Protein AF-0000000077243364 (afdb_homodimer)

Structure (mmCIF, N/CA/C/O backbone):
data_AF-0000000077243364-model_v1
#
loop_
_entity.id
_entity.type
_entity.pdbx_description
1 polymer 'Receptor ligand binding region domain-containing protein'
#
loop_
_atom_site.group_PDB
_atom_site.id
_atom_site.type_symbol
_atom_site.label_atom_id
_atom_site.label_alt_id
_atom_site.label_comp_id
_atom_site.label_asym_id
_atom_site.label_entity_id
_atom_site.label_seq_id
_atom_site.pdbx_PDB_ins_code
_atom_site.Cartn_x
_atom_site.Cartn_y
_atom_site.Cartn_z
_atom_site.occupancy
_atom_site.B_iso_or_equiv
_atom_site.auth_seq_id
_atom_site.auth_comp_id
_atom_site.auth_asym_id
_atom_site.auth_atom_id
_atom_site.pdbx_PDB_model_num
ATOM 1 N N . MET A 1 1 ? -84.312 60.469 12.57 1 26.95 1 MET A N 1
ATOM 2 C CA . MET A 1 1 ? -83.375 60.656 11.453 1 26.95 1 MET A CA 1
ATOM 3 C C . MET A 1 1 ? -82.125 59.875 11.672 1 26.95 1 MET A C 1
ATOM 5 O O . MET A 1 1 ? -81.312 60.188 12.578 1 26.95 1 MET A O 1
ATOM 9 N N . GLU A 1 2 ? -82.25 58.531 11.438 1 33.34 2 GLU A N 1
ATOM 10 C CA . GLU A 1 2 ? -81.562 57.281 11.656 1 33.34 2 GLU A CA 1
ATOM 11 C C . GLU A 1 2 ? -80.188 57.281 10.93 1 33.34 2 GLU A C 1
ATOM 13 O O . GLU A 1 2 ? -80.125 57.5 9.727 1 33.34 2 GLU A O 1
ATOM 18 N N . LEU A 1 3 ? -79.25 57.812 11.734 1 34.94 3 LEU A N 1
ATOM 19 C CA . LEU A 1 3 ? -77.812 58 11.406 1 34.94 3 LEU A CA 1
ATOM 20 C C . LEU A 1 3 ? -77.25 56.781 10.672 1 34.94 3 LEU A C 1
ATOM 22 O O . LEU A 1 3 ? -77.562 55.656 11.031 1 34.94 3 LEU A O 1
ATOM 26 N N . PRO A 1 4 ? -76.75 57.031 9.406 1 37.25 4 PRO A N 1
ATOM 27 C CA . PRO A 1 4 ? -76.188 56.156 8.383 1 37.25 4 PRO A CA 1
ATOM 28 C C . PRO A 1 4 ? -75.062 55.281 8.914 1 37.25 4 PRO A C 1
ATOM 30 O O . PRO A 1 4 ? -74.375 55.688 9.828 1 37.25 4 PRO A O 1
ATOM 33 N N . LEU A 1 5 ? -75.375 53.969 8.984 1 35.09 5 LEU A N 1
ATOM 34 C CA . LEU A 1 5 ? -74.562 52.781 9.359 1 35.09 5 LEU A CA 1
ATOM 35 C C . LEU A 1 5 ? -73.188 52.812 8.664 1 35.09 5 LEU A C 1
ATOM 37 O O . LEU A 1 5 ? -73.125 52.688 7.441 1 35.09 5 LEU A O 1
ATOM 41 N N . LEU A 1 6 ? -72.375 53.844 8.953 1 34.88 6 LEU A N 1
ATOM 42 C CA . LEU A 1 6 ? -71 53.938 8.469 1 34.88 6 LEU A CA 1
ATOM 43 C C . LEU A 1 6 ? -70.312 52.594 8.648 1 34.88 6 LEU A C 1
ATOM 45 O O . LEU A 1 6 ? -70.25 52.062 9.75 1 34.88 6 LEU A O 1
ATOM 49 N N . PRO A 1 7 ? -70.125 51.781 7.477 1 33.12 7 PRO A N 1
ATOM 50 C CA . PRO A 1 7 ? -69.438 50.5 7.461 1 33.12 7 PRO A CA 1
ATOM 51 C C . PRO A 1 7 ? -68.062 50.594 8.07 1 33.12 7 PRO A C 1
ATOM 53 O O . PRO A 1 7 ? -67.312 51.594 7.867 1 33.12 7 PRO A O 1
ATOM 56 N N . ARG A 1 8 ? -67.75 50 9.281 1 32.06 8 ARG A N 1
ATOM 57 C CA . ARG A 1 8 ? -66.5 49.625 10 1 32.06 8 ARG A CA 1
ATOM 58 C C . ARG A 1 8 ? -65.5 49 9.062 1 32.06 8 ARG A C 1
ATOM 60 O O . ARG A 1 8 ? -65.562 47.781 8.828 1 32.06 8 ARG A O 1
ATOM 67 N N . LEU A 1 9 ? -65.5 49.438 7.742 1 33.78 9 LEU A N 1
ATOM 68 C CA . LEU A 1 9 ? -64.438 48.875 6.949 1 33.78 9 LEU A CA 1
ATOM 69 C C . LEU A 1 9 ? -63.094 49.094 7.633 1 33.78 9 LEU A C 1
ATOM 71 O O . LEU A 1 9 ? -62.531 50.188 7.547 1 33.78 9 LEU A O 1
ATOM 75 N N . LEU A 1 10 ? -63.031 49.062 8.977 1 33.34 10 LEU A N 1
ATOM 76 C CA . LEU A 1 10 ? -61.719 49.125 9.594 1 33.34 10 LEU A CA 1
ATOM 77 C C . LEU A 1 10 ? -60.719 48.25 8.859 1 33.34 10 LEU A C 1
ATOM 79 O O . LEU A 1 10 ? -61.062 47.125 8.438 1 33.34 10 LEU A O 1
ATOM 83 N N . LEU A 1 11 ? -59.562 48.844 8.422 1 34.47 11 LEU A N 1
ATOM 84 C CA . LEU A 1 11 ? -58.219 48.562 7.879 1 34.47 11 LEU A CA 1
ATOM 85 C C . LEU A 1 11 ? -57.562 47.406 8.617 1 34.47 11 LEU A C 1
ATOM 87 O O . LEU A 1 11 ? -57.219 47.531 9.789 1 34.47 11 LEU A O 1
ATOM 91 N N . LEU A 1 12 ? -58.188 46.156 8.594 1 38.59 12 LEU A N 1
ATOM 92 C CA . LEU A 1 12 ? -57.375 45.031 8.977 1 38.59 12 LEU A CA 1
ATOM 93 C C . LEU A 1 12 ? -56 45.094 8.297 1 38.59 12 LEU A C 1
ATOM 95 O O . LEU A 1 12 ? -55.906 44.938 7.078 1 38.59 12 LEU A O 1
ATOM 99 N N . LEU A 1 13 ? -55.188 46.125 8.641 1 39.72 13 LEU A N 1
ATOM 100 C CA . LEU A 1 13 ? -53.781 46 8.273 1 39.72 13 LEU A CA 1
ATOM 101 C C . LEU A 1 13 ? -53.219 44.625 8.602 1 39.72 13 LEU A C 1
ATOM 103 O O . LEU A 1 13 ? -53.312 44.156 9.742 1 39.72 13 LEU A O 1
ATOM 107 N N . PRO A 1 14 ? -53.25 43.688 7.633 1 43.78 14 PRO A N 1
ATOM 108 C CA . PRO A 1 14 ? -52.562 42.406 7.902 1 43.78 14 PRO A CA 1
ATOM 109 C C . PRO A 1 14 ? -51.156 42.656 8.5 1 43.78 14 PRO A C 1
ATOM 111 O O . PRO A 1 14 ? -50.406 43.469 7.98 1 43.78 14 PRO A O 1
ATOM 114 N N . SER A 1 15 ? -51.031 42.812 9.805 1 43.16 15 SER A N 1
ATOM 115 C CA . SER A 1 15 ? -49.719 42.594 10.359 1 43.16 15 SER A CA 1
ATOM 116 C C . SER A 1 15 ? -49.031 41.375 9.711 1 43.16 15 SER A C 1
ATOM 118 O O . SER A 1 15 ? -49.438 40.25 9.938 1 43.16 15 SER A O 1
ATOM 120 N N . LEU A 1 16 ? -48.719 41.469 8.438 1 40.53 16 LEU A N 1
ATOM 121 C CA . LEU A 1 16 ? -47.688 40.531 7.949 1 40.53 16 LEU A CA 1
ATOM 122 C C . LEU A 1 16 ? -46.562 40.375 8.969 1 40.53 16 LEU A C 1
ATOM 124 O O . LEU A 1 16 ? -45.75 41.312 9.156 1 40.53 16 LEU A O 1
ATOM 128 N N . LEU A 1 17 ? -46.875 40 10.203 1 40.84 17 LEU A N 1
ATOM 129 C CA . LEU A 1 17 ? -45.75 39.469 10.977 1 40.84 17 LEU A CA 1
ATOM 130 C C . LEU A 1 17 ? -44.75 38.75 10.078 1 40.84 17 LEU A C 1
ATOM 132 O O . LEU A 1 17 ? -45.094 37.781 9.406 1 40.84 17 LEU A O 1
ATOM 136 N N . TRP A 1 18 ? -43.812 39.5 9.484 1 40.28 18 TRP A N 1
ATOM 137 C CA . TRP A 1 18 ? -42.531 38.938 9.039 1 40.28 18 TRP A CA 1
ATOM 138 C C . TRP A 1 18 ? -42.094 37.812 9.969 1 40.28 18 TRP A C 1
ATOM 140 O O . TRP A 1 18 ? -41.688 38.062 11.102 1 40.28 18 TRP A O 1
ATOM 150 N N . HIS A 1 19 ? -42.906 36.781 10.086 1 39.75 19 HIS A N 1
ATOM 151 C CA . HIS A 1 19 ? -42.156 35.656 10.594 1 39.75 19 HIS A CA 1
ATOM 152 C C . HIS A 1 19 ? -40.719 35.625 10.055 1 39.75 19 HIS A C 1
ATOM 154 O O . HIS A 1 19 ? -40.469 35.25 8.906 1 39.75 19 HIS A O 1
ATOM 160 N N . ARG A 1 20 ? -39.969 36.625 10.43 1 42.19 20 ARG A N 1
ATOM 161 C CA . ARG A 1 20 ? -38.562 36.281 10.383 1 42.19 20 ARG A CA 1
ATOM 162 C C . ARG A 1 20 ? -38.344 34.812 10.711 1 42.19 20 ARG A C 1
ATOM 164 O O . ARG A 1 20 ? -38.469 34.406 11.859 1 42.19 20 ARG A O 1
ATOM 171 N N . ALA A 1 21 ? -38.781 33.969 9.969 1 42.28 21 ALA A N 1
ATOM 172 C CA . ALA A 1 21 ? -38.188 32.625 10.039 1 42.28 21 ALA A CA 1
ATOM 173 C C . ALA A 1 21 ? -36.719 32.688 10.414 1 42.28 21 ALA A C 1
ATOM 175 O O . ALA A 1 21 ? -35.906 33.25 9.664 1 42.28 21 ALA A O 1
ATOM 176 N N . SER A 1 22 ? -36.344 32.969 11.547 1 42.5 22 SER A N 1
ATOM 177 C CA . SER A 1 22 ? -35.031 32.688 12.062 1 42.5 22 SER A CA 1
ATOM 178 C C . SER A 1 22 ? -34.375 31.516 11.344 1 42.5 22 SER A C 1
ATOM 180 O O . SER A 1 22 ? -34.625 30.359 11.719 1 42.5 22 SER A O 1
ATOM 182 N N . CYS A 1 23 ? -34.531 31.359 10.102 1 46.44 23 CYS A N 1
ATOM 183 C CA . CYS A 1 23 ? -33.812 30.344 9.336 1 46.44 23 CYS A CA 1
ATOM 184 C C . CYS A 1 23 ? -32.438 30.094 9.914 1 46.44 23 CYS A C 1
ATOM 186 O O . CYS A 1 23 ? -31.578 30.969 9.875 1 46.44 23 CYS A O 1
ATOM 188 N N . GLY A 1 24 ? -32.312 29.562 11.016 1 54.69 24 GLY A N 1
ATOM 189 C CA . GLY A 1 24 ? -31.047 29.188 11.625 1 54.69 24 GLY A CA 1
ATOM 190 C C . GLY A 1 24 ? -29.953 28.875 10.609 1 54.69 24 GLY A C 1
ATOM 191 O O . GLY A 1 24 ? -30.25 28.609 9.445 1 54.69 24 GLY A O 1
ATOM 192 N N . SER A 1 25 ? -28.75 29.406 10.875 1 65.19 25 SER A N 1
ATOM 193 C CA . SER A 1 25 ? -27.578 29.203 10.023 1 65.19 25 SER A CA 1
ATOM 194 C C . SER A 1 25 ? -27.484 27.766 9.547 1 65.19 25 SER A C 1
ATOM 196 O O . SER A 1 25 ? -27.75 26.828 10.312 1 65.19 25 SER A O 1
ATOM 198 N N . PRO A 1 26 ? -27.484 27.516 8.195 1 74.62 26 PRO A N 1
ATOM 199 C CA . PRO A 1 26 ? -27.359 26.156 7.672 1 74.62 26 PRO A CA 1
ATOM 200 C C . PRO A 1 26 ? -26.25 25.359 8.344 1 74.62 26 PRO A C 1
ATOM 202 O O . PRO A 1 26 ? -25.203 25.922 8.703 1 74.62 26 PRO A O 1
ATOM 205 N N . SER A 1 27 ? -26.625 24.203 8.766 1 82.81 27 SER A N 1
ATOM 206 C CA . SER A 1 27 ? -25.641 23.312 9.391 1 82.81 27 SER A CA 1
ATOM 207 C C . SER A 1 27 ? -24.891 22.5 8.352 1 82.81 27 SER A C 1
ATOM 209 O O . SER A 1 27 ? -25.5 21.953 7.426 1 82.81 27 SER A O 1
ATOM 211 N N . VAL A 1 28 ? -23.656 22.594 8.359 1 87.31 28 VAL A N 1
ATOM 212 C CA . VAL A 1 28 ? -22.812 21.828 7.457 1 87.31 28 VAL A CA 1
ATOM 213 C C . VAL A 1 28 ? -22.234 20.625 8.203 1 87.31 28 VAL A C 1
ATOM 215 O O . VAL A 1 28 ? -21.531 20.781 9.203 1 87.31 28 VAL A O 1
ATOM 218 N N . GLN A 1 29 ? -22.531 19.438 7.719 1 90.69 29 GLN A N 1
ATOM 219 C CA . GLN A 1 29 ? -22.031 18.203 8.336 1 90.69 29 GLN A CA 1
ATOM 220 C C . GLN A 1 29 ? -20.625 17.875 7.863 1 90.69 29 GLN A C 1
ATOM 222 O O . GLN A 1 29 ? -20.344 17.891 6.664 1 90.69 29 GLN A O 1
ATOM 227 N N . ILE A 1 30 ? -19.766 17.688 8.836 1 92.94 30 ILE A N 1
ATOM 228 C CA . ILE A 1 30 ? -18.375 17.359 8.523 1 92.94 30 ILE A CA 1
ATOM 229 C C . ILE A 1 30 ? -18 16.031 9.148 1 92.94 30 ILE A C 1
ATOM 231 O O . ILE A 1 30 ? -18.375 15.734 10.289 1 92.94 30 ILE A O 1
ATOM 235 N N . GLY A 1 31 ? -17.359 15.172 8.352 1 95.25 31 GLY A N 1
ATOM 236 C CA . GLY A 1 31 ? -16.859 13.914 8.883 1 95.25 31 GLY A CA 1
ATOM 237 C C . GLY A 1 31 ? -15.438 14.016 9.414 1 95.25 31 GLY A C 1
ATOM 238 O O . GLY A 1 31 ? -14.672 14.891 9 1 95.25 31 GLY A O 1
ATOM 239 N N . GLY A 1 32 ? -15.172 13.141 10.375 1 96.69 32 GLY A N 1
ATOM 240 C CA . GLY A 1 32 ? -13.836 13.07 10.93 1 96.69 32 GLY A CA 1
ATOM 241 C C . GLY A 1 32 ? -13.367 11.648 11.188 1 96.69 32 GLY A C 1
ATOM 242 O O . GLY A 1 32 ? -14.062 10.875 11.852 1 96.69 32 GLY A O 1
ATOM 243 N N . LEU A 1 33 ? -12.188 11.266 10.641 1 97.56 33 LEU A N 1
ATOM 244 C CA . LEU A 1 33 ? -11.531 9.984 10.891 1 97.56 33 LEU A CA 1
ATOM 245 C C . LEU A 1 33 ? -10.203 10.18 11.609 1 97.56 33 LEU A C 1
ATOM 247 O O . LEU A 1 33 ? -9.188 10.469 10.969 1 97.56 33 LEU A O 1
ATOM 251 N N . PHE A 1 34 ? -10.266 9.992 12.969 1 97 34 PHE A N 1
ATOM 252 C CA . PHE A 1 34 ? -9.078 10.203 13.781 1 97 34 PHE A CA 1
ATOM 253 C C . PHE A 1 34 ? -8.508 8.875 14.266 1 97 34 PHE A C 1
ATOM 255 O O . PHE A 1 34 ? -9.258 7.988 14.68 1 97 34 PHE A O 1
ATOM 262 N N . PRO A 1 35 ? -7.148 8.742 14.086 1 94.62 35 PRO A N 1
ATOM 263 C CA . PRO A 1 35 ? -6.562 7.543 14.688 1 94.62 35 PRO A CA 1
ATOM 264 C C . PRO A 1 35 ? -6.719 7.504 16.203 1 94.62 35 PRO A C 1
ATOM 266 O O . PRO A 1 35 ? -6.738 8.555 16.844 1 94.62 35 PRO A O 1
ATOM 269 N N . ARG A 1 36 ? -6.719 6.293 16.703 1 92 36 ARG A N 1
ATOM 270 C CA . ARG A 1 36 ? -6.723 6.125 18.156 1 92 36 ARG A CA 1
ATOM 271 C C . ARG A 1 36 ? -5.469 6.73 18.781 1 92 36 ARG A C 1
ATOM 273 O O . ARG A 1 36 ? -4.363 6.543 18.266 1 92 36 ARG A O 1
ATOM 280 N N . GLY A 1 37 ? -5.637 7.586 19.781 1 90.12 37 GLY A N 1
ATOM 281 C CA . GLY A 1 37 ? -4.504 8.172 20.484 1 90.12 37 GLY A CA 1
ATOM 282 C C . GLY A 1 37 ? -4.117 9.539 19.938 1 90.12 37 GLY A C 1
ATOM 283 O O . GLY A 1 37 ? -3.209 10.188 20.469 1 90.12 37 GLY A O 1
ATOM 284 N N . ALA A 1 38 ? -4.777 9.945 18.906 1 93.62 38 ALA A N 1
ATOM 285 C CA . ALA A 1 38 ? -4.48 11.258 18.359 1 93.62 38 ALA A CA 1
ATOM 286 C C . ALA A 1 38 ? -5.211 12.359 19.125 1 93.62 38 ALA A C 1
ATOM 288 O O . ALA A 1 38 ? -5.902 13.188 18.531 1 93.62 38 ALA A O 1
ATOM 289 N N . ASP A 1 39 ? -4.891 12.461 20.375 1 94.75 39 ASP A N 1
ATOM 290 C CA . ASP A 1 39 ? -5.625 13.336 21.281 1 94.75 39 ASP A CA 1
ATOM 291 C C . ASP A 1 39 ? -5.32 14.805 20.984 1 94.75 39 ASP A C 1
ATOM 293 O O . ASP A 1 39 ? -6.227 15.641 20.953 1 94.75 39 ASP A O 1
ATOM 297 N N . GLN A 1 40 ? -4.086 15.102 20.781 1 96.25 40 GLN A N 1
ATOM 298 C CA . GLN A 1 40 ? -3.744 16.5 20.547 1 96.25 40 GLN A CA 1
ATOM 299 C C . GLN A 1 40 ? -4.316 16.984 19.219 1 96.25 40 GLN A C 1
ATOM 301 O O . GLN A 1 40 ? -4.781 18.125 19.125 1 96.25 40 GLN A O 1
ATOM 306 N N . GLU A 1 41 ? -4.246 16.141 18.203 1 96.88 41 GLU A N 1
ATOM 307 C CA . GLU A 1 41 ? -4.816 16.516 16.906 1 96.88 41 GLU A CA 1
ATOM 308 C C . GLU A 1 41 ? -6.312 16.781 17.016 1 96.88 41 GLU A C 1
ATOM 310 O O . GLU A 1 41 ? -6.828 17.734 16.422 1 96.88 41 GLU A O 1
ATOM 315 N N . TYR A 1 42 ? -6.938 15.938 17.812 1 96.25 42 TYR A N 1
ATOM 316 C CA . TYR A 1 42 ? -8.367 16.141 18.016 1 96.25 42 TYR A CA 1
ATOM 317 C C . TYR A 1 42 ? -8.648 17.453 18.719 1 96.25 42 TYR A C 1
ATOM 319 O O . TYR A 1 42 ? -9.578 18.172 18.359 1 96.25 42 TYR A O 1
ATOM 327 N N . SER A 1 43 ? -7.887 17.766 19.719 1 97.12 43 SER A N 1
ATOM 328 C CA . SER A 1 43 ? -8.023 19.031 20.422 1 97.12 43 SER A CA 1
ATOM 329 C C . SER A 1 43 ? -7.781 20.203 19.469 1 97.12 43 SER A C 1
ATOM 331 O O . SER A 1 43 ? -8.5 21.203 19.531 1 97.12 43 SER A O 1
ATOM 333 N N . ALA A 1 44 ? -6.75 20.062 18.656 1 97.75 44 ALA A N 1
ATOM 334 C CA . ALA A 1 44 ? -6.461 21.125 17.688 1 97.75 44 ALA A CA 1
ATOM 335 C C . ALA A 1 44 ? -7.629 21.328 16.719 1 97.75 44 ALA A C 1
ATOM 337 O O . ALA A 1 44 ? -7.949 22.453 16.344 1 97.75 44 ALA A O 1
ATOM 338 N N . PHE A 1 45 ? -8.234 20.25 16.328 1 97.31 45 PHE A N 1
ATOM 339 C CA . PHE A 1 45 ? -9.406 20.281 15.469 1 97.31 45 PHE A CA 1
ATOM 340 C C . PHE A 1 45 ? -10.547 21.031 16.141 1 97.31 45 PHE A C 1
ATOM 342 O O . PHE A 1 45 ? -11.164 21.906 15.516 1 97.31 45 PHE A O 1
ATOM 349 N N . ARG A 1 46 ? -10.797 20.703 17.344 1 95.31 46 ARG A N 1
ATOM 350 C CA . ARG A 1 46 ? -11.875 21.328 18.094 1 95.31 46 ARG A CA 1
ATOM 351 C C . ARG A 1 46 ? -11.609 22.828 18.281 1 95.31 46 ARG A C 1
ATOM 353 O O . ARG A 1 46 ? -12.523 23.641 18.141 1 95.31 46 ARG A O 1
ATOM 360 N N . VAL A 1 47 ? -10.422 23.156 18.625 1 96 47 VAL A N 1
ATOM 361 C CA . VAL A 1 47 ? -10.055 24.562 18.781 1 96 47 VAL A CA 1
ATOM 362 C C . VAL A 1 47 ? -10.25 25.297 17.469 1 96 47 VAL A C 1
ATOM 364 O O . VAL A 1 47 ? -10.75 26.422 17.453 1 96 47 VAL A O 1
ATOM 367 N N . GLY A 1 48 ? -9.828 24.641 16.359 1 95.44 48 GLY A N 1
ATOM 368 C CA . GLY A 1 48 ? -10.047 25.25 15.055 1 95.44 48 GLY A CA 1
ATOM 369 C C . GLY A 1 48 ? -11.516 25.469 14.734 1 95.44 48 GLY A C 1
ATOM 370 O O . GLY A 1 48 ? -11.883 26.516 14.211 1 95.44 48 GLY A O 1
ATOM 371 N N . MET A 1 49 ? -12.336 24.516 15.078 1 93.12 49 MET A N 1
ATOM 372 C CA . MET A 1 49 ? -13.773 24.609 14.828 1 93.12 49 MET A CA 1
ATOM 373 C C . MET A 1 49 ? -14.375 25.812 15.562 1 93.12 49 MET A C 1
ATOM 375 O O . MET A 1 49 ? -15.242 26.5 15.031 1 93.12 49 MET A O 1
ATOM 379 N N . VAL A 1 50 ? -13.922 26 16.75 1 90.44 50 VAL A N 1
ATOM 380 C CA . VAL A 1 50 ? -14.414 27.109 17.547 1 90.44 50 VAL A CA 1
ATOM 381 C C . VAL A 1 50 ? -13.883 28.422 16.984 1 90.44 50 VAL A C 1
ATOM 383 O O . VAL A 1 50 ? -14.633 29.391 16.844 1 90.44 50 VAL A O 1
ATOM 386 N N . GLN A 1 51 ? -12.656 28.469 16.625 1 92.06 51 GLN A N 1
ATOM 387 C CA . GLN A 1 51 ? -12 29.703 16.188 1 92.06 51 GLN A CA 1
ATOM 388 C C . GLN A 1 51 ? -12.531 30.156 14.828 1 92.06 51 GLN A C 1
ATOM 390 O O . GLN A 1 51 ? -12.727 31.359 14.602 1 92.06 51 GLN A O 1
ATOM 395 N N . PHE A 1 52 ? -12.742 29.188 13.992 1 90.25 52 PHE A N 1
ATOM 396 C CA . PHE A 1 52 ? -13.062 29.562 12.617 1 90.25 52 PHE A CA 1
ATOM 397 C C . PHE A 1 52 ? -14.547 29.359 12.336 1 90.25 52 PHE A C 1
ATOM 399 O O . PHE A 1 52 ? -15.008 29.594 11.219 1 90.25 52 PHE A O 1
ATOM 406 N N . GLY A 1 53 ? -15.172 28.891 13.43 1 78.19 53 GLY A N 1
ATOM 407 C CA . GLY A 1 53 ? -16.609 28.781 13.273 1 78.19 53 GLY A CA 1
ATOM 408 C C . GLY A 1 53 ? -17.281 30.078 12.852 1 78.19 53 GLY A C 1
ATOM 409 O O . GLY A 1 53 ? -16.812 31.156 13.211 1 78.19 53 GLY A O 1
ATOM 410 N N . MET A 1 54 ? -18.094 29.953 11.867 1 70.06 54 MET A N 1
ATOM 411 C CA . MET A 1 54 ? -18.656 31.109 11.164 1 70.06 54 MET A CA 1
ATOM 412 C C . MET A 1 54 ? -20.016 31.5 11.734 1 70.06 54 MET A C 1
ATOM 414 O O . MET A 1 54 ? -20.719 30.656 12.297 1 70.06 54 MET A O 1
ATOM 418 N N . ALA A 1 55 ? -20.281 32.781 11.594 1 66.81 55 ALA A N 1
ATOM 419 C CA . ALA A 1 55 ? -21.609 33.312 11.906 1 66.81 55 ALA A CA 1
ATOM 420 C C . ALA A 1 55 ? -22.641 32.844 10.891 1 66.81 55 ALA A C 1
ATOM 422 O O . ALA A 1 55 ? -23.812 32.625 11.234 1 66.81 55 ALA A O 1
ATOM 423 N N . ASP A 1 56 ? -22.156 32.5 9.672 1 74 56 ASP A N 1
ATOM 424 C CA . ASP A 1 56 ? -23.078 32.25 8.562 1 74 56 ASP A CA 1
ATOM 425 C C . ASP A 1 56 ? -23.484 30.781 8.523 1 74 56 ASP A C 1
ATOM 427 O O . ASP A 1 56 ? -24.578 30.453 8.039 1 74 56 ASP A O 1
ATOM 431 N N . PHE A 1 57 ? -22.625 29.906 8.945 1 78.25 57 PHE A N 1
ATOM 432 C CA . PHE A 1 57 ? -22.984 28.484 9.008 1 78.25 57 PHE A CA 1
ATOM 433 C C . PHE A 1 57 ? -22.359 27.828 10.234 1 78.25 57 PHE A C 1
ATOM 435 O O . PHE A 1 57 ? -21.375 28.312 10.781 1 78.25 57 PHE A O 1
ATOM 442 N N . ARG A 1 58 ? -23.062 26.812 10.633 1 83.19 58 ARG A N 1
ATOM 443 C CA . ARG A 1 58 ? -22.594 26.016 11.766 1 83.19 58 ARG A CA 1
ATOM 444 C C . ARG A 1 58 ? -21.984 24.703 11.289 1 83.19 58 ARG A C 1
ATOM 446 O O . ARG A 1 58 ? -22.578 24 10.477 1 83.19 58 ARG A O 1
ATOM 453 N N . LEU A 1 59 ? -20.797 24.453 11.742 1 86.88 59 LEU A N 1
ATOM 454 C CA . LEU A 1 59 ? -20.141 23.188 11.438 1 86.88 59 LEU A CA 1
ATOM 455 C C . LEU A 1 59 ? -20.531 22.109 12.453 1 86.88 59 LEU A C 1
ATOM 457 O O . LEU A 1 59 ? -20.469 22.359 13.664 1 86.88 59 LEU A O 1
ATOM 461 N N . THR A 1 60 ? -21.016 20.984 12.016 1 89.56 60 THR A N 1
ATOM 462 C CA . THR A 1 60 ? -21.375 19.844 12.859 1 89.56 60 THR A CA 1
ATOM 463 C C . THR A 1 60 ? -20.484 18.641 12.562 1 89.56 60 THR A C 1
ATOM 465 O O . THR A 1 60 ? -20.703 17.922 11.578 1 89.56 60 THR A O 1
ATOM 468 N N . PRO A 1 61 ? -19.562 18.391 13.445 1 92.56 61 PRO A N 1
ATOM 469 C CA . PRO A 1 61 ? -18.625 17.312 13.172 1 92.56 61 PRO A CA 1
ATOM 470 C C . PRO A 1 61 ? -19.156 15.945 13.586 1 92.56 61 PRO A C 1
ATOM 472 O O . PRO A 1 61 ? -19.828 15.828 14.617 1 92.56 61 PRO A O 1
ATOM 475 N N . HIS A 1 62 ? -19.047 14.93 12.805 1 93.94 62 HIS A N 1
ATOM 476 C CA . HIS A 1 62 ? -19.188 13.508 13.117 1 93.94 62 HIS A CA 1
ATOM 477 C C . HIS A 1 62 ? -17.844 12.812 13.172 1 93.94 62 HIS A C 1
ATOM 479 O O . HIS A 1 62 ? -17.266 12.469 12.133 1 93.94 62 HIS A O 1
ATOM 485 N N . ILE A 1 63 ? -17.453 12.555 14.398 1 95.44 63 ILE A N 1
ATOM 486 C CA . ILE A 1 63 ? -16.062 12.102 14.562 1 95.44 63 ILE A CA 1
ATOM 487 C C . ILE A 1 63 ? -16.047 10.609 14.898 1 95.44 63 ILE A C 1
ATOM 489 O O . ILE A 1 63 ? -16.797 10.156 15.766 1 95.44 63 ILE A O 1
ATOM 493 N N . ASP A 1 64 ? -15.242 9.875 14.211 1 95.25 64 ASP A N 1
ATOM 494 C CA . ASP A 1 64 ? -14.969 8.477 14.523 1 95.25 64 ASP A CA 1
ATOM 495 C C . ASP A 1 64 ? -13.508 8.281 14.906 1 95.25 64 ASP A C 1
ATOM 497 O O . ASP A 1 64 ? -12.609 8.789 14.234 1 95.25 64 ASP A O 1
ATOM 501 N N . ASN A 1 65 ? -13.344 7.664 16.016 1 94.56 65 ASN A N 1
ATOM 502 C CA . ASN A 1 65 ? -12.023 7.184 16.422 1 94.56 65 ASN A CA 1
ATOM 503 C C . ASN A 1 65 ? -11.812 5.723 16.031 1 94.56 65 ASN A C 1
ATOM 505 O O . ASN A 1 65 ? -12.578 4.852 16.453 1 94.56 65 ASN A O 1
ATOM 509 N N . LEU A 1 66 ? -10.82 5.52 15.227 1 94 66 LEU A N 1
ATOM 510 C CA . LEU A 1 66 ? -10.672 4.168 14.695 1 94 66 LEU A CA 1
ATOM 511 C C . LEU A 1 66 ? -9.195 3.822 14.492 1 94 66 LEU A C 1
ATOM 513 O O . LEU A 1 66 ? -8.328 4.68 14.656 1 94 66 LEU A O 1
ATOM 517 N N . GLU A 1 67 ? -8.977 2.533 14.273 1 93 67 GLU A N 1
ATOM 518 C CA . GLU A 1 67 ? -7.676 2.09 13.781 1 93 67 GLU A CA 1
ATOM 519 C C . GLU A 1 67 ? -7.523 2.355 12.289 1 93 67 GLU A C 1
ATOM 521 O O . GLU A 1 67 ? -7.965 1.553 11.461 1 93 67 GLU A O 1
ATOM 526 N N . VAL A 1 68 ? -6.781 3.299 11.953 1 92.69 68 VAL A N 1
ATOM 527 C CA . VAL A 1 68 ? -6.727 3.762 10.57 1 92.69 68 VAL A CA 1
ATOM 528 C C . VAL A 1 68 ? -5.934 2.768 9.727 1 92.69 68 VAL A C 1
ATOM 530 O O . VAL A 1 68 ? -5.953 2.838 8.492 1 92.69 68 VAL A O 1
ATOM 533 N N . THR A 1 69 ? -5.242 1.794 10.367 1 90.44 69 THR A N 1
ATOM 534 C CA . THR A 1 69 ? -4.52 0.759 9.641 1 90.44 69 THR A CA 1
ATOM 535 C C . THR A 1 69 ? -5.477 -0.323 9.148 1 90.44 69 THR A C 1
ATOM 537 O O . THR A 1 69 ? -5.102 -1.165 8.328 1 90.44 69 THR A O 1
ATOM 540 N N . ASN A 1 70 ? -6.641 -0.304 9.648 1 94.06 70 ASN A N 1
ATOM 541 C CA . ASN A 1 70 ? -7.648 -1.292 9.281 1 94.06 70 ASN A CA 1
ATOM 542 C C . ASN A 1 70 ? -8.586 -0.759 8.195 1 94.06 70 ASN A C 1
ATOM 544 O O . ASN A 1 70 ? -9.5 0.011 8.484 1 94.06 70 ASN A O 1
ATOM 548 N N . SER A 1 71 ? -8.43 -1.276 7.02 1 96.06 71 SER A N 1
ATOM 549 C CA . SER A 1 71 ? -9.18 -0.771 5.879 1 96.06 71 SER A CA 1
ATOM 550 C C . SER A 1 71 ? -10.672 -1.062 6.023 1 96.06 71 SER A C 1
ATOM 552 O O . SER A 1 71 ? -11.508 -0.309 5.523 1 96.06 71 SER A O 1
ATOM 554 N N . PHE A 1 72 ? -11.078 -2.154 6.73 1 96.44 72 PHE A N 1
ATOM 555 C CA . PHE A 1 72 ? -12.484 -2.438 6.973 1 96.44 72 PHE A CA 1
ATOM 556 C C . PHE A 1 72 ? -13.109 -1.367 7.859 1 96.44 72 PHE A C 1
ATOM 558 O O . PHE A 1 72 ? -14.18 -0.839 7.543 1 96.44 72 PHE A O 1
ATOM 565 N N . ALA A 1 73 ? -12.414 -1.083 8.938 1 96.12 73 ALA A N 1
ATOM 566 C CA . ALA A 1 73 ? -12.906 -0.066 9.867 1 96.12 73 ALA A CA 1
ATOM 567 C C . ALA A 1 73 ? -13.031 1.289 9.172 1 96.12 73 ALA A C 1
ATOM 569 O O . ALA A 1 73 ? -14.016 2.002 9.367 1 96.12 73 ALA A O 1
ATOM 570 N N . VAL A 1 74 ? -12.023 1.619 8.367 1 97.12 74 VAL A N 1
ATOM 571 C CA . VAL A 1 74 ? -12.023 2.885 7.637 1 97.12 74 VAL A CA 1
ATOM 572 C C . VAL A 1 74 ? -13.211 2.936 6.684 1 97.12 74 VAL A C 1
ATOM 574 O O . VAL A 1 74 ? -13.906 3.953 6.602 1 97.12 74 VAL A O 1
ATOM 577 N N . THR A 1 75 ? -13.438 1.809 5.977 1 97.12 75 THR A N 1
ATOM 578 C CA . THR A 1 75 ? -14.555 1.737 5.043 1 97.12 75 THR A CA 1
ATOM 579 C C . THR A 1 75 ? -15.883 1.905 5.777 1 97.12 75 THR A C 1
ATOM 581 O O . THR A 1 75 ? -16.75 2.656 5.332 1 97.12 75 THR A O 1
ATOM 584 N N . ASN A 1 76 ? -16.016 1.233 6.883 1 95.19 76 ASN A N 1
ATOM 585 C CA . ASN A 1 76 ? -17.234 1.313 7.684 1 95.19 76 ASN A CA 1
ATOM 586 C C . ASN A 1 76 ? -17.516 2.744 8.141 1 95.19 76 ASN A C 1
ATOM 588 O O . ASN A 1 76 ? -18.625 3.242 7.988 1 95.19 76 ASN A O 1
ATOM 592 N N . CYS A 1 77 ? -16.531 3.375 8.664 1 96.06 77 CYS A N 1
ATOM 593 C CA . CYS A 1 77 ? -16.688 4.738 9.156 1 96.06 77 CYS A CA 1
ATOM 594 C C . CYS A 1 77 ? -16.938 5.707 8.008 1 96.06 77 CYS A C 1
ATOM 596 O O . CYS A 1 77 ? -17.781 6.598 8.117 1 96.06 77 CYS A O 1
ATOM 598 N N . PHE A 1 78 ? -16.219 5.535 6.883 1 96.06 78 PHE A N 1
ATOM 599 C CA . PHE A 1 78 ? -16.406 6.387 5.715 1 96.06 78 PHE A CA 1
ATOM 600 C C . PHE A 1 78 ? -17.844 6.309 5.211 1 96.06 78 PHE A C 1
ATOM 602 O O . PHE A 1 78 ? -18.484 7.336 4.98 1 96.06 78 PHE A O 1
ATOM 609 N N . CYS A 1 79 ? -18.344 5.066 5.078 1 94.19 79 CYS A N 1
ATOM 610 C CA . CYS A 1 79 ? -19.688 4.855 4.559 1 94.19 79 CYS A CA 1
ATOM 611 C C . CYS A 1 79 ? -20.734 5.395 5.527 1 94.19 79 CYS A C 1
ATOM 613 O O . CYS A 1 79 ? -21.75 5.945 5.102 1 94.19 79 CYS A O 1
ATOM 615 N N . SER A 1 80 ? -20.484 5.227 6.801 1 92.56 80 SER A N 1
ATOM 616 C CA . SER A 1 80 ? -21.391 5.793 7.801 1 92.56 80 SER A CA 1
ATOM 617 C C . SER A 1 80 ? -21.453 7.312 7.68 1 92.56 80 SER A C 1
ATOM 619 O O . SER A 1 80 ? -22.547 7.887 7.691 1 92.56 80 SER A O 1
ATOM 621 N N . GLN A 1 81 ? -20.359 7.926 7.539 1 93.62 81 GLN A N 1
ATOM 622 C CA . GLN A 1 81 ? -20.297 9.375 7.414 1 93.62 81 GLN A CA 1
ATOM 623 C C . GLN A 1 81 ? -20.922 9.836 6.098 1 93.62 81 GLN A C 1
ATOM 625 O O . GLN A 1 81 ? -21.641 10.844 6.059 1 93.62 81 GLN A O 1
ATOM 630 N N . PHE A 1 82 ? -20.625 9.102 5.055 1 93.06 82 PHE A N 1
ATOM 631 C CA . PHE A 1 82 ? -21.188 9.43 3.754 1 93.06 82 PHE A CA 1
ATOM 632 C C . PHE A 1 82 ? -22.719 9.414 3.812 1 93.06 82 PHE A C 1
ATOM 634 O O . PHE A 1 82 ? -23.375 10.305 3.271 1 93.06 82 PHE A O 1
ATOM 641 N N . SER A 1 83 ? -23.234 8.406 4.465 1 89.62 83 SER A N 1
ATOM 642 C CA . SER A 1 83 ? -24.688 8.242 4.562 1 89.62 83 SER A CA 1
ATOM 643 C C . SER A 1 83 ? -25.312 9.352 5.402 1 89.62 83 SER A C 1
ATOM 645 O O . SER A 1 83 ? -26.484 9.664 5.242 1 89.62 83 SER A O 1
ATOM 647 N N . ARG A 1 84 ? -24.531 9.992 6.246 1 89 84 ARG A N 1
ATOM 648 C CA . ARG A 1 84 ? -25.016 11.086 7.09 1 89 84 ARG A CA 1
ATOM 649 C C . ARG A 1 84 ? -25 12.406 6.332 1 89 84 ARG A C 1
ATOM 651 O O . ARG A 1 84 ? -25.484 13.422 6.836 1 89 84 ARG A O 1
ATOM 658 N N . GLY A 1 85 ? -24.438 12.359 5.176 1 88.94 85 GLY A N 1
ATOM 659 C CA . GLY A 1 85 ? -24.469 13.531 4.316 1 88.94 85 GLY A CA 1
ATOM 660 C C . GLY A 1 85 ? -23.375 14.531 4.625 1 88.94 85 GLY A C 1
ATOM 661 O O . GLY A 1 85 ? -23.594 15.742 4.578 1 88.94 85 GLY A O 1
ATOM 662 N N . VAL A 1 86 ? -22.234 14.078 4.965 1 90.69 86 VAL A N 1
ATOM 663 C CA . VAL A 1 86 ? -21.125 14.984 5.285 1 90.69 86 VAL A CA 1
ATOM 664 C C . VAL A 1 86 ? -20.688 15.719 4.023 1 90.69 86 VAL A C 1
ATOM 666 O O . VAL A 1 86 ? -20.703 15.156 2.926 1 90.69 86 VAL A O 1
ATOM 669 N N . PHE A 1 87 ? -20.312 16.953 4.258 1 89.25 87 PHE A N 1
ATOM 670 C CA . PHE A 1 87 ? -19.859 17.812 3.166 1 89.25 87 PHE A CA 1
ATOM 671 C C . PHE A 1 87 ? -18.406 17.5 2.814 1 89.25 87 PHE A C 1
ATOM 673 O O . PHE A 1 87 ? -18 17.656 1.662 1 89.25 87 PHE A O 1
ATOM 680 N N . ALA A 1 88 ? -17.625 17.141 3.699 1 93.94 88 ALA A N 1
ATOM 681 C CA . ALA A 1 88 ? -16.219 16.75 3.592 1 93.94 88 ALA A CA 1
ATOM 682 C C . ALA A 1 88 ? -15.789 15.906 4.785 1 93.94 88 ALA A C 1
ATOM 684 O O . ALA A 1 88 ? -16.469 15.898 5.824 1 93.94 88 ALA A O 1
ATOM 685 N N . ILE A 1 89 ? -14.797 15.164 4.57 1 96.38 89 ILE A N 1
ATOM 686 C CA . ILE A 1 89 ? -14.266 14.344 5.652 1 96.38 89 ILE A CA 1
ATOM 687 C C . ILE A 1 89 ? -12.836 14.773 5.977 1 96.38 89 ILE A C 1
ATOM 689 O O . ILE A 1 89 ? -12.008 14.922 5.074 1 96.38 89 ILE A O 1
ATOM 693 N N . PHE A 1 90 ? -12.688 15.055 7.219 1 96.69 90 PHE A N 1
ATOM 694 C CA . PHE A 1 90 ? -11.352 15.273 7.742 1 96.69 90 PHE A CA 1
ATOM 695 C C . PHE A 1 90 ? -10.789 13.992 8.352 1 96.69 90 PHE A C 1
ATOM 697 O O . PHE A 1 90 ? -11.5 13.258 9.031 1 96.69 90 PHE A O 1
ATOM 704 N N . GLY A 1 91 ? -9.422 13.805 8.031 1 96.44 91 GLY A N 1
ATOM 705 C CA . GLY A 1 91 ? -8.922 12.648 8.766 1 96.44 91 GLY A CA 1
ATOM 706 C C . GLY A 1 91 ? -7.512 12.258 8.375 1 96.44 91 GLY A C 1
ATOM 707 O O . GLY A 1 91 ? -6.84 12.984 7.641 1 96.44 91 GLY A O 1
ATOM 708 N N . PHE A 1 92 ? -7.117 11.172 9.031 1 96.06 92 PHE A N 1
ATOM 709 C CA . PHE A 1 92 ? -5.797 10.594 8.812 1 96.06 92 PHE A CA 1
ATOM 710 C C . PHE A 1 92 ? -5.902 9.258 8.086 1 96.06 92 PHE A C 1
ATOM 712 O O . PHE A 1 92 ? -6.934 8.594 8.148 1 96.06 92 PHE A O 1
ATOM 719 N N . TYR A 1 93 ? -4.84 8.945 7.301 1 93.94 93 TYR A N 1
ATOM 720 C CA . TYR A 1 93 ? -4.766 7.625 6.688 1 93.94 93 TYR A CA 1
ATOM 721 C C . TYR A 1 93 ? -3.416 6.973 6.965 1 93.94 93 TYR A C 1
ATOM 723 O O . TYR A 1 93 ? -2.498 7.621 7.469 1 93.94 93 TYR A O 1
ATOM 731 N N . ASP A 1 94 ? -3.41 5.691 6.801 1 90.19 94 ASP A N 1
ATOM 732 C CA . ASP A 1 94 ? -2.217 4.852 6.844 1 90.19 94 ASP A CA 1
ATOM 733 C C . ASP A 1 94 ? -1.891 4.297 5.457 1 90.19 94 ASP A C 1
ATOM 735 O O . ASP A 1 94 ? -2.713 4.371 4.543 1 90.19 94 ASP A O 1
ATOM 739 N N . LYS A 1 95 ? -0.668 3.828 5.398 1 86.81 95 LYS A N 1
ATOM 740 C CA . LYS A 1 95 ? -0.294 3.182 4.145 1 86.81 95 LYS A CA 1
ATOM 741 C C . LYS A 1 95 ? -1.276 2.07 3.785 1 86.81 95 LYS A C 1
ATOM 743 O O . LYS A 1 95 ? -1.562 1.846 2.607 1 86.81 95 LYS A O 1
ATOM 748 N N . LYS A 1 96 ? -1.808 1.461 4.773 1 89.06 96 LYS A N 1
ATOM 749 C CA . LYS A 1 96 ? -2.676 0.305 4.562 1 89.06 96 LYS A CA 1
ATOM 750 C C . LYS A 1 96 ? -4.086 0.739 4.18 1 89.06 96 LYS A C 1
ATOM 752 O O . LYS A 1 96 ? -4.863 -0.058 3.652 1 89.06 96 LYS A O 1
ATOM 757 N N . SER A 1 97 ? -4.422 1.955 4.441 1 94.38 97 SER A N 1
ATOM 758 C CA . SER A 1 97 ? -5.805 2.363 4.219 1 94.38 97 SER A CA 1
ATOM 759 C C . SER A 1 97 ? -5.891 3.488 3.191 1 94.38 97 SER A C 1
ATOM 761 O O . SER A 1 97 ? -6.977 3.812 2.707 1 94.38 97 SER A O 1
ATOM 763 N N . VAL A 1 98 ? -4.777 4.074 2.811 1 94 98 VAL A N 1
ATOM 764 C CA . VAL A 1 98 ? -4.766 5.273 1.976 1 94 98 VAL A CA 1
ATOM 765 C C . VAL A 1 98 ? -5.441 4.977 0.64 1 94 98 VAL A C 1
ATOM 767 O O . VAL A 1 98 ? -6.227 5.789 0.141 1 94 98 VAL A O 1
ATOM 770 N N . ASN A 1 99 ? -5.164 3.84 0.061 1 92.62 99 ASN A N 1
ATOM 771 C CA . ASN A 1 99 ? -5.758 3.516 -1.23 1 92.62 99 ASN A CA 1
ATOM 772 C C . ASN A 1 99 ? -7.266 3.303 -1.116 1 92.62 99 ASN A C 1
ATOM 774 O O . ASN A 1 99 ? -8.016 3.627 -2.041 1 92.62 99 ASN A O 1
ATOM 778 N N . THR A 1 100 ? -7.707 2.73 -0.012 1 96.5 100 THR A N 1
ATOM 779 C CA . THR A 1 100 ? -9.133 2.592 0.246 1 96.5 100 THR A CA 1
ATOM 780 C C . THR A 1 100 ? -9.805 3.961 0.322 1 96.5 100 THR A C 1
ATOM 782 O O . THR A 1 100 ? -10.789 4.215 -0.37 1 96.5 100 THR A O 1
ATOM 785 N N . ILE A 1 101 ? -9.219 4.824 1.022 1 96.94 101 ILE A N 1
ATOM 786 C CA . ILE A 1 101 ? -9.789 6.148 1.229 1 96.94 101 ILE A CA 1
ATOM 787 C C . ILE A 1 101 ? -9.828 6.91 -0.096 1 96.94 101 ILE A C 1
ATOM 789 O O . ILE A 1 101 ? -10.867 7.461 -0.473 1 96.94 101 ILE A O 1
ATOM 793 N N . THR A 1 102 ? -8.719 6.926 -0.793 1 96.44 102 THR A N 1
ATOM 794 C CA . THR A 1 102 ? -8.633 7.691 -2.031 1 96.44 102 THR A CA 1
ATOM 795 C C . THR A 1 102 ? -9.617 7.156 -3.068 1 96.44 102 THR A C 1
ATOM 797 O O . THR A 1 102 ? -10.242 7.93 -3.799 1 96.44 102 THR A O 1
ATOM 800 N N . SER A 1 103 ? -9.75 5.84 -3.16 1 96.5 103 SER A N 1
ATOM 801 C CA . SER A 1 103 ? -10.68 5.254 -4.121 1 96.5 103 SER A CA 1
ATOM 802 C C . SER A 1 103 ? -12.117 5.637 -3.805 1 96.5 103 SER A C 1
ATOM 804 O O . SER A 1 103 ? -12.906 5.938 -4.711 1 96.5 103 SER A O 1
ATOM 806 N N . PHE A 1 104 ? -12.516 5.605 -2.551 1 96.75 104 PHE A N 1
ATOM 807 C CA . PHE A 1 104 ? -13.859 5.984 -2.139 1 96.75 104 PHE A CA 1
ATOM 808 C C . PHE A 1 104 ? -14.117 7.461 -2.414 1 96.75 104 PHE A C 1
ATOM 810 O O . PHE A 1 104 ? -15.18 7.828 -2.918 1 96.75 104 PHE A O 1
ATOM 817 N N . CYS A 1 105 ? -13.133 8.266 -2.07 1 96.94 105 CYS A N 1
ATOM 818 C CA . CYS A 1 105 ? -13.25 9.695 -2.312 1 96.94 105 CYS A CA 1
ATOM 819 C C . CYS A 1 105 ? -13.453 9.984 -3.795 1 96.94 105 CYS A C 1
ATOM 821 O O . CYS A 1 105 ? -14.32 10.773 -4.164 1 96.94 105 CYS A O 1
ATOM 823 N N . GLU A 1 106 ? -12.695 9.367 -4.633 1 96.25 106 GLU A N 1
ATOM 824 C CA . GLU A 1 106 ? -12.766 9.594 -6.074 1 96.25 106 GLU A CA 1
ATOM 825 C C . GLU A 1 106 ? -14.102 9.117 -6.641 1 96.25 106 GLU A C 1
ATOM 827 O O . GLU A 1 106 ? -14.695 9.781 -7.488 1 96.25 106 GLU A O 1
ATOM 832 N N . THR A 1 107 ? -14.531 7.984 -6.184 1 95.31 107 THR A N 1
ATOM 833 C CA . THR A 1 107 ? -15.75 7.391 -6.719 1 95.31 107 THR A CA 1
ATOM 834 C C . THR A 1 107 ? -16.984 8.164 -6.246 1 95.31 107 THR A C 1
ATOM 836 O O . THR A 1 107 ? -17.922 8.367 -7.016 1 95.31 107 THR A O 1
ATOM 839 N N . LEU A 1 108 ? -17 8.641 -5.008 1 94.69 108 LEU A N 1
ATOM 840 C CA . LEU A 1 108 ? -18.203 9.219 -4.418 1 94.69 108 LEU A CA 1
ATOM 841 C C . LEU A 1 108 ? -18.109 10.742 -4.406 1 94.69 108 LEU A C 1
ATOM 843 O O . LEU A 1 108 ? -19.047 11.414 -3.963 1 94.69 108 LEU A O 1
ATOM 847 N N . HIS A 1 109 ? -17.016 11.281 -4.836 1 94.25 109 HIS A N 1
ATOM 848 C CA . HIS A 1 109 ? -16.781 12.719 -4.91 1 94.25 109 HIS A CA 1
ATOM 849 C C . HIS A 1 109 ? -16.891 13.367 -3.531 1 94.25 109 HIS A C 1
ATOM 851 O O . HIS A 1 109 ? -17.609 14.352 -3.361 1 94.25 109 HIS A O 1
ATOM 857 N N . VAL A 1 110 ? -16.25 12.82 -2.594 1 95.25 110 VAL A N 1
ATOM 858 C CA . VAL A 1 110 ? -16.141 13.375 -1.249 1 95.25 110 VAL A CA 1
ATOM 859 C C . VAL A 1 110 ? -14.719 13.844 -0.996 1 95.25 110 VAL A C 1
ATOM 861 O O . VAL A 1 110 ? -13.766 13.078 -1.179 1 95.25 110 VAL A O 1
ATOM 864 N N . SER A 1 111 ? -14.578 15.07 -0.599 1 97.12 111 SER A N 1
ATOM 865 C CA . SER A 1 111 ? -13.242 15.609 -0.336 1 97.12 111 SER A CA 1
ATOM 866 C C . SER A 1 111 ? -12.695 15.102 0.995 1 97.12 111 SER A C 1
ATOM 868 O O . SER A 1 111 ? -13.422 15.039 1.989 1 97.12 111 SER A O 1
ATOM 870 N N . PHE A 1 112 ? -11.484 14.648 0.916 1 98.06 112 PHE A N 1
ATOM 871 C CA . PHE A 1 112 ? -10.766 14.219 2.107 1 98.06 112 PHE A CA 1
ATOM 872 C C . PHE A 1 112 ? -9.625 15.18 2.43 1 98.06 112 PHE A C 1
ATOM 874 O O . PHE A 1 112 ? -8.711 15.359 1.625 1 98.06 112 PHE A O 1
ATOM 881 N N . ILE A 1 113 ? -9.68 15.828 3.559 1 98.31 113 ILE A N 1
ATOM 882 C CA . ILE A 1 113 ? -8.664 16.781 3.998 1 98.31 113 ILE A CA 1
ATOM 883 C C . ILE A 1 113 ? -7.773 16.125 5.059 1 98.31 113 ILE A C 1
ATOM 885 O O . ILE A 1 113 ? -8.266 15.68 6.098 1 98.31 113 ILE A O 1
ATOM 889 N N . THR A 1 114 ? -6.422 16.125 4.801 1 98.06 114 THR A N 1
ATOM 890 C CA . THR A 1 114 ? -5.637 15.258 5.676 1 98.06 114 THR A CA 1
ATOM 891 C C . THR A 1 114 ? -4.285 15.883 5.992 1 98.06 114 THR A C 1
ATOM 893 O O . THR A 1 114 ? -3.656 16.484 5.117 1 98.06 114 THR A O 1
ATOM 896 N N . PRO A 1 115 ? -3.867 15.828 7.281 1 96.81 115 PRO A N 1
ATOM 897 C CA . PRO A 1 115 ? -2.492 16.156 7.652 1 96.81 115 PRO A CA 1
ATOM 898 C C . PRO A 1 115 ? -1.534 14.984 7.492 1 96.81 115 PRO A C 1
ATOM 900 O O . PRO A 1 115 ? -0.369 15.07 7.891 1 96.81 115 PRO A O 1
ATOM 903 N N . SER A 1 116 ? -1.972 13.852 6.922 1 94.44 116 SER A N 1
ATOM 904 C CA . SER A 1 116 ? -1.145 12.664 6.773 1 94.44 116 SER A CA 1
ATOM 905 C C . SER A 1 116 ? 0.004 12.906 5.801 1 94.44 116 SER A C 1
ATOM 907 O O . SER A 1 116 ? 0.059 13.945 5.145 1 94.44 116 SER A O 1
ATOM 909 N N . PHE A 1 117 ? 0.915 11.93 5.793 1 91.56 117 PHE A N 1
ATOM 910 C CA . PHE A 1 117 ? 2.053 12.023 4.883 1 91.56 117 PHE A CA 1
ATOM 911 C C . PHE A 1 117 ? 1.584 12.125 3.438 1 91.56 117 PHE A C 1
ATOM 913 O O . PHE A 1 117 ? 0.575 11.523 3.064 1 91.56 117 PHE A O 1
ATOM 920 N N . PRO A 1 118 ? 2.275 12.883 2.682 1 90.69 118 PRO A N 1
ATOM 921 C CA . PRO A 1 118 ? 1.853 13.078 1.294 1 90.69 118 PRO A CA 1
ATOM 922 C C . PRO A 1 118 ? 1.985 11.812 0.45 1 90.69 118 PRO A C 1
ATOM 924 O O . PRO A 1 118 ? 2.883 11 0.688 1 90.69 118 PRO A O 1
ATOM 927 N N . ILE A 1 119 ? 1.138 11.648 -0.443 1 86.38 119 ILE A N 1
ATOM 928 C CA . ILE A 1 119 ? 1.167 10.523 -1.371 1 86.38 119 ILE A CA 1
ATOM 929 C C . ILE A 1 119 ? 1.334 11.039 -2.799 1 86.38 119 ILE A C 1
ATOM 931 O O . ILE A 1 119 ? 1.047 12.203 -3.084 1 86.38 119 ILE A O 1
ATOM 935 N N . GLU A 1 120 ? 1.824 10.07 -3.543 1 77.69 120 GLU A N 1
ATOM 936 C CA . GLU A 1 120 ? 2.004 10.414 -4.949 1 77.69 120 GLU A CA 1
ATOM 937 C C . GLU A 1 120 ? 0.743 10.117 -5.758 1 77.69 120 GLU A C 1
ATOM 939 O O . GLU A 1 120 ? -0.127 9.367 -5.309 1 77.69 120 GLU A O 1
ATOM 944 N N . GLY A 1 121 ? 0.669 10.789 -6.844 1 75.19 121 GLY A N 1
ATOM 945 C CA . GLY A 1 121 ? -0.417 10.469 -7.754 1 75.19 121 GLY A CA 1
ATOM 946 C C . GLY A 1 121 ? -1.354 11.633 -8.008 1 75.19 121 GLY A C 1
ATOM 947 O O . GLY A 1 121 ? -1.102 12.75 -7.547 1 75.19 121 GLY A O 1
ATOM 948 N N . THR A 1 122 ? -2.307 11.281 -8.828 1 75.56 122 THR A N 1
ATOM 949 C CA . THR A 1 122 ? -3.244 12.305 -9.273 1 75.56 122 THR A CA 1
ATOM 950 C C . THR A 1 122 ? -4.605 12.117 -8.617 1 75.56 122 THR A C 1
ATOM 952 O O . THR A 1 122 ? -5.637 12.109 -9.297 1 75.56 122 THR A O 1
ATOM 955 N N . ASN A 1 123 ? -4.516 12.016 -7.297 1 82.62 123 ASN A N 1
ATOM 956 C CA . ASN A 1 123 ? -5.785 11.922 -6.586 1 82.62 123 ASN A CA 1
ATOM 957 C C . ASN A 1 123 ? -6.559 13.234 -6.641 1 82.62 123 ASN A C 1
ATOM 959 O O . ASN A 1 123 ? -6.023 14.297 -6.305 1 82.62 123 ASN A O 1
ATOM 963 N N . GLN A 1 124 ? -7.824 13.219 -6.977 1 91.06 124 GLN A N 1
ATOM 964 C CA . GLN A 1 124 ? -8.555 14.461 -7.25 1 91.06 124 GLN A CA 1
ATOM 965 C C . GLN A 1 124 ? -9.344 14.914 -6.027 1 91.06 124 GLN A C 1
ATOM 967 O O . GLN A 1 124 ? -9.75 16.078 -5.945 1 91.06 124 GLN A O 1
ATOM 972 N N . PHE A 1 125 ? -9.57 14.094 -5.094 1 97.25 125 PHE A N 1
ATOM 973 C CA . PHE A 1 125 ? -10.469 14.477 -4.008 1 97.25 125 PHE A CA 1
ATOM 974 C C . PHE A 1 125 ? -9.758 14.383 -2.662 1 97.25 125 PHE A C 1
ATOM 976 O O . PHE A 1 125 ? -10.406 14.156 -1.633 1 97.25 125 PHE A O 1
ATOM 983 N N . VAL A 1 126 ? -8.438 14.484 -2.664 1 97.19 126 VAL A N 1
ATOM 984 C CA . VAL A 1 126 ? -7.664 14.516 -1.429 1 97.19 126 VAL A CA 1
ATOM 985 C C . VAL A 1 126 ? -6.887 15.828 -1.338 1 97.19 126 VAL A C 1
ATOM 987 O O . VAL A 1 126 ? -6.152 16.188 -2.26 1 97.19 126 VAL A O 1
ATOM 990 N N . LEU A 1 127 ? -7.148 16.531 -0.298 1 97.81 127 LEU A N 1
ATOM 991 C CA . LEU A 1 127 ? -6.391 17.75 -0.001 1 97.81 127 LEU A CA 1
ATOM 992 C C . LEU A 1 127 ? -5.312 17.469 1.042 1 97.81 127 LEU A C 1
ATOM 994 O O . LEU A 1 127 ? -5.621 17.203 2.203 1 97.81 127 LEU A O 1
ATOM 998 N N . GLN A 1 128 ? -4.117 17.594 0.628 1 96.94 128 GLN A N 1
ATOM 999 C CA . GLN A 1 128 ? -2.988 17.234 1.48 1 96.94 128 GLN A CA 1
ATOM 1000 C C . GLN A 1 128 ? -2.422 18.453 2.195 1 96.94 128 GLN A C 1
ATOM 1002 O O . GLN A 1 128 ? -1.714 19.266 1.589 1 96.94 128 GLN A O 1
ATOM 1007 N N . MET A 1 129 ? -2.648 18.516 3.469 1 98 129 MET A N 1
ATOM 1008 C CA . MET A 1 129 ? -2.236 19.656 4.27 1 98 129 MET A CA 1
ATOM 1009 C C . MET A 1 129 ? -0.74 19.609 4.559 1 98 129 MET A C 1
ATOM 1011 O O . MET A 1 129 ? -0.117 20.656 4.793 1 98 129 MET A O 1
ATOM 1015 N N . ARG A 1 130 ? -0.189 18.438 4.586 1 96.69 130 ARG A N 1
ATOM 1016 C CA . ARG A 1 130 ? 1.224 18.25 4.898 1 96.69 130 ARG A CA 1
ATOM 1017 C C . ARG A 1 130 ? 2.082 18.359 3.645 1 96.69 130 ARG A C 1
ATOM 1019 O O . ARG A 1 130 ? 1.911 17.594 2.697 1 96.69 130 ARG A O 1
ATOM 1026 N N . PRO A 1 131 ? 2.973 19.312 3.621 1 95.38 131 PRO A N 1
ATOM 1027 C CA . PRO A 1 131 ? 3.818 19.422 2.432 1 95.38 131 PRO A CA 1
ATOM 1028 C C . PRO A 1 131 ? 4.852 18.312 2.326 1 95.38 131 PRO A C 1
ATOM 1030 O O . PRO A 1 131 ? 5.156 17.656 3.324 1 95.38 131 PRO A O 1
ATOM 1033 N N . ASP A 1 132 ? 5.332 18.156 1.149 1 91.06 132 ASP A N 1
ATOM 1034 C CA . ASP A 1 132 ? 6.363 17.156 0.881 1 91.06 132 ASP A CA 1
ATOM 1035 C C . ASP A 1 132 ? 7.73 17.641 1.36 1 91.06 132 ASP A C 1
ATOM 1037 O O . ASP A 1 132 ? 8.055 18.812 1.244 1 91.06 132 ASP A O 1
ATOM 1041 N N . ILE A 1 133 ? 8.547 16.719 1.83 1 93.31 133 ILE A N 1
ATOM 1042 C CA . ILE A 1 133 ? 9.844 17.109 2.387 1 93.31 133 ILE A CA 1
ATOM 1043 C C . ILE A 1 133 ? 10.961 16.672 1.449 1 93.31 133 ILE A C 1
ATOM 1045 O O . ILE A 1 133 ? 12.141 16.953 1.701 1 93.31 133 ILE A O 1
ATOM 1049 N N . LYS A 1 134 ? 10.656 16.047 0.328 1 92.44 134 LYS A N 1
ATOM 1050 C CA . LYS A 1 134 ? 11.641 15.477 -0.577 1 92.44 134 LYS A CA 1
ATOM 1051 C C . LYS A 1 134 ? 12.688 16.516 -0.983 1 92.44 134 LYS A C 1
ATOM 1053 O O . LYS A 1 134 ? 13.883 16.312 -0.789 1 92.44 134 LYS A O 1
ATOM 1058 N N . GLY A 1 135 ? 12.172 17.656 -1.506 1 93.5 135 GLY A N 1
ATOM 1059 C CA . GLY A 1 135 ? 13.062 18.703 -1.962 1 93.5 135 GLY A CA 1
ATOM 1060 C C . GLY A 1 135 ? 13.977 19.234 -0.871 1 93.5 135 GLY A C 1
ATOM 1061 O O . GLY A 1 135 ? 15.195 19.188 -1.002 1 93.5 135 GLY A O 1
ATOM 1062 N N . PRO A 1 136 ? 13.359 19.672 0.18 1 95.69 136 PRO A N 1
ATOM 1063 C CA . PRO A 1 136 ? 14.156 20.188 1.292 1 95.69 136 PRO A CA 1
ATOM 1064 C C . PRO A 1 136 ? 15.156 19.156 1.829 1 95.69 136 PRO A C 1
ATOM 1066 O O . PRO A 1 136 ? 16.281 19.516 2.201 1 95.69 136 PRO A O 1
ATOM 1069 N N . LEU A 1 137 ? 14.828 17.922 1.905 1 96.62 137 LEU A N 1
ATOM 1070 C CA . LEU A 1 137 ? 15.703 16.891 2.439 1 96.62 137 LEU A CA 1
ATOM 1071 C C . LEU A 1 137 ? 16.922 16.703 1.545 1 96.62 137 LEU A C 1
ATOM 1073 O O . LEU A 1 137 ? 18.062 16.625 2.035 1 96.62 137 LEU A O 1
ATOM 1077 N N . VAL A 1 138 ? 16.703 16.641 0.25 1 96.56 138 VAL A N 1
ATOM 1078 C CA . VAL A 1 138 ? 17.797 16.531 -0.702 1 96.56 138 VAL A CA 1
ATOM 1079 C C . VAL A 1 138 ? 18.719 17.75 -0.582 1 96.56 138 VAL A C 1
ATOM 1081 O O . VAL A 1 138 ? 19.938 17.609 -0.545 1 96.56 138 VAL A O 1
ATOM 1084 N N . SER A 1 139 ? 18.109 18.906 -0.498 1 96.81 139 SER A N 1
ATOM 1085 C CA . SER A 1 139 ? 18.875 20.141 -0.377 1 96.81 139 SER A CA 1
ATOM 1086 C C . SER A 1 139 ? 19.734 20.141 0.881 1 96.81 139 SER A C 1
ATOM 1088 O O . SER A 1 139 ? 20.875 20.625 0.867 1 96.81 139 SER A O 1
ATOM 1090 N N . LEU A 1 140 ? 19.219 19.609 1.929 1 97.62 140 LEU A N 1
ATOM 1091 C CA . LEU A 1 140 ? 19.938 19.578 3.193 1 97.62 140 LEU A CA 1
ATOM 1092 C C . LEU A 1 140 ? 21.141 18.625 3.107 1 97.62 140 LEU A C 1
ATOM 1094 O O . LEU A 1 140 ? 22.219 18.938 3.617 1 97.62 140 LEU A O 1
ATOM 1098 N N . VAL A 1 141 ? 20.922 17.484 2.502 1 97.69 141 VAL A N 1
ATOM 1099 C CA . VAL A 1 141 ? 22 16.531 2.316 1 97.69 141 VAL A CA 1
ATOM 1100 C C . VAL A 1 141 ? 23.109 17.141 1.462 1 97.69 141 VAL A C 1
ATOM 1102 O O . VAL A 1 141 ? 24.297 17.016 1.775 1 97.69 141 VAL A O 1
ATOM 1105 N N . GLU A 1 142 ? 22.719 17.859 0.427 1 97.38 142 GLU A N 1
ATOM 1106 C CA . GLU A 1 142 ? 23.672 18.531 -0.447 1 97.38 142 GLU A CA 1
ATOM 1107 C C . GLU A 1 142 ? 24.406 19.656 0.291 1 97.38 142 GLU A C 1
ATOM 1109 O O . GLU A 1 142 ? 25.609 19.859 0.093 1 97.38 142 GLU A O 1
ATOM 1114 N N . TYR A 1 143 ? 23.672 20.391 1.062 1 97.81 143 TYR A N 1
ATOM 1115 C CA . TYR A 1 143 ? 24.23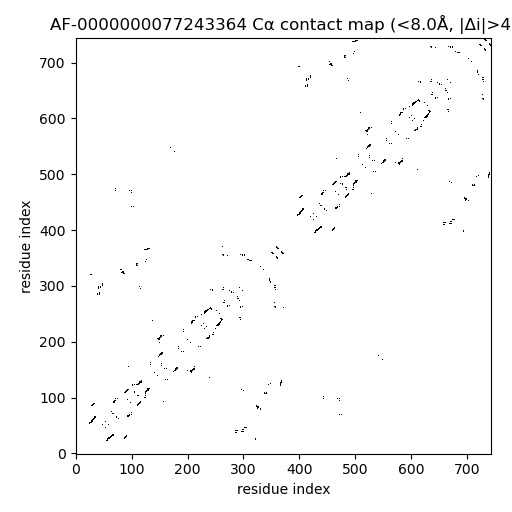4 21.484 1.84 1 97.81 143 TYR A CA 1
ATOM 1116 C C . TYR A 1 143 ? 25.375 21 2.729 1 97.81 143 TYR A C 1
ATOM 1118 O O . TYR A 1 143 ? 26.406 21.641 2.832 1 97.81 143 TYR A O 1
ATOM 1126 N N . TYR A 1 144 ? 25.188 19.781 3.352 1 97.81 144 TYR A N 1
ATOM 1127 C CA . TYR A 1 144 ? 26.203 19.25 4.254 1 97.81 144 TYR A CA 1
ATOM 1128 C C . TYR A 1 144 ? 27.25 18.453 3.482 1 97.81 144 TYR A C 1
ATOM 1130 O O . TYR A 1 144 ? 28.188 17.906 4.074 1 97.81 144 TYR A O 1
ATOM 1138 N N . LYS A 1 145 ? 27.031 18.266 2.188 1 97.62 145 LYS A N 1
ATOM 1139 C CA . LYS A 1 145 ? 27.969 17.578 1.298 1 97.62 145 LYS A CA 1
ATOM 1140 C C . LYS A 1 145 ? 28.172 16.125 1.721 1 97.62 145 LYS A C 1
ATOM 1142 O O . LYS A 1 145 ? 29.297 15.641 1.772 1 97.62 145 LYS A O 1
ATOM 1147 N N . TRP A 1 146 ? 27.031 15.547 2.17 1 97.25 146 TRP A N 1
ATOM 1148 C CA . TRP A 1 146 ? 27.094 14.125 2.5 1 97.25 146 TRP A CA 1
ATOM 1149 C C . TRP A 1 146 ? 27.266 13.281 1.24 1 97.25 146 TRP A C 1
ATOM 1151 O O . TRP A 1 146 ? 26.578 13.516 0.236 1 97.25 146 TRP A O 1
ATOM 1161 N N . GLU A 1 147 ? 28.203 12.406 1.291 1 94.12 147 GLU A N 1
ATOM 1162 C CA . GLU A 1 147 ? 28.391 11.492 0.168 1 94.12 147 GLU A CA 1
ATOM 1163 C C . GLU A 1 147 ? 28.094 10.055 0.569 1 94.12 147 GLU A C 1
ATOM 1165 O O . GLU A 1 147 ? 27.875 9.195 -0.291 1 94.12 147 GLU A O 1
ATOM 1170 N N . LYS A 1 148 ? 28.188 9.812 1.865 1 93.06 148 LYS A N 1
ATOM 1171 C CA . LYS A 1 148 ? 27.875 8.508 2.43 1 93.06 148 LYS A CA 1
ATOM 1172 C C . LYS A 1 148 ? 27.031 8.641 3.695 1 93.06 148 LYS A C 1
ATOM 1174 O O . LYS A 1 148 ? 27.422 9.352 4.629 1 93.06 148 LYS A O 1
ATOM 1179 N N . PHE A 1 149 ? 25.875 7.98 3.652 1 96.25 149 PHE A N 1
ATOM 1180 C CA . PHE A 1 149 ? 25.031 8.094 4.836 1 96.25 149 PHE A CA 1
ATOM 1181 C C . PHE A 1 149 ? 24.016 6.961 4.883 1 96.25 149 PHE A C 1
ATOM 1183 O O . PHE A 1 149 ? 23.766 6.301 3.871 1 96.25 149 PHE A O 1
ATOM 1190 N N . ALA A 1 150 ? 23.5 6.758 6.102 1 94.38 150 ALA A N 1
ATOM 1191 C CA . ALA A 1 150 ? 22.422 5.797 6.309 1 94.38 150 ALA A CA 1
ATOM 1192 C C . ALA A 1 150 ? 21.062 6.484 6.289 1 94.38 150 ALA A C 1
ATOM 1194 O O . ALA A 1 150 ? 20.906 7.594 6.805 1 94.38 150 ALA A O 1
ATOM 1195 N N . TYR A 1 151 ? 20.156 5.879 5.621 1 93.75 151 TYR A N 1
ATOM 1196 C CA . TYR A 1 151 ? 18.797 6.375 5.5 1 93.75 151 TYR A CA 1
ATOM 1197 C C . TYR A 1 151 ? 17.797 5.402 6.129 1 93.75 151 TYR A C 1
ATOM 1199 O O . TYR A 1 151 ? 17.469 4.383 5.523 1 93.75 151 TYR A O 1
ATOM 1207 N N . LEU A 1 152 ? 17.328 5.754 7.328 1 92.75 152 LEU A N 1
ATOM 1208 C CA . LEU A 1 152 ? 16.344 4.941 8.023 1 92.75 152 LEU A CA 1
ATOM 1209 C C . LEU A 1 152 ? 14.922 5.402 7.691 1 92.75 152 LEU A C 1
ATOM 1211 O O . LEU A 1 152 ? 14.578 6.566 7.91 1 92.75 152 LEU A O 1
ATOM 1215 N N . TYR A 1 153 ? 14.148 4.5 7.117 1 88.88 153 TYR A N 1
ATOM 1216 C CA . TYR A 1 153 ? 12.805 4.871 6.684 1 88.88 153 TYR A CA 1
ATOM 1217 C C . TYR A 1 153 ? 11.766 3.904 7.234 1 88.88 153 TYR A C 1
ATOM 1219 O O . TYR A 1 153 ? 12.109 2.805 7.68 1 88.88 153 TYR A O 1
ATOM 1227 N N . ASP A 1 154 ? 10.531 4.422 7.301 1 85.62 154 ASP A N 1
ATOM 1228 C CA . ASP A 1 154 ? 9.367 3.609 7.641 1 85.62 154 ASP A CA 1
ATOM 1229 C C . ASP A 1 154 ? 8.492 3.369 6.414 1 85.62 154 ASP A C 1
ATOM 1231 O O . ASP A 1 154 ? 7.859 4.297 5.902 1 85.62 154 ASP A O 1
ATOM 1235 N N . SER A 1 155 ? 8.43 2.166 6.055 1 72.38 155 SER A N 1
ATOM 1236 C CA . SER A 1 155 ? 7.707 1.803 4.836 1 72.38 155 SER A CA 1
ATOM 1237 C C . SER A 1 155 ? 6.211 2.068 4.98 1 72.38 155 SER A C 1
ATOM 1239 O O . SER A 1 155 ? 5.496 2.168 3.982 1 72.38 155 SER A O 1
ATOM 1241 N N . ASP A 1 156 ? 5.789 2.234 6.18 1 71.12 156 ASP A N 1
ATOM 1242 C CA . ASP A 1 156 ? 4.371 2.48 6.418 1 71.12 156 ASP A CA 1
ATOM 1243 C C . ASP A 1 156 ? 3.963 3.869 5.926 1 71.12 156 ASP A C 1
ATOM 1245 O O . ASP A 1 156 ? 2.779 4.137 5.719 1 71.12 156 ASP A O 1
ATOM 1249 N N . ARG A 1 157 ? 4.918 4.68 5.738 1 75.06 157 ARG A N 1
ATOM 1250 C CA . ARG A 1 157 ? 4.641 6.043 5.293 1 75.06 157 ARG A CA 1
ATOM 1251 C C . ARG A 1 157 ? 4.848 6.184 3.789 1 75.06 157 ARG A C 1
ATOM 1253 O O . ARG A 1 157 ? 4.758 7.281 3.244 1 75.06 157 ARG A O 1
ATOM 1260 N N . GLY A 1 158 ? 5.129 5.125 3.193 1 68.19 158 GLY A N 1
ATOM 1261 C CA . GLY A 1 158 ? 5.426 5.184 1.771 1 68.19 158 GLY A CA 1
ATOM 1262 C C . GLY A 1 158 ? 6.91 5.266 1.472 1 68.19 158 GLY A C 1
ATOM 1263 O O . GLY A 1 158 ? 7.719 5.5 2.373 1 68.19 158 GLY A O 1
ATOM 1264 N N . LEU A 1 159 ? 7.281 5.109 0.242 1 74.81 159 LEU A N 1
ATOM 1265 C CA . LEU A 1 159 ? 8.688 5.012 -0.152 1 74.81 159 LEU A CA 1
ATOM 1266 C C . LEU A 1 159 ? 9.055 6.133 -1.119 1 74.81 159 LEU A C 1
ATOM 1268 O O . LEU A 1 159 ? 10.156 6.145 -1.67 1 74.81 159 LEU A O 1
ATOM 1272 N N . SER A 1 160 ? 8.203 7.105 -1.236 1 81.12 160 SER A N 1
ATOM 1273 C CA . SER A 1 160 ? 8.414 8.141 -2.244 1 81.12 160 SER A CA 1
ATOM 1274 C C . SER A 1 160 ? 9.648 8.977 -1.93 1 81.12 160 SER A C 1
ATOM 1276 O O . SER A 1 160 ? 10.414 9.328 -2.83 1 81.12 160 SER A O 1
ATOM 1278 N N . THR A 1 161 ? 9.836 9.281 -0.727 1 88.81 161 THR A N 1
ATOM 1279 C CA . THR A 1 161 ? 11 10.078 -0.345 1 88.81 161 THR A CA 1
ATOM 1280 C C . THR A 1 161 ? 12.289 9.281 -0.53 1 88.81 161 THR A C 1
ATOM 1282 O O . THR A 1 161 ? 13.281 9.805 -1.031 1 88.81 161 THR A O 1
ATOM 1285 N N . LEU A 1 162 ? 12.227 8.031 -0.078 1 84.62 162 LEU A N 1
ATOM 1286 C CA . LEU A 1 162 ? 13.383 7.168 -0.273 1 84.62 162 LEU A CA 1
ATOM 1287 C C . LEU A 1 162 ? 13.75 7.078 -1.751 1 84.62 162 LEU A C 1
ATOM 1289 O O . LEU A 1 162 ? 14.93 7.109 -2.104 1 84.62 162 LEU A O 1
ATOM 1293 N N . GLN A 1 163 ? 12.719 6.969 -2.572 1 80.38 163 GLN A N 1
ATOM 1294 C CA . GLN A 1 163 ? 12.961 6.844 -4.004 1 80.38 163 GLN A CA 1
ATOM 1295 C C . GLN A 1 163 ? 13.688 8.07 -4.547 1 80.38 163 GLN A C 1
ATOM 1297 O O . GLN A 1 163 ? 14.609 7.945 -5.359 1 80.38 163 GLN A O 1
ATOM 1302 N N . VAL A 1 164 ? 13.297 9.195 -4.137 1 87.69 164 VAL A N 1
ATOM 1303 C CA . VAL A 1 164 ? 13.93 10.43 -4.598 1 87.69 164 VAL A CA 1
ATOM 1304 C C . VAL A 1 164 ? 15.367 10.492 -4.102 1 87.69 164 VAL A C 1
ATOM 1306 O O . VAL A 1 164 ? 16.266 10.938 -4.828 1 87.69 164 VAL A O 1
ATOM 1309 N N . ILE A 1 165 ? 15.578 10.062 -2.881 1 89.88 165 ILE A N 1
ATOM 1310 C CA . ILE A 1 165 ? 16.922 10.055 -2.305 1 89.88 165 ILE A CA 1
ATOM 1311 C C . ILE A 1 165 ? 17.812 9.094 -3.094 1 89.88 165 ILE A C 1
ATOM 1313 O O . ILE A 1 165 ? 18.953 9.422 -3.42 1 89.88 165 ILE A O 1
ATOM 1317 N N . LEU A 1 166 ? 17.297 7.973 -3.416 1 81.06 166 LEU A N 1
ATOM 1318 C CA . LEU A 1 166 ? 18.078 6.977 -4.148 1 81.06 166 LEU A CA 1
ATOM 1319 C C . LEU A 1 166 ? 18.344 7.441 -5.574 1 81.06 166 LEU A C 1
ATOM 1321 O O . LEU A 1 166 ? 19.438 7.23 -6.105 1 81.06 166 LEU A O 1
ATOM 1325 N N . ASP A 1 167 ? 17.328 8.031 -6.188 1 80.44 167 ASP A N 1
ATOM 1326 C CA . ASP A 1 167 ? 17.516 8.578 -7.527 1 80.44 167 ASP A CA 1
ATOM 1327 C C . ASP A 1 167 ? 18.609 9.656 -7.527 1 80.44 167 ASP A C 1
ATOM 1329 O O . ASP A 1 167 ? 19.438 9.695 -8.43 1 80.44 167 ASP A O 1
ATOM 1333 N N . THR A 1 168 ? 18.531 10.492 -6.574 1 88.75 168 THR A N 1
ATOM 1334 C CA . THR A 1 168 ? 19.516 11.555 -6.457 1 88.75 168 THR A CA 1
ATOM 1335 C C . THR A 1 168 ? 20.906 10.977 -6.176 1 88.75 168 THR A C 1
ATOM 1337 O O . THR A 1 168 ? 21.906 11.484 -6.676 1 88.75 168 THR A O 1
ATOM 1340 N N . ALA A 1 169 ? 20.922 9.945 -5.332 1 86.12 169 ALA A N 1
ATOM 1341 C CA . ALA A 1 169 ? 22.188 9.273 -5.016 1 86.12 169 ALA A CA 1
ATOM 1342 C C . ALA A 1 169 ? 22.844 8.727 -6.277 1 86.12 169 ALA A C 1
ATOM 1344 O O . ALA A 1 169 ? 24.062 8.781 -6.422 1 86.12 169 ALA A O 1
ATOM 1345 N N . ALA A 1 170 ? 22.016 8.164 -7.105 1 74.75 170 ALA A N 1
ATOM 1346 C CA . ALA A 1 170 ? 22.531 7.633 -8.359 1 74.75 170 ALA A CA 1
ATOM 1347 C C . ALA A 1 170 ? 23.141 8.742 -9.219 1 74.75 170 ALA A C 1
ATOM 1349 O O . ALA A 1 170 ? 24.172 8.547 -9.867 1 74.75 170 ALA A O 1
ATOM 1350 N N . GLU A 1 171 ? 22.484 9.867 -9.234 1 79.44 171 GLU A N 1
ATOM 1351 C CA . GLU A 1 171 ? 22.922 11.008 -10.039 1 79.44 171 GLU A CA 1
ATOM 1352 C C . GLU A 1 171 ? 24.188 11.633 -9.461 1 79.44 171 GLU A C 1
ATOM 1354 O O . GLU A 1 171 ? 25.094 12.008 -10.211 1 79.44 171 GLU A O 1
ATOM 1359 N N . LYS A 1 172 ? 24.266 11.688 -8.164 1 87.5 172 LYS A N 1
ATOM 1360 C CA . LYS A 1 172 ? 25.344 12.422 -7.496 1 87.5 172 LYS A CA 1
ATOM 1361 C C . LYS A 1 172 ? 26.391 11.469 -6.949 1 87.5 172 LYS A C 1
ATOM 1363 O O . LYS A 1 172 ? 27.375 11.898 -6.332 1 87.5 172 LYS A O 1
ATOM 1368 N N . LYS A 1 173 ? 26.219 10.203 -7.125 1 80.69 173 LYS A N 1
ATOM 1369 C CA . LYS A 1 173 ? 27.156 9.156 -6.703 1 80.69 173 LYS A CA 1
ATOM 1370 C C . LYS A 1 173 ? 27.25 9.086 -5.18 1 80.69 173 LYS A C 1
ATOM 1372 O O . LYS A 1 173 ? 28.344 9.031 -4.625 1 80.69 173 LYS A O 1
ATOM 1377 N N . TRP A 1 174 ? 26.094 9.367 -4.469 1 88.69 174 TRP A N 1
ATOM 1378 C CA . TRP A 1 174 ? 26 9.125 -3.031 1 88.69 174 TRP A CA 1
ATOM 1379 C C . TRP A 1 174 ? 25.984 7.629 -2.729 1 88.69 174 TRP A C 1
ATOM 1381 O O . TRP A 1 174 ? 25.469 6.84 -3.518 1 88.69 174 TRP A O 1
ATOM 1391 N N . VAL A 1 175 ? 26.625 7.262 -1.643 1 84.25 175 VAL A N 1
ATOM 1392 C CA . VAL A 1 175 ? 26.5 5.91 -1.103 1 84.25 175 VAL A CA 1
ATOM 1393 C C . VAL A 1 175 ? 25.484 5.906 0.037 1 84.25 175 VAL A C 1
ATOM 1395 O O . VAL A 1 175 ? 25.75 6.426 1.121 1 84.25 175 VAL A O 1
ATOM 1398 N N . VAL A 1 176 ? 24.344 5.305 -0.281 1 87.75 176 VAL A N 1
ATOM 1399 C CA . VAL A 1 176 ? 23.25 5.359 0.687 1 87.75 176 VAL A CA 1
ATOM 1400 C C . VAL A 1 176 ? 22.953 3.953 1.208 1 87.75 176 VAL A C 1
ATOM 1402 O O . VAL A 1 176 ? 22.734 3.025 0.423 1 87.75 176 VAL A O 1
ATOM 1405 N N . THR A 1 177 ? 22.953 3.797 2.531 1 85.81 177 THR A N 1
ATOM 1406 C CA . THR A 1 177 ? 22.469 2.582 3.176 1 85.81 177 THR A CA 1
ATOM 1407 C C . THR A 1 177 ? 21.031 2.758 3.645 1 85.81 177 THR A C 1
ATOM 1409 O O . THR A 1 177 ? 20.781 3.398 4.668 1 85.81 177 THR A O 1
ATOM 1412 N N . ALA A 1 178 ? 20.141 2.184 2.867 1 85.5 178 ALA A N 1
ATOM 1413 C CA . ALA A 1 178 ? 18.719 2.314 3.193 1 85.5 178 ALA A CA 1
ATOM 1414 C C . ALA A 1 178 ? 18.266 1.191 4.121 1 85.5 178 ALA A C 1
ATOM 1416 O O . ALA A 1 178 ? 18.469 0.011 3.82 1 85.5 178 ALA A O 1
ATOM 1417 N N . ILE A 1 179 ? 17.703 1.574 5.293 1 85.44 179 ILE A N 1
ATOM 1418 C CA . ILE A 1 179 ? 17.281 0.594 6.289 1 85.44 179 ILE A CA 1
ATOM 1419 C C . ILE A 1 179 ? 15.805 0.809 6.637 1 85.44 179 ILE A C 1
ATOM 1421 O O . ILE A 1 179 ? 15.406 1.91 7.02 1 85.44 179 ILE A O 1
ATOM 1425 N N . ASN A 1 180 ? 14.969 -0.276 6.496 1 82.69 180 ASN A N 1
ATOM 1426 C CA . ASN A 1 180 ? 13.562 -0.208 6.879 1 82.69 180 ASN A CA 1
ATOM 1427 C C . ASN A 1 180 ? 13.375 -0.472 8.367 1 82.69 180 ASN A C 1
ATOM 1429 O O . ASN A 1 180 ? 13.602 -1.589 8.836 1 82.69 180 ASN A O 1
ATOM 1433 N N . VAL A 1 181 ? 12.938 0.484 9.031 1 87.19 181 VAL A N 1
ATOM 1434 C CA . VAL A 1 181 ? 12.742 0.328 10.469 1 87.19 181 VAL A CA 1
ATOM 1435 C C . VAL A 1 181 ? 11.258 0.161 10.781 1 87.19 181 VAL A C 1
ATOM 1437 O O . VAL A 1 181 ? 10.867 0.047 11.945 1 87.19 181 VAL A O 1
ATOM 1440 N N . GLY A 1 182 ? 10.445 0.172 9.727 1 80.69 182 GLY A N 1
ATOM 1441 C CA . GLY A 1 182 ? 9.008 0.029 9.898 1 80.69 182 GLY A CA 1
ATOM 1442 C C . GLY A 1 182 ? 8.609 -1.313 10.477 1 80.69 182 GLY A C 1
ATOM 1443 O O . GLY A 1 182 ? 7.586 -1.421 11.156 1 80.69 182 GLY A O 1
ATOM 1444 N N . GLU A 1 183 ? 9.367 -2.248 10.258 1 73 183 GLU A N 1
ATOM 1445 C CA . GLU A 1 183 ? 9.016 -3.604 10.672 1 73 183 GLU A CA 1
ATOM 1446 C C . GLU A 1 183 ? 9.523 -3.895 12.086 1 73 183 GLU A C 1
ATOM 1448 O O . GLU A 1 183 ? 9.234 -4.953 12.648 1 73 183 GLU A O 1
ATOM 1453 N N . LEU A 1 184 ? 10.18 -2.912 12.664 1 78.31 184 LEU A N 1
ATOM 1454 C CA . LEU A 1 184 ? 10.68 -3.08 14.023 1 78.31 184 LEU A CA 1
ATOM 1455 C C . LEU A 1 184 ? 9.648 -2.621 15.047 1 78.31 184 LEU A C 1
ATOM 1457 O O . LEU A 1 184 ? 9.695 -1.485 15.516 1 78.31 184 LEU A O 1
ATOM 1461 N N . LYS A 1 185 ? 8.531 -3.236 15.281 1 68.44 185 LYS A N 1
ATOM 1462 C CA . LYS A 1 185 ? 7.418 -2.809 16.125 1 68.44 185 LYS A CA 1
ATOM 1463 C C . LYS A 1 185 ? 7.246 -3.734 17.328 1 68.44 185 LYS A C 1
ATOM 1465 O O . LYS A 1 185 ? 6.594 -3.375 18.312 1 68.44 185 LYS A O 1
ATOM 1470 N N . ASP A 1 186 ? 7.883 -4.73 17.375 1 70.69 186 ASP A N 1
ATOM 1471 C CA . ASP A 1 186 ? 7.605 -5.75 18.375 1 70.69 186 ASP A CA 1
ATOM 1472 C C . ASP A 1 186 ? 8.398 -5.488 19.656 1 70.69 186 ASP A C 1
ATOM 1474 O O . ASP A 1 186 ? 9.023 -4.434 19.797 1 70.69 186 ASP A O 1
ATOM 1478 N N . GLU A 1 187 ? 8.203 -6.395 20.609 1 73.31 187 GLU A N 1
ATOM 1479 C CA . GLU A 1 187 ? 8.82 -6.328 21.922 1 73.31 187 GLU A CA 1
ATOM 1480 C C . GLU A 1 187 ? 10.344 -6.273 21.812 1 73.31 187 GLU A C 1
ATOM 1482 O O . GLU A 1 187 ? 11.016 -5.781 22.719 1 73.31 187 GLU A O 1
ATOM 1487 N N . ARG A 1 188 ? 10.812 -6.566 20.734 1 86.12 188 ARG A N 1
ATOM 1488 C CA . ARG A 1 188 ? 12.266 -6.605 20.625 1 86.12 188 ARG A CA 1
ATOM 1489 C C . ARG A 1 188 ? 12.773 -5.43 19.797 1 86.12 188 ARG A C 1
ATOM 1491 O O . ARG A 1 188 ? 13.93 -5.43 19.359 1 86.12 188 ARG A O 1
ATOM 1498 N N . LYS A 1 189 ? 11.906 -4.359 19.734 1 90.88 189 LYS A N 1
ATOM 1499 C CA . LYS A 1 189 ? 12.273 -3.244 18.859 1 90.88 189 LYS A CA 1
ATOM 1500 C C . LYS A 1 189 ? 13.484 -2.494 19.406 1 90.88 189 LYS A C 1
ATOM 1502 O O . LYS A 1 189 ? 14.367 -2.092 18.656 1 90.88 189 LYS A O 1
ATOM 1507 N N . ASP A 1 190 ? 13.531 -2.311 20.734 1 93.75 190 ASP A N 1
ATOM 1508 C CA . ASP A 1 190 ? 14.625 -1.556 21.328 1 93.75 190 ASP A CA 1
ATOM 1509 C C . ASP A 1 190 ? 15.969 -2.24 21.078 1 93.75 190 ASP A C 1
ATOM 1511 O O . ASP A 1 190 ? 16.938 -1.593 20.672 1 93.75 190 ASP A O 1
ATOM 1515 N N . GLU A 1 191 ? 15.945 -3.525 21.281 1 93.44 191 GLU A N 1
ATOM 1516 C CA . GLU A 1 191 ? 17.156 -4.293 21.031 1 93.44 191 GLU A CA 1
ATOM 1517 C C . GLU A 1 191 ? 17.547 -4.254 19.562 1 93.44 191 GLU A C 1
ATOM 1519 O O . GLU A 1 191 ? 18.719 -4.203 19.219 1 93.44 191 GLU A O 1
ATOM 1524 N N . ALA A 1 192 ? 16.547 -4.281 18.75 1 91.38 192 ALA A N 1
ATOM 1525 C CA . ALA A 1 192 ? 16.781 -4.234 17.312 1 91.38 192 ALA A CA 1
ATOM 1526 C C . ALA A 1 192 ? 17.406 -2.9 16.906 1 91.38 192 ALA A C 1
ATOM 1528 O O . ALA A 1 192 ? 18.297 -2.859 16.047 1 91.38 192 ALA A O 1
ATOM 1529 N N . TYR A 1 193 ? 16.922 -1.841 17.5 1 94.94 193 TYR A N 1
ATOM 1530 C CA . TYR A 1 193 ? 17.5 -0.527 17.219 1 94.94 193 TYR A CA 1
ATOM 1531 C C . TYR A 1 193 ? 18.953 -0.46 17.656 1 94.94 193 TYR A C 1
ATOM 1533 O O . TYR A 1 193 ? 19.812 0.041 16.922 1 94.94 193 TYR A O 1
ATOM 1541 N N . ARG A 1 194 ? 19.203 -0.964 18.828 1 96.06 194 ARG A N 1
ATOM 1542 C CA . ARG A 1 194 ? 20.578 -0.935 19.344 1 96.06 194 ARG A CA 1
ATOM 1543 C C . ARG A 1 194 ? 21.516 -1.725 18.422 1 96.06 194 ARG A C 1
ATOM 1545 O O . ARG A 1 194 ? 22.609 -1.263 18.109 1 96.06 194 ARG A O 1
ATOM 1552 N N . SER A 1 195 ? 21.031 -2.883 18.094 1 93.12 195 SER A N 1
ATOM 1553 C CA . SER A 1 195 ? 21.828 -3.725 17.203 1 93.12 195 SER A CA 1
ATOM 1554 C C . SER A 1 195 ? 22.078 -3.033 15.875 1 93.12 195 SER A C 1
ATOM 1556 O O . SER A 1 195 ? 23.188 -3.127 15.32 1 93.12 195 SER A O 1
ATOM 1558 N N . LEU A 1 196 ? 21.109 -2.381 15.383 1 92.5 196 LEU A N 1
ATOM 1559 C CA . LEU A 1 196 ? 21.219 -1.671 14.117 1 92.5 196 LEU A CA 1
ATOM 1560 C C . LEU A 1 196 ? 22.281 -0.584 14.188 1 92.5 196 LEU A C 1
ATOM 1562 O O . LEU A 1 196 ? 23.141 -0.49 13.305 1 92.5 196 LEU A O 1
ATOM 1566 N N . PHE A 1 197 ? 22.297 0.142 15.203 1 95.69 197 PHE A N 1
ATOM 1567 C CA . PHE A 1 197 ? 23.219 1.273 15.312 1 95.69 197 PHE A CA 1
ATOM 1568 C C . PHE A 1 197 ? 24.625 0.8 15.656 1 95.69 197 PHE A C 1
ATOM 1570 O O . PHE A 1 197 ? 25.609 1.478 15.344 1 95.69 197 PHE A O 1
ATOM 1577 N N . GLN A 1 198 ? 24.688 -0.362 16.297 1 94.56 198 GLN A N 1
ATOM 1578 C CA . GLN A 1 198 ? 26 -0.973 16.469 1 94.56 198 GLN A CA 1
ATOM 1579 C C . GLN A 1 198 ? 26.609 -1.385 15.133 1 94.56 198 GLN A C 1
ATOM 1581 O O . GLN A 1 198 ? 27.797 -1.177 14.891 1 94.56 198 GLN A O 1
ATOM 1586 N N . ASP A 1 199 ? 25.75 -1.895 14.32 1 89.38 199 ASP A N 1
ATOM 1587 C CA . ASP A 1 199 ? 26.188 -2.287 12.984 1 89.38 199 ASP A CA 1
ATOM 1588 C C . ASP A 1 199 ? 26.641 -1.074 12.18 1 89.38 199 ASP A C 1
ATOM 1590 O O . ASP A 1 199 ? 27.641 -1.143 11.453 1 89.38 199 ASP A O 1
ATOM 1594 N N . LEU A 1 200 ? 25.906 -0.038 12.25 1 92.5 200 LEU A N 1
ATOM 1595 C CA . LEU A 1 200 ? 26.266 1.184 11.531 1 92.5 200 LEU A CA 1
ATOM 1596 C C . LEU A 1 200 ? 27.609 1.723 12.016 1 92.5 200 LEU A C 1
ATOM 1598 O O . LEU A 1 200 ? 28.406 2.223 11.219 1 92.5 200 LEU A O 1
ATOM 1602 N N . GLU A 1 201 ? 27.844 1.544 13.297 1 93.75 201 GLU A N 1
ATOM 1603 C CA . GLU A 1 201 ? 29.109 1.991 13.852 1 93.75 201 GLU A CA 1
ATOM 1604 C C . GLU A 1 201 ? 30.266 1.161 13.312 1 93.75 201 GLU A C 1
ATOM 1606 O O . GLU A 1 201 ? 31.344 1.697 13.023 1 93.75 201 GLU A O 1
ATOM 1611 N N . ILE A 1 202 ? 30.016 -0.086 13.273 1 90.62 202 ILE A N 1
ATOM 1612 C CA . ILE A 1 202 ? 31.031 -0.983 12.75 1 90.62 202 ILE A CA 1
ATOM 1613 C C . ILE A 1 202 ? 31.406 -0.579 11.328 1 90.62 202 ILE A C 1
ATOM 1615 O O . ILE A 1 202 ? 32.562 -0.628 10.938 1 90.62 202 ILE A O 1
ATOM 1619 N N . ARG A 1 203 ? 30.453 -0.028 10.594 1 85.88 203 ARG A N 1
ATOM 1620 C CA . ARG A 1 203 ? 30.656 0.385 9.211 1 85.88 203 ARG A CA 1
ATOM 1621 C C . ARG A 1 203 ? 31.078 1.848 9.133 1 85.88 203 ARG A C 1
ATOM 1623 O O . ARG A 1 203 ? 31.266 2.389 8.039 1 85.88 203 ARG A O 1
ATOM 1630 N N . LYS A 1 204 ? 31.125 2.479 10.227 1 91.94 204 LYS A N 1
ATOM 1631 C CA . LYS A 1 204 ? 31.547 3.869 10.344 1 91.94 204 LYS A CA 1
ATOM 1632 C C . LYS A 1 204 ? 30.578 4.805 9.641 1 91.94 204 LYS A C 1
ATOM 1634 O O . LYS A 1 204 ? 30.984 5.758 8.977 1 91.94 204 LYS A O 1
ATOM 1639 N N . GLU A 1 205 ? 29.328 4.422 9.758 1 94.31 205 GLU A N 1
ATOM 1640 C CA . GLU A 1 205 ? 28.266 5.266 9.234 1 94.31 205 GLU A CA 1
ATOM 1641 C C . GLU A 1 205 ? 27.625 6.098 10.336 1 94.31 205 GLU A C 1
ATOM 1643 O O . GLU A 1 205 ? 26.719 5.629 11.031 1 94.31 205 GLU A O 1
ATOM 1648 N N . ARG A 1 206 ? 28.062 7.371 10.352 1 97.12 206 ARG A N 1
ATOM 1649 C CA . ARG A 1 206 ? 27.641 8.211 11.469 1 97.12 206 ARG A CA 1
ATOM 1650 C C . ARG A 1 206 ? 26.766 9.352 11 1 97.12 206 ARG A C 1
ATOM 1652 O O . ARG A 1 206 ? 26.328 10.188 11.805 1 97.12 206 ARG A O 1
ATOM 1659 N N . ARG A 1 207 ? 26.594 9.438 9.711 1 98.19 207 ARG A N 1
ATOM 1660 C CA . ARG A 1 207 ? 25.625 10.352 9.109 1 98.19 207 ARG A CA 1
ATOM 1661 C C . ARG A 1 207 ? 24.328 9.625 8.797 1 98.19 207 ARG A C 1
ATOM 1663 O O . ARG A 1 207 ? 24.281 8.75 7.938 1 98.19 207 ARG A O 1
ATOM 1670 N N . ILE A 1 208 ? 23.266 10.023 9.555 1 98 208 ILE A N 1
ATOM 1671 C CA . ILE A 1 208 ? 22.062 9.195 9.531 1 98 208 ILE A CA 1
ATOM 1672 C C . ILE A 1 208 ? 20.828 10.078 9.359 1 98 208 ILE A C 1
ATOM 1674 O O . ILE A 1 208 ? 20.672 11.078 10.07 1 98 208 ILE A O 1
ATOM 1678 N N . ILE A 1 209 ? 20.031 9.734 8.422 1 97.69 209 ILE A N 1
ATOM 1679 C CA . ILE A 1 209 ? 18.734 10.383 8.234 1 97.69 209 ILE A CA 1
ATOM 1680 C C . ILE A 1 209 ? 17.625 9.508 8.836 1 97.69 209 ILE A C 1
ATOM 1682 O O . ILE A 1 209 ? 17.531 8.312 8.531 1 97.69 209 ILE A O 1
ATOM 1686 N N . LEU A 1 210 ? 16.859 10.07 9.727 1 96.38 210 LEU A N 1
ATOM 1687 C CA . LEU A 1 210 ? 15.695 9.406 10.312 1 96.38 210 LEU A CA 1
ATOM 1688 C C . LEU A 1 210 ? 14.398 9.898 9.664 1 96.38 210 LEU A C 1
ATOM 1690 O O . LEU A 1 210 ? 13.812 10.883 10.109 1 96.38 210 LEU A O 1
ATOM 1694 N N . ASP A 1 211 ? 13.945 9.195 8.664 1 94.31 211 ASP A N 1
ATOM 1695 C CA . ASP A 1 211 ? 12.719 9.523 7.949 1 94.31 211 ASP A CA 1
ATOM 1696 C C . ASP A 1 211 ? 11.539 8.719 8.492 1 94.31 211 ASP A C 1
ATOM 1698 O O . ASP A 1 211 ? 11.039 7.809 7.82 1 94.31 211 ASP A O 1
ATOM 1702 N N . CYS A 1 212 ? 11.102 9.07 9.672 1 91.56 212 CYS A N 1
ATOM 1703 C CA . CYS A 1 212 ? 10.008 8.422 10.383 1 91.56 212 CYS A CA 1
ATOM 1704 C C . CYS A 1 212 ? 9.172 9.445 11.148 1 91.56 212 CYS A C 1
ATOM 1706 O O . CYS A 1 212 ? 9.578 10.594 11.297 1 91.56 212 CYS A O 1
ATOM 1708 N N . GLU A 1 213 ? 7.98 8.914 11.531 1 89.19 213 GLU A N 1
ATOM 1709 C CA . GLU A 1 213 ? 7.16 9.789 12.367 1 89.19 213 GLU A CA 1
ATOM 1710 C C . GLU A 1 213 ? 7.816 10.031 13.727 1 89.19 213 GLU A C 1
ATOM 1712 O O . GLU A 1 213 ? 8.703 9.273 14.133 1 89.19 213 GLU A O 1
ATOM 1717 N N . GLN A 1 214 ? 7.375 10.992 14.438 1 89.56 214 GLN A N 1
ATOM 1718 C CA . GLN A 1 214 ? 8.039 11.5 15.633 1 89.56 214 GLN A CA 1
ATOM 1719 C C . GLN A 1 214 ? 8.102 10.438 16.719 1 89.56 214 GLN A C 1
ATOM 1721 O O . GLN A 1 214 ? 9.07 10.375 17.484 1 89.56 214 GLN A O 1
ATOM 1726 N N . ASP A 1 215 ? 7.09 9.656 16.828 1 88.19 215 ASP A N 1
ATOM 1727 C CA . ASP A 1 215 ? 7.094 8.641 17.875 1 88.19 215 ASP A CA 1
ATOM 1728 C C . ASP A 1 215 ? 8.211 7.625 17.656 1 88.19 215 ASP A C 1
ATOM 1730 O O . ASP A 1 215 ? 8.883 7.211 18.594 1 88.19 215 ASP A O 1
ATOM 1734 N N . LYS A 1 216 ? 8.375 7.285 16.469 1 91.38 216 LYS A N 1
ATOM 1735 C CA . LYS A 1 216 ? 9.438 6.34 16.125 1 91.38 216 LYS A CA 1
ATOM 1736 C C . LYS A 1 216 ? 10.812 6.984 16.266 1 91.38 216 LYS A C 1
ATOM 1738 O O . LYS A 1 216 ? 11.766 6.332 16.703 1 91.38 216 LYS A O 1
ATOM 1743 N N . VAL A 1 217 ? 10.938 8.227 15.898 1 94.25 217 VAL A N 1
ATOM 1744 C CA . VAL A 1 217 ? 12.188 8.953 16.078 1 94.25 217 VAL A CA 1
ATOM 1745 C C . VAL A 1 217 ? 12.578 8.969 17.547 1 94.25 217 VAL A C 1
ATOM 1747 O O . VAL A 1 217 ? 13.742 8.727 17.891 1 94.25 217 VAL A O 1
ATOM 1750 N N . LYS A 1 218 ? 11.609 9.227 18.344 1 93.38 218 LYS A N 1
ATOM 1751 C CA . LYS A 1 218 ? 11.844 9.258 19.781 1 93.38 218 LYS A CA 1
ATOM 1752 C C . LYS A 1 218 ? 12.359 7.914 20.281 1 93.38 218 LYS A C 1
ATOM 1754 O O . LYS A 1 218 ? 13.336 7.859 21.047 1 93.38 218 LYS A O 1
ATOM 1759 N N . ASP A 1 219 ? 11.75 6.859 19.844 1 93.75 219 ASP A N 1
ATOM 1760 C CA . ASP A 1 219 ? 12.148 5.512 20.25 1 93.75 219 ASP A CA 1
ATOM 1761 C C . ASP A 1 219 ? 13.578 5.207 19.797 1 93.75 219 ASP A C 1
ATOM 1763 O O . ASP A 1 219 ? 14.359 4.637 20.562 1 93.75 219 ASP A O 1
ATOM 1767 N N . ILE A 1 220 ? 13.859 5.602 18.609 1 95.81 220 ILE A N 1
ATOM 1768 C CA . ILE A 1 220 ? 15.18 5.336 18.062 1 95.81 220 ILE A CA 1
ATOM 1769 C C . ILE A 1 220 ? 16.234 6.137 18.812 1 95.81 220 ILE A C 1
ATOM 1771 O O . ILE A 1 220 ? 17.266 5.59 19.219 1 95.81 220 ILE A O 1
ATOM 1775 N N . LEU A 1 221 ? 15.984 7.395 19.078 1 95.94 221 LEU A N 1
ATOM 1776 C CA . LEU A 1 221 ? 16.953 8.273 19.719 1 95.94 221 LEU A CA 1
ATOM 1777 C C . LEU A 1 221 ? 17.219 7.844 21.156 1 95.94 221 LEU A C 1
ATOM 1779 O O . LEU A 1 221 ? 18.328 7.984 21.656 1 95.94 221 LEU A O 1
ATOM 1783 N N . GLU A 1 222 ? 16.188 7.297 21.781 1 95.44 222 GLU A N 1
ATOM 1784 C CA . GLU A 1 222 ? 16.391 6.781 23.141 1 95.44 222 GLU A CA 1
ATOM 1785 C C . GLU A 1 222 ? 17.422 5.66 23.156 1 95.44 222 GLU A C 1
ATOM 1787 O O . GLU A 1 222 ? 18.25 5.594 24.062 1 95.44 222 GLU A O 1
ATOM 1792 N N . GLN A 1 223 ? 17.359 4.832 22.156 1 96.44 223 GLN A N 1
ATOM 1793 C CA . GLN A 1 223 ? 18.312 3.729 22.078 1 96.44 223 GLN A CA 1
ATOM 1794 C C . GLN A 1 223 ? 19.688 4.219 21.656 1 96.44 223 GLN A C 1
ATOM 1796 O O . GLN A 1 223 ? 20.703 3.711 22.141 1 96.44 223 GLN A O 1
ATOM 1801 N N . VAL A 1 224 ? 19.719 5.16 20.797 1 96.94 224 VAL A N 1
ATOM 1802 C CA . VAL A 1 224 ? 20.953 5.785 20.344 1 96.94 224 VAL A CA 1
ATOM 1803 C C . VAL A 1 224 ? 21.703 6.367 21.547 1 96.94 224 VAL A C 1
ATOM 1805 O O . VAL A 1 224 ? 22.922 6.191 21.672 1 96.94 224 VAL A O 1
ATOM 1808 N N . ILE A 1 225 ? 20.969 6.992 22.422 1 96.69 225 ILE A N 1
ATOM 1809 C CA . ILE A 1 225 ? 21.547 7.594 23.625 1 96.69 225 ILE A CA 1
ATOM 1810 C C . ILE A 1 225 ? 22.016 6.496 24.578 1 96.69 225 ILE A C 1
ATOM 1812 O O . ILE A 1 225 ? 23.094 6.59 25.156 1 96.69 225 ILE A O 1
ATOM 1816 N N . THR A 1 226 ? 21.219 5.488 24.688 1 96.06 226 THR A N 1
ATOM 1817 C CA . THR A 1 226 ? 21.5 4.387 25.609 1 96.06 226 THR A CA 1
ATOM 1818 C C . THR A 1 226 ? 22.828 3.73 25.266 1 96.06 226 THR A C 1
ATOM 1820 O O . THR A 1 226 ? 23.594 3.346 26.156 1 96.06 226 THR A O 1
ATOM 1823 N N . ILE A 1 227 ? 23.141 3.666 23.984 1 96.88 227 ILE A N 1
ATOM 1824 C CA . ILE A 1 227 ? 24.344 2.938 23.609 1 96.88 227 ILE A CA 1
ATOM 1825 C C . ILE A 1 227 ? 25.469 3.926 23.266 1 96.88 227 ILE A C 1
ATOM 1827 O O . ILE A 1 227 ? 26.5 3.543 22.719 1 96.88 227 ILE A O 1
ATOM 1831 N N . GLY A 1 228 ? 25.234 5.184 23.422 1 95.81 228 GLY A N 1
ATOM 1832 C CA . GLY A 1 228 ? 26.281 6.191 23.344 1 95.81 228 GLY A CA 1
ATOM 1833 C C . GLY A 1 228 ? 26.594 6.637 21.922 1 95.81 228 GLY A C 1
ATOM 1834 O O . GLY A 1 228 ? 27.719 7.02 21.625 1 95.81 228 GLY A O 1
ATOM 1835 N N . ARG A 1 229 ? 25.625 6.637 21.094 1 96.69 229 ARG A N 1
ATOM 1836 C CA . ARG A 1 229 ? 25.844 7.059 19.703 1 96.69 229 ARG A CA 1
ATOM 1837 C C . ARG A 1 229 ? 25.328 8.477 19.484 1 96.69 229 ARG A C 1
ATOM 1839 O O . ARG A 1 229 ? 24.875 8.812 18.391 1 96.69 229 ARG A O 1
ATOM 1846 N N . HIS A 1 230 ? 25.297 9.188 20.531 1 95.69 230 HIS A N 1
ATOM 1847 C CA . HIS A 1 230 ? 24.844 10.57 20.469 1 95.69 230 HIS A CA 1
ATOM 1848 C C . HIS A 1 230 ? 25.984 11.539 20.75 1 95.69 230 HIS A C 1
ATOM 1850 O O . HIS A 1 230 ? 25.75 12.695 21.109 1 95.69 230 HIS A O 1
ATOM 1856 N N . VAL A 1 231 ? 27.203 11.047 20.672 1 94.81 231 VAL A N 1
ATOM 1857 C CA . VAL A 1 231 ? 28.359 11.844 21.031 1 94.81 231 VAL A CA 1
ATOM 1858 C C . VAL A 1 231 ? 28.922 12.547 19.797 1 94.81 231 VAL A C 1
ATOM 1860 O O . VAL A 1 231 ? 28.375 12.406 18.703 1 94.81 231 VAL A O 1
ATOM 1863 N N . LYS A 1 232 ? 30.031 13.328 20 1 95 232 LYS A N 1
ATOM 1864 C CA . LYS A 1 232 ? 30.672 14.062 18.906 1 95 232 LYS A CA 1
ATOM 1865 C C . LYS A 1 232 ? 31.031 13.133 17.75 1 95 232 LYS A C 1
ATOM 1867 O O . LYS A 1 232 ? 31.516 12.016 17.969 1 95 232 LYS A O 1
ATOM 1872 N N . GLY A 1 233 ? 30.781 13.562 16.594 1 95.44 233 GLY A N 1
ATOM 1873 C CA . GLY A 1 233 ? 31.078 12.758 15.422 1 95.44 233 GLY A CA 1
ATOM 1874 C C . GLY A 1 233 ? 29.844 12.258 14.703 1 95.44 233 GLY A C 1
ATOM 1875 O O . GLY A 1 233 ? 29.906 11.883 13.531 1 95.44 233 GLY A O 1
ATOM 1876 N N . TYR A 1 234 ? 28.781 12.211 15.375 1 97.31 234 TYR A N 1
ATOM 1877 C CA . TYR A 1 234 ? 27.516 11.766 14.781 1 97.31 234 TYR A CA 1
ATOM 1878 C C . TYR A 1 234 ? 26.703 12.945 14.281 1 97.31 234 TYR A C 1
ATOM 1880 O O . TYR A 1 234 ? 26.75 14.031 14.859 1 97.31 234 TYR A O 1
ATOM 1888 N N . HIS A 1 235 ? 26.031 12.75 13.188 1 97.88 235 HIS A N 1
ATOM 1889 C CA . HIS A 1 235 ? 25.094 13.727 12.648 1 97.88 235 HIS A CA 1
ATOM 1890 C C . HIS A 1 235 ? 23.766 13.07 12.258 1 97.88 235 HIS A C 1
ATOM 1892 O O . HIS A 1 235 ? 23.75 12.172 11.414 1 97.88 235 HIS A O 1
ATOM 1898 N N . TYR A 1 236 ? 22.75 13.5 12.906 1 97.81 236 TYR A N 1
ATOM 1899 C CA . TYR A 1 236 ? 21.406 12.984 12.648 1 97.81 236 TYR A CA 1
ATOM 1900 C C . TYR A 1 236 ? 20.547 14.039 11.977 1 97.81 236 TYR A C 1
ATOM 1902 O O . TYR A 1 236 ? 20.5 15.188 12.422 1 97.81 236 TYR A O 1
ATOM 1910 N N . ILE A 1 237 ? 19.922 13.68 10.898 1 97.69 237 ILE A N 1
ATOM 1911 C CA . ILE A 1 237 ? 18.906 14.531 10.273 1 97.69 237 ILE A CA 1
ATOM 1912 C C . ILE A 1 237 ? 17.516 13.938 10.508 1 97.69 237 ILE A C 1
ATOM 1914 O O . ILE A 1 237 ? 17.25 12.797 10.133 1 97.69 237 ILE A O 1
ATOM 1918 N N . ILE A 1 238 ? 16.672 14.664 11.195 1 96.44 238 ILE A N 1
ATOM 1919 C CA . ILE A 1 238 ? 15.289 14.258 11.398 1 96.44 238 ILE A CA 1
ATOM 1920 C C . ILE A 1 238 ? 14.453 14.641 10.18 1 96.44 238 ILE A C 1
ATOM 1922 O O . ILE A 1 238 ? 14.281 15.828 9.891 1 96.44 238 ILE A O 1
ATOM 1926 N N . GLY A 1 239 ? 13.898 13.609 9.531 1 95.06 239 GLY A N 1
ATOM 1927 C CA . GLY A 1 239 ? 13.258 13.812 8.242 1 95.06 239 GLY A CA 1
ATOM 1928 C C . GLY A 1 239 ? 11.758 14.023 8.352 1 95.06 239 GLY A C 1
ATOM 1929 O O . GLY A 1 239 ? 10.984 13.453 7.574 1 95.06 239 GLY A O 1
ATOM 1930 N N . ASN A 1 240 ? 11.258 14.719 9.328 1 93.69 240 ASN A N 1
ATOM 1931 C CA . ASN A 1 240 ? 9.867 15.164 9.398 1 93.69 240 ASN A CA 1
ATOM 1932 C C . ASN A 1 240 ? 9.773 16.656 9.664 1 93.69 240 ASN A C 1
ATOM 1934 O O . ASN A 1 240 ? 10.789 17.359 9.695 1 93.69 240 ASN A O 1
ATOM 1938 N N . LEU A 1 241 ? 8.578 17.172 9.875 1 96 241 LEU A N 1
ATOM 1939 C CA . LEU A 1 241 ? 8.383 18.625 9.883 1 96 241 LEU A CA 1
ATOM 1940 C C . LEU A 1 241 ? 8.258 19.141 11.312 1 96 241 LEU A C 1
ATOM 1942 O O . LEU A 1 241 ? 7.906 20.312 11.523 1 96 241 LEU A O 1
ATOM 1946 N N . GLY A 1 242 ? 8.492 18.234 12.297 1 95.88 242 GLY A N 1
ATOM 1947 C CA . GLY A 1 242 ? 8.344 18.594 13.695 1 95.88 242 GLY A CA 1
ATOM 1948 C C . GLY A 1 242 ? 9.633 18.453 14.484 1 95.88 242 GLY A C 1
ATOM 1949 O O . GLY A 1 242 ? 9.672 17.734 15.484 1 95.88 242 GLY A O 1
ATOM 1950 N N . PHE A 1 243 ? 10.648 19.234 14.086 1 95 243 PHE A N 1
ATOM 1951 C CA . PHE A 1 243 ? 11.961 19.156 14.719 1 95 243 PHE A CA 1
ATOM 1952 C C . PHE A 1 243 ? 11.852 19.422 16.219 1 95 243 PHE A C 1
ATOM 1954 O O . PHE A 1 243 ? 12.5 18.75 17.016 1 95 243 PHE A O 1
ATOM 1961 N N . LEU A 1 244 ? 11.047 20.297 16.594 1 93.12 244 LEU A N 1
ATOM 1962 C CA . LEU A 1 244 ? 10.953 20.734 17.969 1 93.12 244 LEU A CA 1
ATOM 1963 C C . LEU A 1 244 ? 9.914 19.906 18.734 1 93.12 244 LEU A C 1
ATOM 1965 O O . LEU A 1 244 ? 9.664 20.156 19.922 1 93.12 244 LEU A O 1
ATOM 1969 N N . ASP A 1 245 ? 9.258 18.922 18.078 1 93.94 245 ASP A N 1
ATOM 1970 C CA . ASP A 1 245 ? 8.211 18.125 18.719 1 93.94 245 ASP A CA 1
ATOM 1971 C C . ASP A 1 245 ? 8.812 17.109 19.688 1 93.94 245 ASP A C 1
ATOM 1973 O O . ASP A 1 245 ? 8.117 16.625 20.594 1 93.94 245 ASP A O 1
ATOM 1977 N N . GLY A 1 246 ? 9.992 16.703 19.453 1 88.88 246 GLY A N 1
ATOM 1978 C CA . GLY A 1 246 ? 10.672 15.789 20.344 1 88.88 246 GLY A CA 1
ATOM 1979 C C . GLY A 1 246 ? 11.688 16.469 21.25 1 88.88 246 GLY A C 1
ATOM 1980 O O . GLY A 1 246 ? 12.062 17.625 21 1 88.88 246 GLY A O 1
ATOM 1981 N N . ASP A 1 247 ? 12.031 15.773 22.359 1 89.06 247 ASP A N 1
ATOM 1982 C CA . ASP A 1 247 ? 13.102 16.266 23.219 1 89.06 247 ASP A CA 1
ATOM 1983 C C . ASP A 1 247 ? 14.469 15.859 22.688 1 89.06 247 ASP A C 1
ATOM 1985 O O . ASP A 1 247 ? 14.844 14.688 22.75 1 89.06 247 ASP A O 1
ATOM 1989 N N . LEU A 1 248 ? 15.172 16.891 22.219 1 90.62 248 LEU A N 1
ATOM 1990 C CA . LEU A 1 248 ? 16.469 16.609 21.609 1 90.62 248 LEU A CA 1
ATOM 1991 C C . LEU A 1 248 ? 17.609 17.016 22.547 1 90.62 248 LEU A C 1
ATOM 1993 O O . LEU A 1 248 ? 18.781 16.953 22.156 1 90.62 248 LEU A O 1
ATOM 1997 N N . SER A 1 249 ? 17.297 17.359 23.734 1 90.06 249 SER A N 1
ATOM 1998 C CA . SER A 1 249 ? 18.281 17.891 24.656 1 90.06 249 SER A CA 1
ATOM 1999 C C . SER A 1 249 ? 19.375 16.875 24.953 1 90.06 249 SER A C 1
ATOM 2001 O O . SER A 1 249 ? 20.562 17.188 24.891 1 90.06 249 SER A O 1
ATOM 2003 N N . LYS A 1 250 ? 18.984 15.688 25.172 1 89.19 250 LYS A N 1
ATOM 2004 C CA . LYS A 1 250 ? 19.953 14.664 25.562 1 89.19 250 LYS A CA 1
ATOM 2005 C C . LYS A 1 250 ? 20.906 14.352 24.406 1 89.19 250 LYS A C 1
ATOM 2007 O O . LYS A 1 250 ? 22.109 14.117 24.625 1 89.19 250 LYS A O 1
ATOM 2012 N N . ILE A 1 251 ? 20.422 14.367 23.234 1 91.19 251 ILE A N 1
ATOM 2013 C CA . ILE A 1 251 ? 21.266 14.047 22.078 1 91.19 251 ILE A CA 1
ATOM 2014 C C . ILE A 1 251 ? 22.203 15.211 21.797 1 91.19 251 ILE A C 1
ATOM 2016 O O . ILE A 1 251 ? 23.375 15 21.469 1 91.19 251 ILE A O 1
ATOM 2020 N N . GLN A 1 252 ? 21.719 16.391 21.984 1 87.44 252 GLN A N 1
ATOM 2021 C CA . GLN A 1 252 ? 22.516 17.578 21.719 1 87.44 252 GLN A CA 1
ATOM 2022 C C . GLN A 1 252 ? 23.609 17.734 22.766 1 87.44 252 GLN A C 1
ATOM 2024 O O . GLN A 1 252 ? 24.734 18.141 22.453 1 87.44 252 GLN A O 1
ATOM 2029 N N . TYR A 1 253 ? 23.297 17.375 23.953 1 89.94 253 TYR A N 1
ATOM 2030 C CA . TYR A 1 253 ? 24.281 17.469 25.031 1 89.94 253 TYR A CA 1
ATOM 2031 C C . TYR A 1 253 ? 25.422 16.484 24.828 1 89.94 253 TYR A C 1
ATOM 2033 O O . TYR A 1 253 ? 26.547 16.734 25.266 1 89.94 253 TYR A O 1
ATOM 2041 N N . GLY A 1 254 ? 25.156 15.383 24.219 1 92.75 254 GLY A N 1
ATOM 2042 C CA . GLY A 1 254 ? 26.172 14.383 23.953 1 92.75 254 GLY A CA 1
ATOM 2043 C C . GLY A 1 254 ? 27.188 14.812 22.891 1 92.75 254 GLY A C 1
ATOM 2044 O O . GLY A 1 254 ? 28.266 14.234 22.781 1 92.75 254 GLY A O 1
ATOM 2045 N N . GLY A 1 255 ? 26.812 15.82 22.109 1 94.31 255 GLY A N 1
ATOM 2046 C CA . GLY A 1 255 ? 27.766 16.375 21.156 1 94.31 255 GLY A CA 1
ATOM 2047 C C . GLY A 1 255 ? 27.422 16.062 19.703 1 94.31 255 GLY A C 1
ATOM 2048 O O . GLY A 1 255 ? 28.047 16.578 18.781 1 94.31 255 GLY A O 1
ATOM 2049 N N . ALA A 1 256 ? 26.438 15.258 19.5 1 96.12 256 ALA A N 1
ATOM 2050 C CA . ALA A 1 256 ? 26.031 14.953 18.141 1 96.12 256 ALA A CA 1
ATOM 2051 C C . ALA A 1 256 ? 25.344 16.141 17.484 1 96.12 256 ALA A C 1
ATOM 2053 O O . ALA A 1 256 ? 24.672 16.938 18.156 1 96.12 256 ALA A O 1
ATOM 2054 N N . ASN A 1 257 ? 25.562 16.281 16.172 1 96.38 257 ASN A N 1
ATOM 2055 C CA . ASN A 1 257 ? 24.812 17.266 15.406 1 96.38 257 ASN A CA 1
ATOM 2056 C C . ASN A 1 257 ? 23.406 16.75 15.07 1 96.38 257 ASN A C 1
ATOM 2058 O O . ASN A 1 257 ? 23.234 15.57 14.766 1 96.38 257 ASN A O 1
ATOM 2062 N N . VAL A 1 258 ? 22.484 17.641 15.266 1 96.81 258 VAL A N 1
ATOM 2063 C CA . VAL A 1 258 ? 21.109 17.281 14.898 1 96.81 258 VAL A CA 1
ATOM 2064 C C . VAL A 1 258 ? 20.516 18.391 14.031 1 96.81 258 VAL A C 1
ATOM 2066 O O . VAL A 1 258 ? 20.562 19.562 14.391 1 96.81 258 VAL A O 1
ATOM 2069 N N . SER A 1 259 ? 20.094 18.031 12.836 1 96.94 259 SER A N 1
ATOM 2070 C CA . SER A 1 259 ? 19.422 18.938 11.922 1 96.94 259 SER A CA 1
ATOM 2071 C C . SER A 1 259 ? 18.016 18.422 11.578 1 96.94 259 SER A C 1
ATOM 2073 O O . SER A 1 259 ? 17.719 17.25 11.797 1 96.94 259 SER A O 1
ATOM 2075 N N . GLY A 1 260 ? 17.141 19.25 11.125 1 96.19 260 GLY A N 1
ATOM 2076 C CA . GLY A 1 260 ? 15.797 18.844 10.75 1 96.19 260 GLY A CA 1
ATOM 2077 C C . GLY A 1 260 ? 14.953 20 10.227 1 96.19 260 GLY A C 1
ATOM 2078 O O . GLY A 1 260 ? 15.492 21.016 9.789 1 96.19 260 GLY A O 1
ATOM 2079 N N . PHE A 1 261 ? 13.695 19.766 10.172 1 96.44 261 PHE A N 1
ATOM 2080 C CA . PHE A 1 261 ? 12.75 20.734 9.609 1 96.44 261 PHE A CA 1
ATOM 2081 C C . PHE A 1 261 ? 11.664 21.078 10.617 1 96.44 261 PHE A C 1
ATOM 2083 O O . PHE A 1 261 ? 11.266 20.234 11.422 1 96.44 261 PHE A O 1
ATOM 2090 N N . GLN A 1 262 ? 11.328 22.297 10.617 1 96.25 262 GLN A N 1
ATOM 2091 C CA . GLN A 1 262 ? 10.266 22.812 11.484 1 96.25 262 GLN A CA 1
ATOM 2092 C C . GLN A 1 262 ? 9.281 23.672 10.695 1 96.25 262 GLN A C 1
ATOM 2094 O O . GLN A 1 262 ? 9.625 24.766 10.242 1 96.25 262 GLN A O 1
ATOM 2099 N N . ILE A 1 263 ? 8.031 23.172 10.641 1 97.06 263 ILE A N 1
ATOM 2100 C CA . ILE A 1 263 ? 7.09 23.875 9.773 1 97.06 263 ILE A CA 1
ATOM 2101 C C . ILE A 1 263 ? 6.391 24.984 10.57 1 97.06 263 ILE A C 1
ATOM 2103 O O . ILE A 1 263 ? 5.969 26 10 1 97.06 263 ILE A O 1
ATOM 2107 N N . VAL A 1 264 ? 6.242 24.781 11.859 1 97.56 264 VAL A N 1
ATOM 2108 C CA . VAL A 1 264 ? 5.641 25.797 12.703 1 97.56 264 VAL A CA 1
ATOM 2109 C C . VAL A 1 264 ? 6.715 26.781 13.18 1 97.56 264 VAL A C 1
ATOM 2111 O O . VAL A 1 264 ? 7.66 26.391 13.867 1 97.56 264 VAL A O 1
ATOM 2114 N N . ASP A 1 265 ? 6.59 27.984 12.82 1 96.69 265 ASP A N 1
ATOM 2115 C CA . ASP A 1 265 ? 7.539 29.016 13.242 1 96.69 265 ASP A CA 1
ATOM 2116 C C . ASP A 1 265 ? 7.082 29.688 14.531 1 96.69 265 ASP A C 1
ATOM 2118 O O . ASP A 1 265 ? 6.363 30.688 14.5 1 96.69 265 ASP A O 1
ATOM 2122 N N . PHE A 1 266 ? 7.629 29.281 15.602 1 95.5 266 PHE A N 1
ATOM 2123 C CA . PHE A 1 266 ? 7.184 29.75 16.906 1 95.5 266 PHE A CA 1
ATOM 2124 C C . PHE A 1 266 ? 7.711 31.156 17.188 1 95.5 266 PHE A C 1
ATOM 2126 O O . PHE A 1 266 ? 7.289 31.812 18.141 1 95.5 266 PHE A O 1
ATOM 2133 N N . ASP A 1 267 ? 8.594 31.672 16.344 1 95.44 267 ASP A N 1
ATOM 2134 C CA . ASP A 1 267 ? 9.109 33.031 16.484 1 95.44 267 ASP A CA 1
ATOM 2135 C C . ASP A 1 267 ? 8.172 34.031 15.844 1 95.44 267 ASP A C 1
ATOM 2137 O O . ASP A 1 267 ? 8.273 35.25 16.094 1 95.44 267 ASP A O 1
ATOM 2141 N N . ASP A 1 268 ? 7.312 33.5 15.016 1 95.56 268 ASP A N 1
ATOM 2142 C CA . ASP A 1 268 ? 6.281 34.375 14.445 1 95.56 268 ASP A CA 1
ATOM 2143 C C . ASP A 1 268 ? 5.324 34.875 15.531 1 95.56 268 ASP A C 1
ATOM 2145 O O . ASP A 1 268 ? 4.801 34.062 16.312 1 95.56 268 ASP A O 1
ATOM 2149 N N . PRO A 1 269 ? 5.012 36.125 15.562 1 96 269 PRO A N 1
ATOM 2150 C CA . PRO A 1 269 ? 4.191 36.688 16.641 1 96 269 PRO A CA 1
ATOM 2151 C C . PRO A 1 269 ? 2.793 36.062 16.703 1 96 269 PRO A C 1
ATOM 2153 O O . PRO A 1 269 ? 2.26 35.844 17.781 1 96 269 PRO A O 1
ATOM 2156 N N . VAL A 1 270 ? 2.234 35.875 15.594 1 95.31 270 VAL A N 1
ATOM 2157 C CA . VAL A 1 270 ? 0.893 35.281 15.547 1 95.31 270 VAL A CA 1
ATOM 2158 C C . VAL A 1 270 ? 0.914 33.875 16.094 1 95.31 270 VAL A C 1
ATOM 2160 O O . VAL A 1 270 ? 0.029 33.5 16.859 1 95.31 270 VAL A O 1
ATOM 2163 N N . VAL A 1 271 ? 1.921 33.094 15.742 1 96.81 271 VAL A N 1
ATOM 2164 C CA . VAL A 1 271 ? 2.059 31.703 16.188 1 96.81 271 VAL A CA 1
ATOM 2165 C C . VAL A 1 271 ? 2.379 31.688 17.688 1 96.81 271 VAL A C 1
ATOM 2167 O O . VAL A 1 271 ? 1.859 30.844 18.422 1 96.81 271 VAL A O 1
ATOM 2170 N N . ALA A 1 272 ? 3.229 32.625 18.078 1 95.81 272 ALA A N 1
ATOM 2171 C CA . ALA A 1 272 ? 3.602 32.719 19.5 1 95.81 272 ALA A CA 1
ATOM 2172 C C . ALA A 1 272 ? 2.385 33 20.375 1 95.81 272 ALA A C 1
ATOM 2174 O O . ALA A 1 272 ? 2.23 32.406 21.438 1 95.81 272 ALA A O 1
ATOM 2175 N N . LYS A 1 273 ? 1.593 33.875 19.922 1 96.31 273 LYS A N 1
ATOM 2176 C CA . LYS A 1 273 ? 0.371 34.219 20.656 1 96.31 273 LYS A CA 1
ATOM 2177 C C . LYS A 1 273 ? -0.569 33 20.703 1 96.31 273 LYS A C 1
ATOM 2179 O O . LYS A 1 273 ? -1.171 32.75 21.75 1 96.31 273 LYS A O 1
ATOM 2184 N N . PHE A 1 274 ? -0.702 32.344 19.672 1 96.69 274 PHE A N 1
ATOM 2185 C CA . PHE A 1 274 ? -1.521 31.156 19.641 1 96.69 274 PHE A CA 1
ATOM 2186 C C . PHE A 1 274 ? -0.994 30.109 20.641 1 96.69 274 PHE A C 1
ATOM 2188 O O . PHE A 1 274 ? -1.77 29.5 21.359 1 96.69 274 PHE A O 1
ATOM 2195 N N . ASP A 1 275 ? 0.294 29.906 20.469 1 94.44 275 ASP A N 1
ATOM 2196 C CA . ASP A 1 275 ? 0.92 28.906 21.328 1 94.44 275 ASP A CA 1
ATOM 2197 C C . ASP A 1 275 ? 0.68 29.203 22.797 1 94.44 275 ASP A C 1
ATOM 2199 O O . ASP A 1 275 ? 0.49 28.281 23.609 1 94.44 275 ASP A O 1
ATOM 2203 N N . GLN A 1 276 ? 0.703 30.516 23.172 1 94.19 276 GLN A N 1
ATOM 2204 C CA . GLN A 1 276 ? 0.417 30.922 24.547 1 94.19 276 GLN A CA 1
ATOM 2205 C C . GLN A 1 276 ? -1.009 30.547 24.938 1 94.19 276 GLN A C 1
ATOM 2207 O O . GLN A 1 276 ? -1.239 30.031 26.031 1 94.19 276 GLN A O 1
ATOM 2212 N N . ARG A 1 277 ? -1.893 30.766 24.078 1 95.5 277 ARG A N 1
ATOM 2213 C CA . ARG A 1 277 ? -3.289 30.422 24.312 1 95.5 277 ARG A CA 1
ATOM 2214 C C . ARG A 1 277 ? -3.48 28.906 24.375 1 95.5 277 ARG A C 1
ATOM 2216 O O . ARG A 1 277 ? -4.262 28.406 25.172 1 95.5 277 ARG A O 1
ATOM 2223 N N . TRP A 1 278 ? -2.789 28.219 23.5 1 96.75 278 TRP A N 1
ATOM 2224 C CA . TRP A 1 278 ? -2.848 26.766 23.453 1 96.75 278 TRP A CA 1
ATOM 2225 C C . TRP A 1 278 ? -2.402 26.141 24.766 1 96.75 278 TRP A C 1
ATOM 2227 O O . TRP A 1 278 ? -3.082 25.281 25.312 1 96.75 278 TRP A O 1
ATOM 2237 N N . GLU A 1 279 ? -1.327 26.656 25.281 1 92.31 279 GLU A N 1
ATOM 2238 C CA . GLU A 1 279 ? -0.755 26.109 26.516 1 92.31 279 GLU A CA 1
ATOM 2239 C C . GLU A 1 279 ? -1.621 26.453 27.719 1 92.31 279 GLU A C 1
ATOM 2241 O O . GLU A 1 279 ? -1.482 25.844 28.781 1 92.31 279 GLU A O 1
ATOM 2246 N N . ALA A 1 280 ? -2.51 27.453 27.547 1 94.25 280 ALA A N 1
ATOM 2247 C CA . ALA A 1 280 ? -3.395 27.875 28.641 1 94.25 280 ALA A CA 1
ATOM 2248 C C . ALA A 1 280 ? -4.66 27.016 28.672 1 94.25 280 ALA A C 1
ATOM 2250 O O . ALA A 1 280 ? -5.426 27.062 29.641 1 94.25 280 ALA A O 1
ATOM 2251 N N . LEU A 1 281 ? -4.844 26.188 27.672 1 94.69 281 LEU A N 1
ATOM 2252 C CA . LEU A 1 281 ? -6.031 25.344 27.625 1 94.69 281 LEU A CA 1
ATOM 2253 C C . LEU A 1 281 ? -6.004 24.281 28.719 1 94.69 281 LEU A C 1
ATOM 2255 O O . LEU A 1 281 ? -4.93 23.828 29.125 1 94.69 281 LEU A O 1
ATOM 2259 N N . GLU A 1 282 ? -7.148 23.938 29.188 1 92.94 282 GLU A N 1
ATOM 2260 C CA . GLU A 1 282 ? -7.25 22.891 30.203 1 92.94 282 GLU A CA 1
ATOM 2261 C C . GLU A 1 282 ? -7.082 21.5 29.594 1 92.94 282 GLU A C 1
ATOM 2263 O O . GLU A 1 282 ? -7.891 21.078 28.766 1 92.94 282 GLU A O 1
ATOM 2268 N N . GLU A 1 283 ? -6.188 20.781 30.062 1 89.75 283 GLU A N 1
ATOM 2269 C CA . GLU A 1 283 ? -5.859 19.469 29.5 1 89.75 283 GLU A CA 1
ATOM 2270 C C . GLU A 1 283 ? -7.035 18.5 29.641 1 89.75 283 GLU A C 1
ATOM 2272 O O . GLU A 1 283 ? -7.25 17.656 28.766 1 89.75 283 GLU A O 1
ATOM 2277 N N . LYS A 1 284 ? -7.789 18.641 30.688 1 93 284 LYS A N 1
ATOM 2278 C CA . LYS A 1 284 ? -8.945 17.781 30.875 1 93 284 LYS A CA 1
ATOM 2279 C C . LYS A 1 284 ? -9.953 17.938 29.75 1 93 284 LYS A C 1
ATOM 2281 O O . LYS A 1 284 ? -10.562 16.969 29.312 1 93 284 LYS A O 1
ATOM 2286 N N . GLU A 1 285 ? -10.031 19.219 29.234 1 94.06 285 GLU A N 1
ATOM 2287 C CA . GLU A 1 285 ? -10.961 19.516 28.156 1 94.06 285 GLU A CA 1
ATOM 2288 C C . GLU A 1 285 ? -10.305 19.312 26.781 1 94.06 285 GLU A C 1
ATOM 2290 O O . GLU A 1 285 ? -10.961 18.891 25.828 1 94.06 285 GLU A O 1
ATOM 2295 N N . TYR A 1 286 ? -9.07 19.609 26.766 1 96 286 TYR A N 1
ATOM 2296 C CA . TYR A 1 286 ? -8.305 19.5 25.531 1 96 286 TYR A CA 1
ATOM 2297 C C . TYR A 1 286 ? -7.066 18.625 25.719 1 96 286 TYR A C 1
ATOM 2299 O O . TYR A 1 286 ? -5.949 19.141 25.828 1 96 286 TYR A O 1
ATOM 2307 N N . PRO A 1 287 ? -7.316 17.328 25.625 1 94.5 287 PRO A N 1
ATOM 2308 C CA . PRO A 1 287 ? -6.191 16.422 25.844 1 94.5 287 PRO A CA 1
ATOM 2309 C C . PRO A 1 287 ? -5.027 16.672 24.891 1 94.5 287 PRO A C 1
ATOM 2311 O O . PRO A 1 287 ? -5.242 16.891 23.688 1 94.5 287 PRO A O 1
ATOM 2314 N N . GLY A 1 288 ? -3.82 16.719 25.422 1 92.81 288 GLY A N 1
ATOM 2315 C CA . GLY A 1 288 ? -2.621 16.938 24.625 1 92.81 288 GLY A CA 1
ATOM 2316 C C . GLY A 1 288 ? -2.17 18.375 24.625 1 92.81 288 GLY A C 1
ATOM 2317 O O . GLY A 1 288 ? -1.058 18.688 24.188 1 92.81 288 GLY A O 1
ATOM 2318 N N . ALA A 1 289 ? -2.99 19.266 25.125 1 92.38 289 ALA A N 1
ATOM 2319 C CA . ALA A 1 289 ? -2.676 20.688 25.094 1 92.38 289 ALA A CA 1
ATOM 2320 C C . ALA A 1 289 ? -1.679 21.062 26.172 1 92.38 289 ALA A C 1
ATOM 2322 O O . ALA A 1 289 ? -1.25 22.219 26.266 1 92.38 289 ALA A O 1
ATOM 2323 N N . ASP A 1 290 ? -1.275 20.078 26.984 1 86.31 290 ASP A N 1
ATOM 2324 C CA . ASP A 1 290 ? -0.29 20.328 28.031 1 86.31 290 ASP A CA 1
ATOM 2325 C C . ASP A 1 290 ? 1.116 20.453 27.453 1 86.31 290 ASP A C 1
ATOM 2327 O O . ASP A 1 290 ? 2.057 20.828 28.141 1 86.31 290 ASP A O 1
ATOM 2331 N N . ASN A 1 291 ? 1.269 20.188 26.188 1 88.38 291 ASN A N 1
ATOM 2332 C CA . ASN A 1 291 ? 2.518 20.344 25.453 1 88.38 291 ASN A CA 1
ATOM 2333 C C . ASN A 1 291 ? 2.365 21.312 24.281 1 88.38 291 ASN A C 1
ATOM 2335 O O . ASN A 1 291 ? 1.248 21.578 23.828 1 88.38 291 ASN A O 1
ATOM 2339 N N . ARG A 1 292 ? 3.486 21.859 23.969 1 92.5 292 ARG A N 1
ATOM 2340 C CA . ARG A 1 292 ? 3.484 22.703 22.766 1 92.5 292 ARG A CA 1
ATOM 2341 C C . ARG A 1 292 ? 2.83 21.984 21.594 1 92.5 292 ARG A C 1
ATOM 2343 O O . ARG A 1 292 ? 2.961 20.766 21.453 1 92.5 292 ARG A O 1
ATOM 2350 N N . ILE A 1 293 ? 2.191 22.719 20.766 1 95.94 293 ILE A N 1
ATOM 2351 C CA . ILE A 1 293 ? 1.456 22.141 19.656 1 95.94 293 ILE A CA 1
ATOM 2352 C C . ILE A 1 293 ? 2.432 21.469 18.688 1 95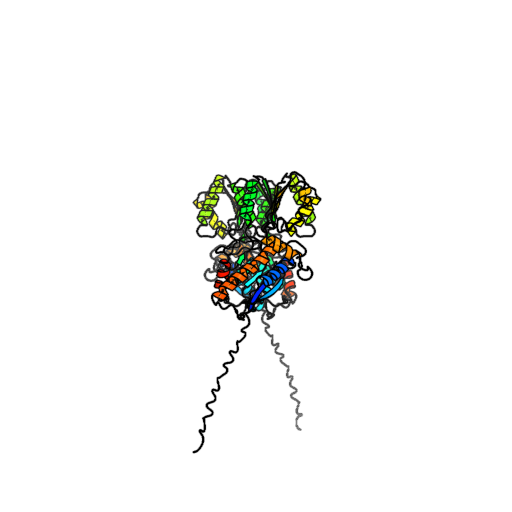.94 293 ILE A C 1
ATOM 2354 O O . ILE A 1 293 ? 3.43 22.062 18.281 1 95.94 293 ILE A O 1
ATOM 2358 N N . ARG A 1 294 ? 2.131 20.219 18.375 1 95.5 294 ARG A N 1
ATOM 2359 C CA . ARG A 1 294 ? 2.934 19.484 17.406 1 95.5 294 ARG A CA 1
ATOM 2360 C C . ARG A 1 294 ? 2.592 19.891 15.977 1 95.5 294 ARG A C 1
ATOM 2362 O O . ARG A 1 294 ? 1.54 20.484 15.727 1 95.5 294 ARG A O 1
ATOM 2369 N N . TYR A 1 295 ? 3.51 19.547 15.094 1 96.38 295 TYR A N 1
ATOM 2370 C CA . TYR A 1 295 ? 3.303 20.016 13.727 1 96.38 295 TYR A CA 1
ATOM 2371 C C . TYR A 1 295 ? 2.057 19.375 13.117 1 96.38 295 TYR A C 1
ATOM 2373 O O . TYR A 1 295 ? 1.326 20.031 12.367 1 96.38 295 TYR A O 1
ATOM 2381 N N . THR A 1 296 ? 1.751 18.078 13.43 1 96.56 296 THR A N 1
ATOM 2382 C CA . THR A 1 296 ? 0.556 17.438 12.898 1 96.56 296 THR A CA 1
ATOM 2383 C C . THR A 1 296 ? -0.706 18.094 13.445 1 96.56 296 THR A C 1
ATOM 2385 O O . THR A 1 296 ? -1.712 18.203 12.742 1 96.56 296 THR A O 1
ATOM 2388 N N . SER A 1 297 ? -0.678 18.516 14.688 1 97.5 297 SER A N 1
ATOM 2389 C CA . SER A 1 297 ? -1.796 19.234 15.289 1 97.5 297 SER A CA 1
ATOM 2390 C C . SER A 1 297 ? -1.964 20.609 14.656 1 97.5 297 SER A C 1
ATOM 2392 O O . SER A 1 297 ? -3.088 21.078 14.445 1 97.5 297 SER A O 1
ATOM 2394 N N . ALA A 1 298 ? -0.84 21.234 14.461 1 98.19 298 ALA A N 1
ATOM 2395 C CA . ALA A 1 298 ? -0.894 22.531 13.781 1 98.19 298 ALA A CA 1
ATOM 2396 C C . ALA A 1 298 ? -1.501 22.391 12.391 1 98.19 298 ALA A C 1
ATOM 2398 O O . ALA A 1 298 ? -2.303 23.234 11.969 1 98.19 298 ALA A O 1
ATOM 2399 N N . LEU A 1 299 ? -1.109 21.312 11.672 1 98.38 299 LEU A N 1
ATOM 2400 C CA . LEU A 1 299 ? -1.678 21.031 10.359 1 98.38 299 LEU A CA 1
ATOM 2401 C C . LEU A 1 299 ? -3.18 20.781 10.461 1 98.38 299 LEU A C 1
ATOM 2403 O O . LEU A 1 299 ? -3.941 21.188 9.586 1 98.38 299 LEU A O 1
ATOM 2407 N N . THR A 1 300 ? -3.582 20.109 11.508 1 98.31 300 THR A N 1
ATOM 2408 C CA . THR A 1 300 ? -4.992 19.828 11.742 1 98.31 300 THR A CA 1
ATOM 2409 C C . THR A 1 300 ? -5.777 21.109 11.969 1 98.31 300 THR A C 1
ATOM 2411 O O . THR A 1 300 ? -6.844 21.312 11.383 1 98.31 300 THR A O 1
ATOM 2414 N N . TYR A 1 301 ? -5.242 21.984 12.82 1 97.94 301 TYR A N 1
ATOM 2415 C CA . TYR A 1 301 ? -5.848 23.297 13.07 1 97.94 301 TYR A CA 1
ATOM 2416 C C . TYR A 1 301 ? -5.988 24.078 11.773 1 97.94 301 TYR A C 1
ATOM 2418 O O . TYR A 1 301 ? -7.051 24.641 11.492 1 97.94 301 TYR A O 1
ATOM 2426 N N . ASP A 1 302 ? -4.945 24.109 10.984 1 98.25 302 ASP A N 1
ATOM 2427 C CA . ASP A 1 302 ? -4.926 24.844 9.727 1 98.25 302 ASP A CA 1
ATOM 2428 C C . ASP A 1 302 ? -5.91 24.234 8.727 1 98.25 302 ASP A C 1
ATOM 2430 O O . ASP A 1 302 ? -6.473 24.938 7.891 1 98.25 302 ASP A O 1
ATOM 2434 N N . ALA A 1 303 ? -6.074 22.922 8.781 1 98.12 303 ALA A N 1
ATOM 2435 C CA . ALA A 1 303 ? -7.023 22.266 7.895 1 98.12 303 ALA A CA 1
ATOM 2436 C C . ALA A 1 303 ? -8.445 22.781 8.125 1 98.12 303 ALA A C 1
ATOM 2438 O O . ALA A 1 303 ? -9.211 22.938 7.172 1 98.12 303 ALA A O 1
ATOM 2439 N N . VAL A 1 304 ? -8.797 22.984 9.367 1 96.44 304 VAL A N 1
ATOM 2440 C CA . VAL A 1 304 ? -10.117 23.531 9.672 1 96.44 304 VAL A CA 1
ATOM 2441 C C . VAL A 1 304 ? -10.242 24.938 9.086 1 96.44 304 VAL A C 1
ATOM 2443 O O . VAL A 1 304 ? -11.281 25.312 8.547 1 96.44 304 VAL A O 1
ATOM 2446 N N . HIS A 1 305 ? -9.172 25.672 9.195 1 96.44 305 HIS A N 1
ATOM 2447 C CA . HIS A 1 305 ? -9.141 27 8.609 1 96.44 305 HIS A CA 1
ATOM 2448 C C . HIS A 1 305 ? -9.398 26.953 7.105 1 96.44 305 HIS A C 1
ATOM 2450 O O . HIS A 1 305 ? -10.227 27.703 6.59 1 96.44 305 HIS A O 1
ATOM 2456 N N . VAL A 1 306 ? -8.727 26.078 6.434 1 97.38 306 VAL A N 1
ATOM 2457 C CA . VAL A 1 306 ? -8.852 25.922 4.988 1 97.38 306 VAL A CA 1
ATOM 2458 C C . VAL A 1 306 ? -10.281 25.5 4.637 1 97.38 306 VAL A C 1
ATOM 2460 O O . VAL A 1 306 ? -10.891 26.078 3.725 1 97.38 306 VAL A O 1
ATOM 2463 N N . MET A 1 307 ? -10.766 24.562 5.34 1 95.56 307 MET A N 1
ATOM 2464 C CA . MET A 1 307 ? -12.109 24.062 5.098 1 95.56 307 MET A CA 1
ATOM 2465 C C . MET A 1 307 ? -13.141 25.172 5.258 1 95.56 307 MET A C 1
ATOM 2467 O O . MET A 1 307 ? -14.016 25.344 4.402 1 95.56 307 MET A O 1
ATOM 2471 N N . THR A 1 308 ? -13.039 25.953 6.289 1 93.88 308 THR A N 1
ATOM 2472 C CA . THR A 1 308 ? -14.008 27.016 6.562 1 93.88 308 THR A CA 1
ATOM 2473 C C . THR A 1 308 ? -13.914 28.125 5.516 1 93.88 308 THR A C 1
ATOM 2475 O O . THR A 1 308 ? -14.938 28.688 5.105 1 93.88 308 THR A O 1
ATOM 2478 N N . GLU A 1 309 ? -12.719 28.422 5.129 1 95.12 309 GLU A N 1
ATOM 2479 C CA . GLU A 1 309 ? -12.539 29.406 4.074 1 95.12 309 GLU A CA 1
ATOM 2480 C C . GLU A 1 309 ? -13.203 28.953 2.773 1 95.12 309 GLU A C 1
ATOM 2482 O O . GLU A 1 309 ? -13.828 29.766 2.076 1 95.12 309 GLU A O 1
ATOM 2487 N N . ALA A 1 310 ? -13.039 27.734 2.416 1 95.19 310 ALA A N 1
ATOM 2488 C CA . ALA A 1 310 ? -13.664 27.188 1.213 1 95.19 310 ALA A CA 1
ATOM 2489 C C . ALA A 1 310 ? -15.18 27.203 1.323 1 95.19 310 ALA A C 1
ATOM 2491 O O . ALA A 1 310 ? -15.875 27.562 0.369 1 95.19 310 ALA A O 1
ATOM 2492 N N . PHE A 1 311 ? -15.672 26.859 2.457 1 91.81 311 PHE A N 1
ATOM 2493 C CA . PHE A 1 311 ? -17.109 26.812 2.662 1 91.81 311 PHE A CA 1
ATOM 2494 C C . PHE A 1 311 ? -17.703 28.203 2.621 1 91.81 311 PHE A C 1
ATOM 2496 O O . PHE A 1 311 ? -18.828 28.406 2.129 1 91.81 311 PHE A O 1
ATOM 2503 N N . ARG A 1 312 ? -17 29.125 3.178 1 91.56 312 ARG A N 1
ATOM 2504 C CA . ARG A 1 312 ? -17.453 30.516 3.096 1 91.56 312 ARG A CA 1
ATOM 2505 C C . ARG A 1 312 ? -17.562 30.953 1.644 1 91.56 312 ARG A C 1
ATOM 2507 O O . ARG A 1 312 ? -18.531 31.625 1.274 1 91.56 312 ARG A O 1
ATOM 2514 N N . PHE A 1 313 ? -16.594 30.609 0.895 1 93.06 313 PHE A N 1
ATOM 2515 C CA . PHE A 1 313 ? -16.625 30.922 -0.529 1 93.06 313 PHE A CA 1
ATOM 2516 C C . PHE A 1 313 ? -17.844 30.297 -1.197 1 93.06 313 PHE A C 1
ATOM 2518 O O . PHE A 1 313 ? -18.547 30.953 -1.974 1 93.06 313 PHE A O 1
ATOM 2525 N N . LEU A 1 314 ? -18.094 29.062 -0.909 1 91.56 314 LEU A N 1
ATOM 2526 C CA . LEU A 1 314 ? -19.234 28.344 -1.494 1 91.56 314 LEU A CA 1
ATOM 2527 C C . LEU A 1 314 ? -20.547 28.953 -1.051 1 91.56 314 LEU A C 1
ATOM 2529 O O . LEU A 1 314 ? -21.484 29.047 -1.842 1 91.56 314 LEU A O 1
ATOM 2533 N N . TYR A 1 315 ? -20.578 29.297 0.182 1 88.06 315 TYR A N 1
ATOM 2534 C CA . TYR A 1 315 ? -21.781 29.953 0.712 1 88.06 315 TYR A CA 1
ATOM 2535 C C . TYR A 1 315 ? -22.062 31.25 -0.018 1 88.06 315 TYR A C 1
ATOM 2537 O O . TYR A 1 315 ? -23.203 31.547 -0.358 1 88.06 315 TYR A O 1
ATOM 2545 N N . LYS A 1 316 ? -21.062 31.984 -0.223 1 89.56 316 LYS A N 1
ATOM 2546 C CA . LYS A 1 316 ? -21.203 33.25 -0.925 1 89.56 316 LYS A CA 1
ATOM 2547 C C . LYS A 1 316 ? -21.672 33.062 -2.359 1 89.56 316 LYS A C 1
ATOM 2549 O O . LYS A 1 316 ? -22.391 33.906 -2.914 1 89.56 316 LYS A O 1
ATOM 2554 N N . GLN A 1 317 ? -21.375 31.922 -2.938 1 90.12 317 GLN A N 1
ATOM 2555 C CA . GLN A 1 317 ? -21.781 31.594 -4.293 1 90.12 317 GLN A CA 1
ATOM 2556 C C . GLN A 1 317 ? -23.172 30.938 -4.301 1 90.12 317 GLN A C 1
ATOM 2558 O O . GLN A 1 317 ? -23.656 30.516 -5.352 1 90.12 317 GLN A O 1
ATOM 2563 N N . ARG A 1 318 ? -23.766 30.766 -3.117 1 86.25 318 ARG A N 1
ATOM 2564 C CA . ARG A 1 318 ? -25.125 30.25 -2.943 1 86.25 318 ARG A CA 1
ATOM 2565 C C . ARG A 1 318 ? -25.203 28.781 -3.383 1 86.25 318 ARG A C 1
ATOM 2567 O O . ARG A 1 318 ? -26.172 28.375 -4.016 1 86.25 318 ARG A O 1
ATOM 2574 N N . ILE A 1 319 ? -24.109 28.156 -3.152 1 83 319 ILE A N 1
ATOM 2575 C CA . ILE A 1 319 ? -24.125 26.719 -3.363 1 83 319 ILE A CA 1
ATOM 2576 C C . ILE A 1 319 ? -24.828 26.031 -2.195 1 83 319 ILE A C 1
ATOM 2578 O O . ILE A 1 319 ? -24.609 26.391 -1.035 1 83 319 ILE A O 1
ATOM 2582 N N . ASP A 1 320 ? -25.719 25.109 -2.549 1 77.06 320 ASP A N 1
ATOM 2583 C CA . ASP A 1 320 ? -26.438 24.359 -1.518 1 77.06 320 ASP A CA 1
ATOM 2584 C C . ASP A 1 320 ? -25.469 23.484 -0.714 1 77.06 320 ASP A C 1
ATOM 2586 O O . ASP A 1 320 ? -24.812 22.609 -1.271 1 77.06 320 ASP A O 1
ATOM 2590 N N . MET A 1 321 ? -25.406 23.812 0.502 1 74.25 321 MET A N 1
ATOM 2591 C CA . MET A 1 321 ? -24.453 23.078 1.342 1 74.25 321 MET A CA 1
ATOM 2592 C C . MET A 1 321 ? -25.172 22.016 2.168 1 74.25 321 MET A C 1
ATOM 2594 O O . MET A 1 321 ? -24.562 21.375 3.021 1 74.25 321 MET A O 1
ATOM 2598 N N . ASN A 1 322 ? -26.469 22.016 2.006 1 70.31 322 ASN A N 1
ATOM 2599 C CA . ASN A 1 322 ? -27.219 20.984 2.719 1 70.31 322 ASN A CA 1
ATOM 2600 C C . ASN A 1 322 ? -27.266 19.688 1.934 1 70.31 322 ASN A C 1
ATOM 2602 O O . ASN A 1 322 ? -27.891 19.609 0.866 1 70.31 322 ASN A O 1
ATOM 2606 N N . ARG A 1 323 ? -26.219 18.906 2.191 1 68.69 323 ARG A N 1
ATOM 2607 C CA . ARG A 1 323 ? -26.297 17.594 1.585 1 68.69 323 ARG A CA 1
ATOM 2608 C C . ARG A 1 323 ? -27.312 16.703 2.32 1 68.69 323 ARG A C 1
ATOM 2610 O O . ARG A 1 323 ? -27.094 16.359 3.482 1 68.69 323 ARG A O 1
ATOM 2617 N N . ARG A 1 324 ? -28.562 16.969 1.821 1 58 324 ARG A N 1
ATOM 2618 C CA . ARG A 1 324 ? -29.516 16.031 2.4 1 58 324 ARG A CA 1
ATOM 2619 C C . ARG A 1 324 ? -29.078 14.586 2.193 1 58 324 ARG A C 1
ATOM 2621 O O . ARG A 1 324 ? -28.438 14.273 1.187 1 58 324 ARG A O 1
ATOM 2628 N N . GLY A 1 325 ? -28.516 13.977 3.246 1 54.81 325 GLY A N 1
ATOM 2629 C CA . GLY A 1 325 ? -28.078 12.594 3.209 1 54.81 325 GLY A CA 1
ATOM 2630 C C . GLY A 1 325 ? -28.547 11.859 1.963 1 54.81 325 GLY A C 1
ATOM 2631 O O . GLY A 1 325 ? -29.75 11.742 1.71 1 54.81 325 GLY A O 1
ATOM 2632 N N . ASN A 1 326 ? -28.047 12.352 0.815 1 52.75 326 ASN A N 1
ATOM 2633 C CA . ASN A 1 326 ? -28.422 11.359 -0.191 1 52.75 326 ASN A CA 1
ATOM 2634 C C . ASN A 1 326 ? -28.438 9.945 0.391 1 52.75 326 ASN A C 1
ATOM 2636 O O . ASN A 1 326 ? -27.406 9.445 0.842 1 52.75 326 ASN A O 1
ATOM 2640 N N . THR A 1 327 ? -29.453 9.648 1.147 1 54.69 327 THR A N 1
ATOM 2641 C CA . THR A 1 327 ? -29.781 8.344 1.722 1 54.69 327 THR A CA 1
ATOM 2642 C C . THR A 1 327 ? -29.281 7.215 0.824 1 54.69 327 THR A C 1
ATOM 2644 O O . THR A 1 327 ? -29.734 6.074 0.949 1 54.69 327 THR A O 1
ATOM 2647 N N . GLY A 1 328 ? -28.359 7.578 -0.094 1 61.69 328 GLY A N 1
ATOM 2648 C CA . GLY A 1 328 ? -28.125 6.383 -0.889 1 61.69 328 GLY A CA 1
ATOM 2649 C C . GLY A 1 328 ? -27.078 5.457 -0.285 1 61.69 328 GLY A C 1
ATOM 2650 O O . GLY A 1 328 ? -26.375 5.832 0.656 1 61.69 328 GLY A O 1
ATOM 2651 N N . ASP A 1 329 ? -27.062 4.301 -0.636 1 81.38 329 ASP A N 1
ATOM 2652 C CA . ASP A 1 329 ? -26.172 3.209 -0.274 1 81.38 329 ASP A CA 1
ATOM 2653 C C . ASP A 1 329 ? -24.734 3.51 -0.7 1 81.38 329 ASP A C 1
ATOM 2655 O O . ASP A 1 329 ? -24.484 3.826 -1.863 1 81.38 329 ASP A O 1
ATOM 2659 N N . CYS A 1 330 ? -23.797 3.781 0.269 1 90.19 330 CYS A N 1
ATOM 2660 C CA . CYS A 1 330 ? -22.391 4.043 0.061 1 90.19 330 CYS A CA 1
ATOM 2661 C C . CYS A 1 330 ? -21.812 3.111 -1 1 90.19 330 CYS A C 1
ATOM 2663 O O . CYS A 1 330 ? -20.953 3.518 -1.79 1 90.19 330 CYS A O 1
ATOM 2665 N N . LEU A 1 331 ? -22.344 1.918 -1.018 1 91.62 331 LEU A N 1
ATOM 2666 C CA . LEU A 1 331 ? -21.844 0.93 -1.968 1 91.62 331 LEU A CA 1
ATOM 2667 C C . LEU A 1 331 ? -22.875 0.65 -3.053 1 91.62 331 LEU A C 1
ATOM 2669 O O . LEU A 1 331 ? -22.969 -0.469 -3.562 1 91.62 331 LEU A O 1
ATOM 2673 N N . ALA A 1 332 ? -23.625 1.633 -3.369 1 87.19 332 ALA A N 1
ATOM 2674 C CA . ALA A 1 332 ? -24.578 1.489 -4.473 1 87.19 332 ALA A CA 1
ATOM 2675 C C . ALA A 1 332 ? -23.844 1.138 -5.77 1 87.19 332 ALA A C 1
ATOM 2677 O O . ALA A 1 332 ? -22.688 1.503 -5.961 1 87.19 332 ALA A O 1
ATOM 2678 N N . ASN A 1 333 ? -24.453 0.37 -6.562 1 82.25 333 ASN A N 1
ATOM 2679 C CA . ASN A 1 333 ? -23.953 0 -7.879 1 82.25 333 ASN A CA 1
ATOM 2680 C C . ASN A 1 333 ? -24.984 0.261 -8.969 1 82.25 333 ASN A C 1
ATOM 2682 O O . ASN A 1 333 ? -25.953 -0.475 -9.094 1 82.25 333 ASN A O 1
ATOM 2686 N N . PRO A 1 334 ? -24.844 1.322 -9.805 1 88 334 PRO A N 1
ATOM 2687 C CA . PRO A 1 334 ? -23.656 2.166 -9.906 1 88 334 PRO A CA 1
ATOM 2688 C C . PRO A 1 334 ? -23.531 3.174 -8.766 1 88 334 PRO A C 1
ATOM 2690 O O . PRO A 1 334 ? -24.547 3.527 -8.148 1 88 334 PRO A O 1
ATOM 2693 N N . ALA A 1 335 ? -22.328 3.553 -8.5 1 89.75 335 ALA A N 1
ATOM 2694 C CA . ALA A 1 335 ? -22.062 4.527 -7.441 1 89.75 335 ALA A CA 1
ATOM 2695 C C . ALA A 1 335 ? -22.781 5.844 -7.715 1 89.75 335 ALA A C 1
ATOM 2697 O O . ALA A 1 335 ? -22.938 6.242 -8.875 1 89.75 335 ALA A O 1
ATOM 2698 N N . VAL A 1 336 ? -23.219 6.477 -6.727 1 90 336 VAL A N 1
ATOM 2699 C CA . VAL A 1 336 ? -23.859 7.785 -6.824 1 90 336 VAL A CA 1
ATOM 2700 C C . VAL A 1 336 ? -22.984 8.836 -6.141 1 90 336 VAL A C 1
ATOM 2702 O O . VAL A 1 336 ? -23.078 9.039 -4.93 1 90 336 VAL A O 1
ATOM 2705 N N . PRO A 1 337 ? -22.188 9.492 -6.887 1 91.56 337 PRO A N 1
ATOM 2706 C CA . PRO A 1 337 ? -21.297 10.492 -6.309 1 91.56 337 PRO A CA 1
ATOM 2707 C C . PRO A 1 337 ? -22.031 11.727 -5.797 1 91.56 337 PRO A C 1
ATOM 2709 O O . PRO A 1 337 ? -23.141 12.016 -6.242 1 91.56 337 PRO A O 1
ATOM 2712 N N . TRP A 1 338 ? -21.453 12.414 -4.918 1 89.81 338 TRP A N 1
ATOM 2713 C CA . TRP A 1 338 ? -21.984 13.672 -4.406 1 89.81 338 TRP A CA 1
ATOM 2714 C C . TRP A 1 338 ? -22 14.742 -5.492 1 89.81 338 TRP A C 1
ATOM 2716 O O . TRP A 1 338 ? -20.969 15.039 -6.098 1 89.81 338 TRP A O 1
ATOM 2726 N N . ALA A 1 339 ? -23.156 15.312 -5.715 1 88.06 339 ALA A N 1
ATOM 2727 C CA . ALA A 1 339 ? -23.344 16.219 -6.848 1 88.06 339 ALA A CA 1
ATOM 2728 C C . ALA A 1 339 ? -22.484 17.469 -6.711 1 88.06 339 ALA A C 1
ATOM 2730 O O . ALA A 1 339 ? -22 18 -7.711 1 88.06 339 ALA A O 1
ATOM 2731 N N . GLN A 1 340 ? -22.266 17.906 -5.473 1 90 340 GLN A N 1
ATOM 2732 C CA . GLN A 1 340 ? -21.531 19.156 -5.262 1 90 340 GLN A CA 1
ATOM 2733 C C . GLN A 1 340 ? -20.062 18.875 -4.949 1 90 340 GLN A C 1
ATOM 2735 O O . GLN A 1 340 ? -19.312 19.781 -4.602 1 90 340 GLN A O 1
ATOM 2740 N N . GLY A 1 341 ? -19.656 17.609 -5.051 1 93.19 341 GLY A N 1
ATOM 2741 C CA . GLY A 1 341 ? -18.328 17.203 -4.664 1 93.19 341 GLY A CA 1
ATOM 2742 C C . GLY A 1 341 ? -17.234 17.922 -5.449 1 93.19 341 GLY A C 1
ATOM 2743 O O . GLY A 1 341 ? -16.234 18.359 -4.875 1 93.19 341 GLY A O 1
ATOM 2744 N N . VAL A 1 342 ? -17.484 18.094 -6.707 1 94.56 342 VAL A N 1
ATOM 2745 C CA . VAL A 1 342 ? -16.484 18.688 -7.586 1 94.56 342 VAL A CA 1
ATOM 2746 C C . VAL A 1 342 ? -16.312 20.172 -7.238 1 94.56 342 VAL A C 1
ATOM 2748 O O . VAL A 1 342 ? -15.18 20.672 -7.168 1 94.56 342 VAL A O 1
ATOM 2751 N N . GLU A 1 343 ? -17.375 20.844 -6.949 1 93.88 343 GLU A N 1
ATOM 2752 C CA . GLU A 1 343 ? -17.328 22.266 -6.59 1 93.88 343 GLU A CA 1
ATOM 2753 C C . GLU A 1 343 ? -16.625 22.453 -5.246 1 93.88 343 GLU A C 1
ATOM 2755 O O . GLU A 1 343 ? -15.867 23.406 -5.07 1 93.88 343 GLU A O 1
ATOM 2760 N N . ILE A 1 344 ? -16.938 21.594 -4.363 1 94.06 344 ILE A N 1
ATOM 2761 C CA . ILE A 1 344 ? -16.312 21.672 -3.041 1 94.06 344 ILE A CA 1
ATOM 2762 C C . ILE A 1 344 ? -14.812 21.469 -3.162 1 94.06 344 ILE A C 1
ATOM 2764 O O . ILE A 1 344 ? -14.031 22.234 -2.592 1 94.06 344 ILE A O 1
ATOM 2768 N N . GLU A 1 345 ? -14.414 20.469 -3.941 1 96.75 345 GLU A N 1
ATOM 2769 C CA . GLU A 1 345 ? -12.992 20.172 -4.133 1 96.75 345 GLU A CA 1
ATOM 2770 C C . GLU A 1 345 ? -12.273 21.344 -4.793 1 96.75 345 GLU A C 1
ATOM 2772 O O . GLU A 1 345 ? -11.156 21.688 -4.41 1 96.75 345 GLU A O 1
ATOM 2777 N N . ARG A 1 346 ? -12.891 21.938 -5.746 1 96.38 346 ARG A N 1
ATOM 2778 C CA . ARG A 1 346 ? -12.312 23.094 -6.422 1 96.38 346 ARG A CA 1
ATOM 2779 C C . ARG A 1 346 ? -12.133 24.25 -5.453 1 96.38 346 ARG A C 1
ATOM 2781 O O . ARG A 1 346 ? -11.102 24.922 -5.465 1 96.38 346 ARG A O 1
ATOM 2788 N N . ALA A 1 347 ? -13.117 24.516 -4.648 1 96.88 347 ALA A N 1
ATOM 2789 C CA . ALA A 1 347 ? -13.047 25.609 -3.67 1 96.88 347 ALA A CA 1
ATOM 2790 C C . ALA A 1 347 ? -11.914 25.375 -2.672 1 96.88 347 ALA A C 1
ATOM 2792 O O . ALA A 1 347 ? -11.203 26.297 -2.301 1 96.88 347 ALA A O 1
ATOM 2793 N N . LEU A 1 348 ? -11.789 24.125 -2.264 1 97.75 348 LEU A N 1
ATOM 2794 C CA . LEU A 1 348 ? -10.734 23.781 -1.319 1 97.75 348 LEU A CA 1
ATOM 2795 C C . LEU A 1 348 ? -9.359 24.016 -1.928 1 97.75 348 LEU A C 1
ATOM 2797 O O . LEU A 1 348 ? -8.492 24.625 -1.288 1 97.75 348 LEU A O 1
ATOM 2801 N N . LYS A 1 349 ? -9.188 23.625 -3.15 1 97.81 349 LYS A N 1
ATOM 2802 C CA . LYS A 1 349 ? -7.891 23.719 -3.816 1 97.81 349 LYS A CA 1
ATOM 2803 C C . LYS A 1 349 ? -7.539 25.172 -4.129 1 97.81 349 LYS A C 1
ATOM 2805 O O . LYS A 1 349 ? -6.371 25.5 -4.367 1 97.81 349 LYS A O 1
ATOM 2810 N N . GLN A 1 350 ? -8.484 26.094 -4.055 1 97.62 350 GLN A N 1
ATOM 2811 C CA . GLN A 1 350 ? -8.266 27.484 -4.418 1 97.62 350 GLN A CA 1
ATOM 2812 C C . GLN A 1 350 ? -7.98 28.344 -3.184 1 97.62 350 GLN A C 1
ATOM 2814 O O . GLN A 1 350 ? -7.625 29.516 -3.299 1 97.62 350 GLN A O 1
ATOM 2819 N N . VAL A 1 351 ? -8.125 27.734 -2.064 1 97.94 351 VAL A N 1
ATOM 2820 C CA . VAL A 1 351 ? -7.926 28.469 -0.829 1 97.94 351 VAL A CA 1
ATOM 2821 C C . VAL A 1 351 ? -6.477 28.938 -0.734 1 97.94 351 VAL A C 1
ATOM 2823 O O . VAL A 1 351 ? -5.555 28.203 -1.086 1 97.94 351 VAL A O 1
ATOM 2826 N N . ARG A 1 352 ? -6.309 30.203 -0.302 1 97.62 352 ARG A N 1
ATOM 2827 C CA . ARG A 1 352 ? -5.023 30.812 0.037 1 97.62 352 ARG A CA 1
ATOM 2828 C C . ARG A 1 352 ? -5.098 31.547 1.375 1 97.62 352 ARG A C 1
ATOM 2830 O O . ARG A 1 352 ? -5.746 32.594 1.487 1 97.62 352 ARG A O 1
ATOM 2837 N N . VAL A 1 353 ? -4.402 30.938 2.363 1 97 353 VAL A N 1
ATOM 2838 C CA . VAL A 1 353 ? -4.445 31.531 3.695 1 97 353 VAL A CA 1
ATOM 2839 C C . VAL A 1 353 ? -3.094 31.359 4.383 1 97 353 VAL A C 1
ATOM 2841 O O . VAL A 1 353 ? -2.256 30.578 3.928 1 97 353 VAL A O 1
ATOM 2844 N N . ASP A 1 354 ? -2.881 32.125 5.387 1 96.38 354 ASP A N 1
ATOM 2845 C CA . ASP A 1 354 ? -1.74 31.953 6.285 1 96.38 354 ASP A CA 1
ATOM 2846 C C . ASP A 1 354 ? -2.176 31.375 7.625 1 96.38 354 ASP A C 1
ATOM 2848 O O . ASP A 1 354 ? -3.094 31.875 8.266 1 96.38 354 ASP A O 1
ATOM 2852 N N . GLY A 1 355 ? -1.555 30.234 7.957 1 97.12 355 GLY A N 1
ATOM 2853 C CA . GLY A 1 355 ? -1.893 29.578 9.211 1 97.12 355 GLY A CA 1
ATOM 2854 C C . GLY A 1 355 ? -0.688 29.344 10.102 1 97.12 355 GLY A C 1
ATOM 2855 O O . GLY A 1 355 ? 0.334 30.016 9.969 1 97.12 355 GLY A O 1
ATOM 2856 N N . LEU A 1 356 ? -0.857 28.453 11.078 1 97.69 356 LEU A N 1
ATOM 2857 C CA . LEU A 1 356 ? 0.223 28.109 12 1 97.69 356 LEU A CA 1
ATOM 2858 C C . LEU A 1 356 ? 1.418 27.531 11.258 1 97.69 356 LEU A C 1
ATOM 2860 O O . LEU A 1 356 ? 2.562 27.688 11.688 1 97.69 356 LEU A O 1
ATOM 2864 N N . THR A 1 357 ? 1.172 26.891 10.117 1 97.94 357 THR A N 1
ATOM 2865 C CA . THR A 1 357 ? 2.227 26.219 9.367 1 97.94 357 THR A CA 1
ATOM 2866 C C . THR A 1 357 ? 2.682 27.078 8.188 1 97.94 357 THR A C 1
ATOM 2868 O O . THR A 1 357 ? 3.252 26.562 7.223 1 97.94 357 THR A O 1
ATOM 2871 N N . GLY A 1 358 ? 2.406 28.359 8.25 1 96.94 358 GLY A N 1
ATOM 2872 C CA . GLY A 1 358 ? 2.852 29.266 7.219 1 96.94 358 GLY A CA 1
ATOM 2873 C C . GLY A 1 358 ? 1.853 29.422 6.086 1 96.94 358 GLY A C 1
ATOM 2874 O O . GLY A 1 358 ? 0.641 29.391 6.312 1 96.94 358 GLY A O 1
ATOM 2875 N N . ASN A 1 359 ? 2.359 29.734 4.922 1 97.06 359 ASN A N 1
ATOM 2876 C CA . ASN A 1 359 ? 1.513 29.891 3.744 1 97.06 359 ASN A CA 1
ATOM 2877 C C . ASN A 1 359 ? 0.848 28.562 3.361 1 97.06 359 ASN A C 1
ATOM 2879 O O . ASN A 1 359 ? 1.512 27.531 3.287 1 97.06 359 ASN A O 1
ATOM 2883 N N . ILE A 1 360 ? -0.447 28.656 3.119 1 98.06 360 ILE A N 1
ATOM 2884 C CA . ILE A 1 360 ? -1.201 27.453 2.744 1 98.06 360 ILE A CA 1
ATOM 2885 C C . ILE A 1 360 ? -1.847 27.672 1.376 1 98.06 360 ILE A C 1
ATOM 2887 O O . ILE A 1 360 ? -2.727 28.516 1.22 1 98.06 360 ILE A O 1
ATOM 2891 N N . GLN A 1 361 ? -1.363 26.984 0.444 1 98.06 361 GLN A N 1
ATOM 2892 C CA . GLN A 1 361 ? -1.865 26.969 -0.926 1 98.06 361 GLN A CA 1
ATOM 2893 C C . GLN A 1 361 ? -1.688 25.578 -1.558 1 98.06 361 GLN A C 1
ATOM 2895 O O . GLN A 1 361 ? -0.852 24.797 -1.114 1 98.06 361 GLN A O 1
ATOM 2900 N N . PHE A 1 362 ? -2.471 25.281 -2.572 1 97.31 362 PHE A N 1
ATOM 2901 C CA . PHE A 1 362 ? -2.469 23.938 -3.148 1 97.31 362 PHE A CA 1
ATOM 2902 C C . PHE A 1 362 ? -2.34 24 -4.664 1 97.31 362 PHE A C 1
ATOM 2904 O O . PHE A 1 362 ? -2.686 25 -5.281 1 97.31 362 PHE A O 1
ATOM 2911 N N . ASP A 1 363 ? -1.795 22.969 -5.211 1 95.06 363 ASP A N 1
ATOM 2912 C CA . ASP A 1 363 ? -1.799 22.828 -6.664 1 95.06 363 ASP A CA 1
ATOM 2913 C C . ASP A 1 363 ? -3.076 22.141 -7.145 1 95.06 363 ASP A C 1
ATOM 2915 O O . ASP A 1 363 ? -4.02 21.969 -6.371 1 95.06 363 ASP A O 1
ATOM 2919 N N . GLN A 1 364 ? -3.131 21.797 -8.391 1 93.69 364 GLN A N 1
ATOM 2920 C CA . GLN A 1 364 ? -4.34 21.25 -9 1 93.69 364 GLN A CA 1
ATOM 2921 C C . GLN A 1 364 ? -4.625 19.844 -8.492 1 93.69 364 GLN A C 1
ATOM 2923 O O . GLN A 1 364 ? -5.734 19.344 -8.648 1 93.69 364 GLN A O 1
ATOM 2928 N N . TYR A 1 365 ? -3.627 19.203 -7.816 1 92.62 365 TYR A N 1
ATOM 2929 C CA . TYR A 1 365 ? -3.811 17.844 -7.316 1 92.62 365 TYR A CA 1
ATOM 2930 C C . TYR A 1 365 ? -4.016 17.844 -5.805 1 92.62 365 TYR A C 1
ATOM 2932 O O . TYR A 1 365 ? -4.062 16.781 -5.18 1 92.62 365 TYR A O 1
ATOM 2940 N N . GLY A 1 366 ? -4.191 19.031 -5.195 1 95.75 366 GLY A N 1
ATOM 2941 C CA . GLY A 1 366 ? -4.465 19.141 -3.773 1 95.75 366 GLY A CA 1
ATOM 2942 C C . GLY A 1 366 ? -3.223 19 -2.914 1 95.75 366 GLY A C 1
ATOM 2943 O O . GLY A 1 366 ? -3.316 18.703 -1.721 1 95.75 366 GLY A O 1
ATOM 2944 N N . ARG A 1 367 ? -2.021 19.25 -3.475 1 95.44 367 ARG A N 1
ATOM 2945 C CA . ARG A 1 367 ? -0.758 19.203 -2.746 1 95.44 367 ARG A CA 1
ATOM 2946 C C . ARG A 1 367 ? -0.305 20.594 -2.322 1 95.44 367 ARG A C 1
ATOM 2948 O O . ARG A 1 367 ? -0.459 21.547 -3.074 1 95.44 367 ARG A O 1
ATOM 2955 N N . ARG A 1 368 ? 0.318 20.641 -1.186 1 96.31 368 ARG A N 1
ATOM 2956 C CA . ARG A 1 368 ? 0.808 21.906 -0.674 1 96.31 368 ARG A CA 1
ATOM 2957 C C . ARG A 1 368 ? 1.917 22.469 -1.562 1 96.31 368 ARG A C 1
ATOM 2959 O O . ARG A 1 368 ? 2.779 21.719 -2.027 1 96.31 368 ARG A O 1
ATOM 2966 N N . VAL A 1 369 ? 1.753 23.797 -1.865 1 95.19 369 VAL A N 1
ATOM 2967 C CA . VAL A 1 369 ? 2.793 24.469 -2.625 1 95.19 369 VAL A CA 1
ATOM 2968 C C . VAL A 1 369 ? 3.16 25.781 -1.932 1 95.19 369 VAL A C 1
ATOM 2970 O O . VAL A 1 369 ? 2.43 26.266 -1.06 1 95.19 369 VAL A O 1
ATOM 2973 N N . ASN A 1 370 ? 4.348 26.312 -2.193 1 91.25 370 ASN A N 1
ATOM 2974 C CA . ASN A 1 370 ? 4.832 27.609 -1.718 1 91.25 370 ASN A CA 1
ATOM 2975 C C . ASN A 1 370 ? 4.895 27.656 -0.194 1 91.25 370 ASN A C 1
ATOM 2977 O O . ASN A 1 370 ? 4.453 28.641 0.418 1 91.25 370 ASN A O 1
ATOM 2981 N N . TYR A 1 371 ? 5.332 26.547 0.348 1 84.94 371 TYR A N 1
ATOM 2982 C CA . TYR A 1 371 ? 5.504 26.469 1.795 1 84.94 371 TYR A CA 1
ATOM 2983 C C . TYR A 1 371 ? 6.922 26.844 2.199 1 84.94 371 TYR A C 1
ATOM 2985 O O . TYR A 1 371 ? 7.832 26.844 1.369 1 84.94 371 TYR A O 1
ATOM 2993 N N . GLN A 1 372 ? 7.051 27.328 3.391 1 79.62 372 GLN A N 1
ATOM 2994 C CA . GLN A 1 372 ? 8.352 27.734 3.904 1 79.62 372 GLN A CA 1
ATOM 2995 C C . GLN A 1 372 ? 8.805 26.828 5.043 1 79.62 372 GLN A C 1
ATOM 2997 O O . GLN A 1 372 ? 7.984 26.328 5.812 1 79.62 372 GLN A O 1
ATOM 3002 N N . MET B 1 1 ? -72.75 -76.812 6.098 1 28.69 1 MET B N 1
ATOM 3003 C CA . MET B 1 1 ? -71.688 -76.375 6.965 1 28.69 1 MET B CA 1
ATOM 3004 C C . MET B 1 1 ? -70.938 -75.188 6.402 1 28.69 1 MET B C 1
ATOM 3006 O O . MET B 1 1 ? -70.438 -75.188 5.277 1 28.69 1 MET B O 1
ATOM 3010 N N . GLU B 1 2 ? -71.5 -73.938 6.828 1 33.34 2 GLU B N 1
ATOM 3011 C CA . GLU B 1 2 ? -71.25 -72.562 6.418 1 33.34 2 GLU B CA 1
ATOM 3012 C C . GLU B 1 2 ? -69.812 -72.188 6.48 1 33.34 2 GLU B C 1
ATOM 3014 O O . GLU B 1 2 ? -69.125 -72.562 7.43 1 33.34 2 GLU B O 1
ATOM 3019 N N . LEU B 1 3 ? -69.25 -72 5.23 1 33.34 3 LEU B N 1
ATOM 3020 C CA . LEU B 1 3 ? -68 -71.562 4.621 1 33.34 3 LEU B CA 1
ATOM 3021 C C . LEU B 1 3 ? -67.438 -70.375 5.367 1 33.34 3 LEU B C 1
ATOM 3023 O O . LEU B 1 3 ? -68.188 -69.5 5.867 1 33.34 3 LEU B O 1
ATOM 3027 N N . PRO B 1 4 ? -66 -70.312 5.547 1 35.81 4 PRO B N 1
ATOM 3028 C CA . PRO B 1 4 ? -64.875 -69.75 6.23 1 35.81 4 PRO B CA 1
ATOM 3029 C C . PRO B 1 4 ? -64.562 -68.312 5.844 1 35.81 4 PRO B C 1
ATOM 3031 O O . PRO B 1 4 ? -64.375 -68 4.668 1 35.81 4 PRO B O 1
ATOM 3034 N N . LEU B 1 5 ? -65.438 -67.375 6.316 1 35.03 5 LEU B N 1
ATOM 3035 C CA . LEU B 1 5 ? -65.375 -66 6.035 1 35.03 5 LEU B CA 1
ATOM 3036 C C . LEU B 1 5 ? -63.969 -65.438 6.371 1 35.03 5 LEU B C 1
ATOM 3038 O O . LEU B 1 5 ? -63.562 -65.375 7.543 1 35.03 5 LEU B O 1
ATOM 3042 N N . LEU B 1 6 ? -62.906 -66 5.629 1 34.5 6 LEU B 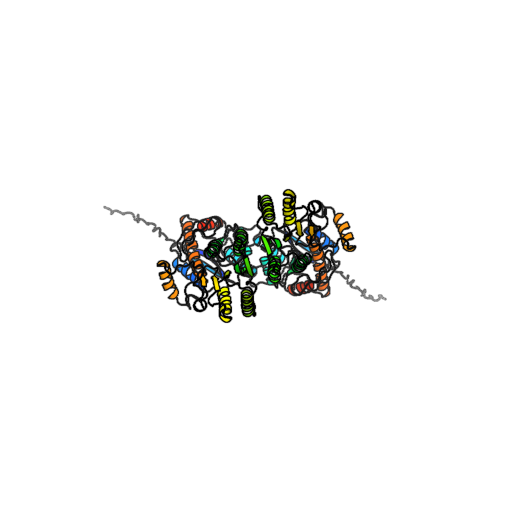N 1
ATOM 3043 C CA . LEU B 1 6 ? -61.5 -65.562 5.754 1 34.5 6 LEU B CA 1
ATOM 3044 C C . LEU B 1 6 ? -61.375 -64.062 5.676 1 34.5 6 LEU B C 1
ATOM 3046 O O . LEU B 1 6 ? -61.812 -63.438 4.707 1 34.5 6 LEU B O 1
ATOM 3050 N N . PRO B 1 7 ? -61.219 -63.344 6.906 1 33.06 7 PRO B N 1
ATOM 3051 C CA . PRO B 1 7 ? -61.094 -61.906 7.074 1 33.06 7 PRO B CA 1
ATOM 3052 C C . PRO B 1 7 ? -60.031 -61.281 6.16 1 33.06 7 PRO B C 1
ATOM 3054 O O . PRO B 1 7 ? -59.094 -61.969 5.746 1 33.06 7 PRO B O 1
ATOM 3057 N N . ARG B 1 8 ? -60.312 -60.094 5.461 1 32.75 8 ARG B N 1
ATOM 3058 C CA . ARG B 1 8 ? -59.812 -59.031 4.617 1 32.75 8 ARG B CA 1
ATOM 3059 C C . ARG B 1 8 ? -58.562 -58.406 5.258 1 32.75 8 ARG B C 1
ATOM 3061 O O . ARG B 1 8 ? -58.688 -57.344 5.871 1 32.75 8 ARG B O 1
ATOM 3068 N N . LEU B 1 9 ? -57.969 -59.094 6.301 1 33.31 9 LEU B N 1
ATOM 3069 C CA . LEU B 1 9 ? -56.844 -58.406 6.875 1 33.31 9 LEU B CA 1
ATOM 3070 C C . LEU B 1 9 ? -55.812 -58.031 5.797 1 33.31 9 LEU B C 1
ATOM 3072 O O . LEU B 1 9 ? -55 -58.875 5.41 1 33.31 9 LEU B O 1
ATOM 3076 N N . LEU B 1 10 ? -56.219 -57.75 4.566 1 32.66 10 LEU B N 1
ATOM 3077 C CA . LEU B 1 10 ? -55.219 -57.281 3.621 1 32.66 10 LEU B CA 1
ATOM 3078 C C . LEU B 1 10 ? -54.344 -56.219 4.254 1 32.66 10 LEU B C 1
ATOM 3080 O O . LEU B 1 10 ? -54.844 -55.281 4.859 1 32.66 10 LEU B O 1
ATOM 3084 N N . LEU B 1 11 ? -53.031 -56.562 4.5 1 33.25 11 LEU B N 1
ATOM 3085 C CA . LEU B 1 11 ? -51.75 -55.938 4.812 1 33.25 11 LEU B CA 1
ATOM 3086 C C . LEU B 1 11 ? -51.531 -54.656 3.994 1 33.25 11 LEU B C 1
ATOM 3088 O O . LEU B 1 11 ? -51.375 -54.719 2.771 1 33.25 11 LEU B O 1
ATOM 3092 N N . LEU B 1 12 ? -52.406 -53.625 4.191 1 39.12 12 LEU B N 1
ATOM 3093 C CA . LEU B 1 12 ? -51.938 -52.312 3.67 1 39.12 12 LEU B CA 1
ATOM 3094 C C . LEU B 1 12 ? -50.5 -52.062 4.051 1 39.12 12 LEU B C 1
ATOM 3096 O O . LEU B 1 12 ? -50.188 -51.875 5.227 1 39.12 12 LEU B O 1
ATOM 3100 N N . LEU B 1 13 ? -49.531 -52.844 3.506 1 38.78 13 LEU B N 1
ATOM 3101 C CA . LEU B 1 13 ? -48.156 -52.438 3.562 1 38.78 13 LEU B CA 1
ATOM 3102 C C . LEU B 1 13 ? -47.969 -50.969 3.188 1 38.78 13 LEU B C 1
ATOM 3104 O O . LEU B 1 13 ? -48.406 -50.562 2.111 1 38.78 13 LEU B O 1
ATOM 3108 N N . PRO B 1 14 ? -47.969 -50.031 4.184 1 44.72 14 PRO B N 1
ATOM 3109 C CA . PRO B 1 14 ? -47.594 -48.656 3.822 1 44.72 14 PRO B CA 1
ATOM 3110 C C . PRO B 1 14 ? -46.375 -48.625 2.912 1 44.72 14 PRO B C 1
ATOM 3112 O O . PRO B 1 14 ? -45.375 -49.281 3.191 1 44.72 14 PRO B O 1
ATOM 3115 N N . SER B 1 15 ? -46.531 -48.688 1.617 1 42.34 15 SER B N 1
ATOM 3116 C CA . SER B 1 15 ? -45.438 -48.25 0.758 1 42.34 15 SER B CA 1
ATOM 3117 C C . SER B 1 15 ? -44.781 -46.969 1.285 1 42.34 15 SER B C 1
ATOM 3119 O O . SER B 1 15 ? -45.406 -45.906 1.231 1 42.34 15 SER B O 1
ATOM 3121 N N . LEU B 1 16 ? -44.156 -47 2.451 1 40.38 16 LEU B N 1
ATOM 3122 C CA . LEU B 1 16 ? -43.156 -45.938 2.707 1 40.38 16 LEU B CA 1
ATOM 3123 C C . LEU B 1 16 ? -42.344 -45.656 1.45 1 40.38 16 LEU B C 1
ATOM 3125 O O . LEU B 1 16 ? -41.5 -46.469 1.045 1 40.38 16 LEU B O 1
ATOM 3129 N N . LEU B 1 17 ? -43 -45.281 0.365 1 40.66 17 LEU B N 1
ATOM 3130 C CA . LEU B 1 17 ? -42.188 -44.625 -0.651 1 40.66 17 LEU B CA 1
ATOM 3131 C C . LEU B 1 17 ? -41.094 -43.781 -0.008 1 40.66 17 LEU B C 1
ATOM 3133 O O . LEU B 1 17 ? -41.375 -42.844 0.748 1 40.66 17 LEU B O 1
ATOM 3137 N N . TRP B 1 18 ? -39.969 -44.406 0.332 1 40 18 TRP B N 1
ATOM 3138 C CA . TRP B 1 18 ? -38.719 -43.656 0.452 1 40 18 TRP B CA 1
ATOM 3139 C C . TRP B 1 18 ? -38.656 -42.5 -0.552 1 40 18 TRP B C 1
ATOM 3141 O O . TRP B 1 18 ? -38.531 -42.75 -1.756 1 40 18 TRP B O 1
ATOM 3151 N N . HIS B 1 19 ? -39.562 -41.594 -0.481 1 39.47 19 HIS B N 1
ATOM 3152 C CA . HIS B 1 19 ? -39.125 -40.375 -1.152 1 39.47 19 HIS B CA 1
ATOM 3153 C C . HIS B 1 19 ? -37.594 -40.219 -0.989 1 39.47 19 HIS B C 1
ATOM 3155 O O . HIS B 1 19 ? -37.156 -39.812 0.077 1 39.47 19 HIS B O 1
ATOM 3161 N N . ARG B 1 20 ? -36.875 -41.094 -1.56 1 41.91 20 ARG B N 1
ATOM 3162 C CA . ARG B 1 20 ? -35.531 -40.594 -1.865 1 41.91 20 ARG B CA 1
ATOM 3163 C C . ARG B 1 20 ? -35.562 -39.094 -2.184 1 41.91 20 ARG B C 1
ATOM 3165 O O . ARG B 1 20 ? -36.031 -38.688 -3.252 1 41.91 20 ARG B O 1
ATOM 3172 N N . ALA B 1 21 ? -35.938 -38.312 -1.338 1 42.28 21 ALA B N 1
ATOM 3173 C CA . ALA B 1 21 ? -35.531 -36.906 -1.529 1 42.28 21 ALA B CA 1
ATOM 3174 C C . ALA B 1 21 ? -34.188 -36.812 -2.256 1 42.28 21 ALA B C 1
ATOM 3176 O O . ALA B 1 21 ? -33.156 -37.25 -1.731 1 42.28 21 ALA B O 1
ATOM 3177 N N . SER B 1 22 ? -34.094 -37.094 -3.438 1 42.38 22 SER B N 1
ATOM 3178 C CA . SER B 1 22 ? -32.969 -36.656 -4.254 1 42.38 22 SER B CA 1
ATOM 3179 C C . SER B 1 22 ? -32.344 -35.406 -3.691 1 42.38 22 SER B C 1
ATOM 3181 O O . SER B 1 22 ? -32.781 -34.281 -3.969 1 42.38 22 SER B O 1
ATOM 3183 N N . CYS B 1 23 ? -32.188 -35.25 -2.445 1 46.03 23 CYS B N 1
ATOM 3184 C CA . CYS B 1 23 ? -31.438 -34.156 -1.856 1 46.03 23 CYS B CA 1
ATOM 3185 C C . CYS B 1 23 ? -30.266 -33.75 -2.75 1 46.03 23 CYS B C 1
ATOM 3187 O O . CYS B 1 23 ? -29.328 -34.531 -2.941 1 46.03 23 CYS B O 1
ATOM 3189 N N . GLY B 1 24 ? -30.484 -33.25 -3.85 1 54.5 24 GLY B N 1
ATOM 3190 C CA . GLY B 1 24 ? -29.453 -32.719 -4.734 1 54.5 24 GLY B CA 1
ATOM 3191 C C . GLY B 1 24 ? -28.203 -32.281 -3.998 1 54.5 24 GLY B C 1
ATOM 3192 O O . GLY B 1 24 ? -28.25 -32.031 -2.789 1 54.5 24 GLY B O 1
ATOM 3193 N N . SER B 1 25 ? -27.047 -32.688 -4.547 1 64.94 25 SER B N 1
ATOM 3194 C CA . SER B 1 25 ? -25.734 -32.344 -3.996 1 64.94 25 SER B CA 1
ATOM 3195 C C . SER B 1 25 ? -25.688 -30.875 -3.531 1 64.94 25 SER B C 1
ATOM 3197 O O . SER B 1 25 ? -26.234 -29.984 -4.199 1 64.94 25 SER B O 1
ATOM 3199 N N . PRO B 1 26 ? -25.422 -30.609 -2.199 1 74.75 26 PRO B N 1
ATOM 3200 C CA . PRO B 1 26 ? -25.328 -29.234 -1.7 1 74.75 26 PRO B CA 1
ATOM 3201 C C . PRO B 1 26 ? -24.5 -28.328 -2.607 1 74.75 26 PRO B C 1
ATOM 3203 O O . PRO B 1 26 ? -23.516 -28.781 -3.207 1 74.75 26 PRO B O 1
ATOM 3206 N N . SER B 1 27 ? -25.094 -27.234 -2.91 1 82.75 27 SER B N 1
ATOM 3207 C CA . SER B 1 27 ? -24.406 -26.25 -3.732 1 82.75 27 SER B CA 1
ATOM 3208 C C . SER B 1 27 ? -23.516 -25.344 -2.881 1 82.75 27 SER B C 1
ATOM 3210 O O . SER B 1 27 ? -23.953 -24.844 -1.836 1 82.75 27 SER B O 1
ATOM 3212 N N . VAL B 1 28 ? -22.312 -25.312 -3.18 1 87.38 28 VAL B N 1
ATOM 3213 C CA . VAL B 1 28 ? -21.375 -24.438 -2.492 1 87.38 28 VAL B CA 1
ATOM 3214 C C . VAL B 1 28 ? -21.109 -23.188 -3.334 1 87.38 28 VAL B C 1
ATOM 3216 O O . VAL B 1 28 ? -20.656 -23.281 -4.477 1 87.38 28 VAL B O 1
ATOM 3219 N N . GLN B 1 29 ? -21.438 -22.031 -2.779 1 90.69 29 GLN B N 1
ATOM 3220 C CA . GLN B 1 29 ? -21.234 -20.766 -3.477 1 90.69 29 GLN B CA 1
ATOM 3221 C C . GLN B 1 29 ? -19.797 -20.281 -3.346 1 90.69 29 GLN B C 1
ATOM 3223 O O . GLN B 1 29 ? -19.25 -20.25 -2.244 1 90.69 29 GLN B O 1
ATOM 3228 N N . ILE B 1 30 ? -19.219 -20 -4.484 1 93 30 ILE B N 1
ATOM 3229 C CA . ILE B 1 30 ? -17.844 -19.531 -4.496 1 93 30 ILE B CA 1
ATOM 3230 C C . ILE B 1 30 ? -17.766 -18.172 -5.176 1 93 30 ILE B C 1
ATOM 3232 O O . ILE B 1 30 ? -18.422 -17.938 -6.188 1 93 30 ILE B O 1
ATOM 3236 N N . GLY B 1 31 ? -17.047 -17.234 -4.539 1 95.44 31 GLY B N 1
ATOM 3237 C CA . GLY B 1 31 ? -16.828 -15.93 -5.16 1 95.44 31 GLY B CA 1
ATOM 3238 C C . GLY B 1 31 ? -15.57 -15.883 -6.004 1 95.44 31 GLY B C 1
ATOM 3239 O O . GLY B 1 31 ? -14.648 -16.672 -5.797 1 95.44 31 GLY B O 1
ATOM 3240 N N . GLY B 1 32 ? -15.641 -15 -6.98 1 96.81 32 GLY B N 1
ATOM 3241 C CA . GLY B 1 32 ? -14.484 -14.781 -7.84 1 96.81 32 GLY B CA 1
ATOM 3242 C C . GLY B 1 32 ? -14.258 -13.32 -8.172 1 96.81 32 GLY B C 1
ATOM 3243 O O . GLY B 1 32 ? -15.164 -12.641 -8.648 1 96.81 32 GLY B O 1
ATOM 3244 N N . LEU B 1 33 ? -13.023 -12.805 -7.918 1 97.62 33 LEU B N 1
ATOM 3245 C CA . LEU B 1 33 ? -12.594 -11.469 -8.289 1 97.62 33 LEU B CA 1
ATOM 3246 C C . LEU B 1 33 ? -11.453 -11.523 -9.305 1 97.62 33 LEU B C 1
ATOM 3248 O O . LEU B 1 33 ? -10.289 -11.688 -8.922 1 97.62 33 LEU B O 1
ATOM 3252 N N . PHE B 1 34 ? -11.852 -11.359 -10.609 1 97.06 34 PHE B N 1
ATOM 3253 C CA . PHE B 1 34 ? -10.867 -11.445 -11.68 1 97.06 34 PHE B CA 1
ATOM 3254 C C . PHE B 1 34 ? -10.586 -10.07 -12.266 1 97.06 34 PHE B C 1
ATOM 3256 O O . PHE B 1 34 ? -11.5 -9.273 -12.469 1 97.06 34 PHE B O 1
ATOM 3263 N N . PRO B 1 35 ? -9.242 -9.789 -12.406 1 94.62 35 PRO B N 1
ATOM 3264 C CA . PRO B 1 35 ? -8.953 -8.531 -13.102 1 94.62 35 PRO B CA 1
ATOM 3265 C C . PRO B 1 35 ? -9.461 -8.531 -14.547 1 94.62 35 PRO B C 1
ATOM 3267 O O . PRO B 1 35 ? -9.516 -9.586 -15.188 1 94.62 35 PRO B O 1
ATOM 3270 N N . ARG B 1 36 ? -9.711 -7.328 -15.016 1 92.12 36 ARG B N 1
ATOM 3271 C CA . ARG B 1 36 ? -10.062 -7.18 -16.422 1 92.12 36 ARG B CA 1
ATOM 3272 C C . ARG B 1 36 ? -8.93 -7.652 -17.328 1 92.12 36 ARG B C 1
ATOM 3274 O O . ARG B 1 36 ? -7.766 -7.336 -17.078 1 92.12 36 ARG B O 1
ATOM 3281 N N . GLY B 1 37 ? -9.234 -8.531 -18.266 1 90.19 37 GLY B N 1
ATOM 3282 C CA . GLY B 1 37 ? -8.234 -9 -19.219 1 90.19 37 GLY B CA 1
ATOM 3283 C C . GLY B 1 37 ? -7.586 -10.312 -18.812 1 90.19 37 GLY B C 1
ATOM 3284 O O . GLY B 1 37 ? -6.758 -10.859 -19.547 1 90.19 37 GLY B O 1
ATOM 3285 N N . ALA B 1 38 ? -7.938 -10.773 -17.656 1 93.62 38 ALA B N 1
ATOM 3286 C CA . ALA B 1 38 ? -7.379 -12.047 -17.219 1 93.62 38 ALA B CA 1
ATOM 3287 C C . ALA B 1 38 ? -8.148 -13.227 -17.812 1 93.62 38 ALA B C 1
ATOM 3289 O O . ALA B 1 38 ? -8.586 -14.117 -17.078 1 93.62 38 ALA B O 1
ATOM 3290 N N . ASP B 1 39 ? -8.117 -13.305 -19.094 1 94.81 39 ASP B N 1
ATOM 3291 C CA . ASP B 1 39 ? -8.945 -14.266 -19.812 1 94.81 39 ASP B CA 1
ATOM 3292 C C . ASP B 1 39 ? -8.414 -15.688 -19.625 1 94.81 39 ASP B C 1
ATOM 3294 O O . ASP B 1 39 ? -9.195 -16.625 -19.391 1 94.81 39 ASP B O 1
ATOM 3298 N N . GLN B 1 40 ? -7.145 -15.844 -19.719 1 96.25 40 GLN B N 1
ATOM 3299 C CA . GLN B 1 40 ? -6.602 -17.188 -19.594 1 96.25 40 GLN B CA 1
ATOM 3300 C C . GLN B 1 40 ? -6.789 -17.734 -18.172 1 96.25 40 GLN B C 1
ATOM 3302 O O . GLN B 1 40 ? -7.086 -18.906 -17.984 1 96.25 40 GLN B O 1
ATOM 3307 N N . GLU B 1 41 ? -6.578 -16.875 -17.188 1 96.94 41 GLU B N 1
ATOM 3308 C CA . GLU B 1 41 ? -6.785 -17.281 -15.797 1 96.94 41 GLU B CA 1
ATOM 3309 C C . GLU B 1 41 ? -8.227 -17.719 -15.562 1 96.94 41 GLU B C 1
ATOM 3311 O O . GLU B 1 41 ? -8.484 -18.719 -14.875 1 96.94 41 GLU B O 1
ATOM 3316 N N . TYR B 1 42 ? -9.109 -16.953 -16.188 1 96.31 42 TYR B N 1
ATOM 3317 C CA . TYR B 1 42 ? -10.516 -17.312 -16.047 1 96.31 42 TYR B CA 1
ATOM 3318 C C . TYR B 1 42 ? -10.805 -18.656 -16.688 1 96.31 42 TYR B C 1
ATOM 3320 O O . TYR B 1 42 ? -11.539 -19.484 -16.125 1 96.31 42 TYR B O 1
ATOM 3328 N N . SER B 1 43 ? -10.266 -18.891 -17.844 1 97.19 43 SER B N 1
ATOM 3329 C CA . SER B 1 43 ? -10.422 -20.188 -18.5 1 97.19 43 SER B CA 1
ATOM 3330 C C . SER B 1 43 ? -9.836 -21.312 -17.656 1 97.19 43 SER B C 1
ATOM 3332 O O . SER B 1 43 ? -10.43 -22.391 -17.562 1 97.19 43 SER B O 1
ATOM 3334 N N . ALA B 1 44 ? -8.672 -21.047 -17.094 1 97.75 44 ALA B N 1
ATOM 3335 C CA . ALA B 1 44 ? -8.055 -22.062 -16.234 1 97.75 44 ALA B CA 1
ATOM 3336 C C . ALA B 1 44 ? -8.93 -22.375 -15.031 1 97.75 44 ALA B C 1
ATOM 3338 O O . ALA B 1 44 ? -9.031 -23.531 -14.609 1 97.75 44 ALA B O 1
ATOM 3339 N N . PHE B 1 45 ? -9.547 -21.375 -14.492 1 97.38 45 PHE B N 1
ATOM 3340 C CA . PHE B 1 45 ? -10.477 -21.516 -13.375 1 97.38 45 PHE B CA 1
ATOM 3341 C C . PHE B 1 45 ? -11.648 -22.406 -13.773 1 97.38 45 PHE B C 1
ATOM 3343 O O . PHE B 1 45 ? -12.008 -23.328 -13.039 1 97.38 45 PHE B O 1
ATOM 3350 N N . ARG B 1 46 ? -12.203 -22.109 -14.891 1 95.38 46 ARG B N 1
ATOM 3351 C CA . ARG B 1 46 ? -13.352 -22.859 -15.383 1 95.38 46 ARG B CA 1
ATOM 3352 C C . ARG B 1 46 ? -12.977 -24.312 -15.641 1 95.38 46 ARG B C 1
ATOM 3354 O O . ARG B 1 46 ? -13.734 -25.234 -15.305 1 95.38 46 ARG B O 1
ATOM 3361 N N . VAL B 1 47 ? -11.867 -24.516 -16.25 1 96 47 VAL B N 1
ATOM 3362 C CA . VAL B 1 47 ? -11.398 -25.875 -16.516 1 96 47 VAL B CA 1
ATOM 3363 C C . VAL B 1 47 ? -11.195 -26.625 -15.203 1 96 47 VAL B C 1
ATOM 3365 O O . VAL B 1 47 ? -11.555 -27.797 -15.094 1 96 47 VAL B O 1
ATOM 3368 N N . GLY B 1 48 ? -10.609 -25.922 -14.219 1 95.5 48 GLY B N 1
ATOM 3369 C CA . GLY B 1 48 ? -10.445 -26.531 -12.906 1 95.5 48 GLY B CA 1
ATOM 3370 C C . GLY B 1 48 ? -11.766 -26.906 -12.266 1 95.5 48 GLY B C 1
ATOM 3371 O O . GLY B 1 48 ? -11.883 -27.984 -11.672 1 95.5 48 GLY B O 1
ATOM 3372 N N . MET B 1 49 ? -12.75 -26.047 -12.383 1 93.19 49 MET B N 1
ATOM 3373 C CA . MET B 1 49 ? -14.07 -26.297 -11.805 1 93.19 49 MET B CA 1
ATOM 3374 C C . MET B 1 49 ? -14.68 -27.562 -12.398 1 93.19 49 MET B C 1
ATOM 3376 O O . MET B 1 49 ? -15.32 -28.344 -11.688 1 93.19 49 MET B O 1
ATOM 3380 N N . VAL B 1 50 ? -14.5 -27.719 -13.664 1 90.5 50 VAL B N 1
ATOM 3381 C CA . VAL B 1 50 ? -15.039 -28.891 -14.344 1 90.5 50 VAL B CA 1
ATOM 3382 C C . VAL B 1 50 ? -14.25 -30.125 -13.93 1 90.5 50 VAL B C 1
ATOM 3384 O O . VAL B 1 50 ? -14.836 -31.172 -13.633 1 90.5 50 VAL B O 1
ATOM 3387 N N . GLN B 1 51 ? -12.969 -30.031 -13.859 1 92.06 51 GLN B N 1
ATOM 3388 C CA . GLN B 1 51 ? -12.102 -31.172 -13.602 1 92.06 51 GLN B CA 1
ATOM 3389 C C . GLN B 1 51 ? -12.258 -31.672 -12.164 1 92.06 51 GLN B C 1
ATOM 3391 O O . GLN B 1 51 ? -12.258 -32.875 -11.914 1 92.06 51 GLN B O 1
ATOM 3396 N N . PHE B 1 52 ? -12.367 -30.719 -11.297 1 90.38 52 PHE B N 1
ATOM 3397 C CA . PHE B 1 52 ? -12.32 -31.094 -9.891 1 90.38 52 PHE B CA 1
ATOM 3398 C C . PHE B 1 52 ? -13.711 -31.062 -9.273 1 90.38 52 PHE B C 1
ATOM 3400 O O . PHE B 1 52 ? -13.875 -31.344 -8.078 1 90.38 52 PHE B O 1
ATOM 3407 N N . GLY B 1 53 ? -14.617 -30.672 -10.18 1 77.81 53 GLY B N 1
ATOM 3408 C CA . GLY B 1 53 ? -15.984 -30.719 -9.695 1 77.81 53 GLY B CA 1
ATOM 3409 C C . GLY B 1 53 ? -16.406 -32.062 -9.172 1 77.81 53 GLY B C 1
ATOM 3410 O O . GLY B 1 53 ? -15.906 -33.094 -9.648 1 77.81 53 GLY B O 1
ATOM 3411 N N . MET B 1 54 ? -16.984 -32.062 -8.023 1 70.06 54 MET B N 1
ATOM 3412 C CA . MET B 1 54 ? -17.234 -33.25 -7.238 1 70.06 54 MET B CA 1
ATOM 3413 C C . MET B 1 54 ? -18.641 -33.781 -7.477 1 70.06 54 MET B C 1
ATOM 3415 O O . MET B 1 54 ? -19.547 -33.031 -7.844 1 70.06 54 MET B O 1
ATOM 3419 N N . ALA B 1 55 ? -18.734 -35.094 -7.305 1 66.5 55 ALA B N 1
ATOM 3420 C CA . ALA B 1 55 ? -20.031 -35.75 -7.293 1 66.5 55 ALA B CA 1
ATOM 3421 C C . ALA B 1 55 ? -20.828 -35.375 -6.047 1 66.5 55 ALA B C 1
ATOM 3423 O O . ALA B 1 55 ? -22.062 -35.312 -6.094 1 66.5 55 ALA B O 1
ATOM 3424 N N . ASP B 1 56 ? -20.094 -35 -4.977 1 73.75 56 ASP B N 1
ATOM 3425 C CA . ASP B 1 56 ? -20.75 -34.844 -3.676 1 73.75 56 ASP B CA 1
ATOM 3426 C C . ASP B 1 56 ? -21.297 -33.438 -3.514 1 73.75 56 ASP B C 1
ATOM 3428 O O . ASP B 1 56 ? -22.266 -33.219 -2.781 1 73.75 56 ASP B O 1
ATOM 3432 N N . PHE B 1 57 ? -20.656 -32.469 -4.117 1 78.25 57 PHE B N 1
ATOM 3433 C CA . PHE B 1 57 ? -21.172 -31.094 -4.07 1 78.25 57 PHE B CA 1
ATOM 3434 C C . PHE B 1 57 ? -20.922 -30.375 -5.391 1 78.25 57 PHE B C 1
ATOM 3436 O O . PHE B 1 57 ? -20.031 -30.75 -6.156 1 78.25 57 PHE B O 1
ATOM 3443 N N . ARG B 1 58 ? -21.812 -29.453 -5.605 1 83.19 58 ARG B N 1
ATOM 3444 C CA . ARG B 1 58 ? -21.688 -28.625 -6.801 1 83.19 58 ARG B CA 1
ATOM 3445 C C . ARG B 1 58 ? -21.141 -27.25 -6.461 1 83.19 58 ARG B C 1
ATOM 3447 O O . ARG B 1 58 ? -21.609 -26.609 -5.523 1 83.19 58 ARG B O 1
ATOM 3454 N N . LEU B 1 59 ? -20.125 -26.875 -7.168 1 86.81 59 LEU B N 1
ATOM 3455 C CA . LEU B 1 59 ? -19.578 -25.531 -7.008 1 86.81 59 LEU B CA 1
ATOM 3456 C C . LEU B 1 59 ? -20.312 -24.531 -7.887 1 86.81 59 LEU B C 1
ATOM 3458 O O . LEU B 1 59 ? -20.5 -24.781 -9.086 1 86.81 59 LEU B O 1
ATOM 3462 N N . THR B 1 60 ? -20.797 -23.453 -7.328 1 89.56 60 THR B N 1
ATOM 3463 C CA . THR B 1 60 ? -21.469 -22.375 -8.047 1 89.56 60 THR B CA 1
ATOM 3464 C C . THR B 1 60 ? -20.672 -21.078 -7.949 1 89.56 60 THR B C 1
ATOM 3466 O O . THR B 1 60 ? -20.75 -20.375 -6.938 1 89.56 60 THR B O 1
ATOM 3469 N N . PRO B 1 61 ? -20.016 -20.75 -9.023 1 92.56 61 PRO B N 1
ATOM 3470 C CA . PRO B 1 61 ? -19.156 -19.562 -8.969 1 92.56 61 PRO B CA 1
ATOM 3471 C C . PRO B 1 61 ? -19.922 -18.266 -9.227 1 92.56 61 PRO B C 1
ATOM 3473 O O . PRO B 1 61 ? -20.828 -18.25 -10.07 1 92.56 61 PRO B O 1
ATOM 3476 N N . HIS B 1 62 ? -19.75 -17.234 -8.477 1 93.94 62 HIS B N 1
ATOM 3477 C CA . HIS B 1 62 ? -20.125 -15.844 -8.727 1 93.94 62 HIS B CA 1
ATOM 3478 C C . HIS B 1 62 ? -18.906 -15.008 -9.086 1 93.94 62 HIS B C 1
ATOM 3480 O O . HIS B 1 62 ? -18.156 -14.586 -8.195 1 93.94 62 HIS B O 1
ATOM 3486 N N . ILE B 1 63 ? -18.844 -14.719 -10.359 1 95.44 63 ILE B N 1
ATOM 3487 C CA . ILE B 1 63 ? -17.594 -14.117 -10.836 1 95.44 63 ILE B CA 1
ATOM 3488 C C . ILE B 1 63 ? -17.828 -12.641 -11.141 1 95.44 63 ILE B C 1
ATOM 3490 O O . ILE B 1 63 ? -18.797 -12.281 -11.812 1 95.44 63 ILE B O 1
ATOM 3494 N N . ASP B 1 64 ? -16.969 -11.812 -10.664 1 95.31 64 ASP B N 1
ATOM 3495 C CA . ASP B 1 64 ? -16.922 -10.391 -11.008 1 95.31 64 ASP B CA 1
ATOM 3496 C C . ASP B 1 64 ? -15.625 -10.039 -11.719 1 95.31 64 ASP B C 1
ATOM 3498 O O . ASP B 1 64 ? -14.547 -10.445 -11.281 1 95.31 64 ASP B O 1
ATOM 3502 N N . ASN B 1 65 ? -15.789 -9.438 -12.828 1 94.69 65 ASN B N 1
ATOM 3503 C CA . ASN B 1 65 ? -14.656 -8.82 -13.516 1 94.69 65 ASN B CA 1
ATOM 3504 C C . ASN B 1 65 ? -14.539 -7.336 -13.164 1 94.69 65 ASN B C 1
ATOM 3506 O O . ASN B 1 65 ? -15.469 -6.562 -13.383 1 94.69 65 ASN B O 1
ATOM 3510 N N . LEU B 1 66 ? -13.406 -7.008 -12.609 1 94.19 66 LEU B N 1
ATOM 3511 C CA . LEU B 1 66 ? -13.289 -5.641 -12.117 1 94.19 66 LEU B CA 1
ATOM 3512 C C . LEU B 1 66 ? -11.859 -5.133 -12.25 1 94.19 66 LEU B C 1
ATOM 3514 O O . LEU B 1 66 ? -10.961 -5.891 -12.625 1 94.19 66 LEU B O 1
ATOM 3518 N N . GLU B 1 67 ? -11.742 -3.822 -12.07 1 93.06 67 GLU B N 1
ATOM 3519 C CA . GLU B 1 67 ? -10.422 -3.23 -11.891 1 93.06 67 GLU B CA 1
ATOM 3520 C C . GLU B 1 67 ? -9.898 -3.463 -10.477 1 93.06 67 GLU B C 1
ATOM 3522 O O . GLU B 1 67 ? -10.219 -2.703 -9.562 1 93.06 67 GLU B O 1
ATOM 3527 N N . VAL B 1 68 ? -8.992 -4.309 -10.344 1 92.88 68 VAL B N 1
ATOM 3528 C CA . VAL B 1 68 ? -8.562 -4.75 -9.016 1 92.88 68 VAL B CA 1
ATOM 3529 C C . VAL B 1 68 ? -7.711 -3.664 -8.359 1 92.88 68 VAL B C 1
ATOM 3531 O O . VAL B 1 68 ? -7.434 -3.723 -7.164 1 92.88 68 VAL B O 1
ATOM 3534 N N . THR B 1 69 ? -7.301 -2.627 -9.133 1 90.56 69 THR B N 1
ATOM 3535 C CA . THR B 1 69 ? -6.543 -1.511 -8.57 1 90.56 69 THR B CA 1
ATOM 3536 C C . THR B 1 69 ? -7.473 -0.534 -7.855 1 90.56 69 THR B C 1
ATOM 3538 O O . THR B 1 69 ? -7.016 0.357 -7.137 1 90.56 69 THR B O 1
ATOM 3541 N N . ASN B 1 70 ? -8.719 -0.682 -8.086 1 94.06 70 ASN B N 1
ATOM 3542 C CA . ASN B 1 70 ? -9.719 0.196 -7.477 1 94.06 70 ASN B CA 1
ATOM 3543 C C . ASN B 1 70 ? -10.312 -0.422 -6.215 1 94.06 70 ASN B C 1
ATOM 3545 O O . ASN B 1 70 ? -11.18 -1.293 -6.293 1 94.06 70 ASN B O 1
ATOM 3549 N N . SER B 1 71 ? -9.938 0.122 -5.102 1 96 71 SER B N 1
ATOM 3550 C CA . SER B 1 71 ? -10.344 -0.449 -3.822 1 96 71 SER B CA 1
ATOM 3551 C C . SER B 1 71 ? -11.852 -0.324 -3.613 1 96 71 SER B C 1
ATOM 3553 O O . SER B 1 71 ? -12.461 -1.157 -2.939 1 96 71 SER B O 1
ATOM 3555 N N . PHE B 1 72 ? -12.531 0.712 -4.191 1 96.44 72 PHE B N 1
ATOM 3556 C CA . PHE B 1 72 ? -13.984 0.837 -4.098 1 96.44 72 PHE B CA 1
ATOM 3557 C C . PHE B 1 72 ? -14.672 -0.308 -4.828 1 96.44 72 PHE B C 1
ATOM 3559 O O . PHE B 1 72 ? -15.578 -0.945 -4.281 1 96.44 72 PHE B O 1
ATOM 3566 N N . ALA B 1 73 ? -14.211 -0.536 -6.047 1 96.19 73 ALA B N 1
ATOM 3567 C CA . ALA B 1 73 ? -14.789 -1.613 -6.848 1 96.19 73 ALA B CA 1
ATOM 3568 C C . ALA B 1 73 ? -14.602 -2.965 -6.164 1 96.19 73 ALA B C 1
ATOM 3570 O O . ALA B 1 73 ? -15.523 -3.785 -6.129 1 96.19 73 ALA B O 1
ATOM 3571 N N . VAL B 1 74 ? -13.406 -3.172 -5.609 1 97.19 74 VAL B N 1
ATOM 3572 C CA . VAL B 1 74 ? -13.094 -4.418 -4.922 1 97.19 74 VAL B CA 1
ATOM 3573 C C . VAL B 1 74 ? -14.016 -4.59 -3.719 1 97.19 74 VAL B C 1
ATOM 3575 O O . VAL B 1 74 ? -14.547 -5.68 -3.488 1 97.19 74 VAL B O 1
ATOM 3578 N N . THR B 1 75 ? -14.188 -3.492 -2.963 1 97.12 75 THR B N 1
ATOM 3579 C CA . THR B 1 75 ? -15.055 -3.533 -1.794 1 97.12 75 THR B CA 1
ATOM 3580 C C . THR B 1 75 ? -16.5 -3.857 -2.201 1 97.12 75 THR B C 1
ATOM 3582 O O . THR B 1 75 ? -17.141 -4.695 -1.575 1 97.12 75 THR B O 1
ATOM 3585 N N . ASN B 1 76 ? -16.969 -3.217 -3.236 1 95.19 76 ASN B N 1
ATOM 3586 C CA . ASN B 1 76 ? -18.312 -3.439 -3.732 1 95.19 76 ASN B CA 1
ATOM 3587 C C . ASN B 1 76 ? -18.531 -4.895 -4.133 1 95.19 76 ASN B C 1
ATOM 3589 O O . ASN B 1 76 ? -19.531 -5.512 -3.736 1 95.19 76 ASN B O 1
ATOM 3593 N N . CYS B 1 77 ? -17.625 -5.418 -4.883 1 96.12 77 CYS B N 1
ATOM 3594 C CA . CYS B 1 77 ? -17.734 -6.797 -5.344 1 96.12 77 CYS B CA 1
ATOM 3595 C C . CYS B 1 77 ? -17.625 -7.773 -4.18 1 96.12 77 CYS B C 1
ATOM 3597 O O . CYS B 1 77 ? -18.359 -8.75 -4.102 1 96.12 77 CYS B O 1
ATOM 3599 N N . PHE B 1 78 ? -16.688 -7.516 -3.246 1 96.19 78 PHE B N 1
ATOM 3600 C CA . PHE B 1 78 ? -16.5 -8.367 -2.078 1 96.19 78 PHE B CA 1
ATOM 3601 C C . PHE B 1 78 ? -17.781 -8.445 -1.257 1 96.19 78 PHE B C 1
ATOM 3603 O O . PHE B 1 78 ? -18.234 -9.531 -0.897 1 96.19 78 PHE B O 1
ATOM 3610 N N . CYS B 1 79 ? -18.359 -7.258 -0.987 1 94.25 79 CYS B N 1
ATOM 3611 C CA . CYS B 1 79 ? -19.562 -7.188 -0.167 1 94.25 79 CYS B CA 1
ATOM 3612 C C . CYS B 1 79 ? -20.75 -7.852 -0.872 1 94.25 79 CYS B C 1
ATOM 3614 O O . CYS B 1 79 ? -21.578 -8.5 -0.23 1 94.25 79 CYS B O 1
ATOM 3616 N N . SER B 1 80 ? -20.812 -7.676 -2.172 1 92.56 80 SER B N 1
ATOM 3617 C CA . SER B 1 80 ? -21.859 -8.352 -2.943 1 92.56 80 SER B CA 1
ATOM 3618 C C . SER B 1 80 ? -21.734 -9.867 -2.83 1 92.56 80 SER B C 1
ATOM 3620 O O . SER B 1 80 ? -22.719 -10.562 -2.594 1 92.56 80 SER B O 1
ATOM 3622 N N . GLN B 1 81 ? -20.562 -10.359 -2.953 1 93.62 81 GLN B N 1
ATOM 3623 C CA . GLN B 1 81 ? -20.328 -11.789 -2.859 1 93.62 81 GLN B CA 1
ATOM 3624 C C . GLN B 1 81 ? -20.562 -12.297 -1.441 1 93.62 81 GLN B C 1
ATOM 3626 O O . GLN B 1 81 ? -21.141 -13.375 -1.251 1 93.62 81 GLN B O 1
ATOM 3631 N N . PHE B 1 82 ? -20.109 -11.523 -0.493 1 92.94 82 PHE B N 1
ATOM 3632 C CA . PHE B 1 82 ? -20.328 -11.898 0.901 1 92.94 82 PHE B CA 1
ATOM 3633 C C . PHE B 1 82 ? -21.812 -12.047 1.196 1 92.94 82 PHE B C 1
ATOM 3635 O O . PHE B 1 82 ? -22.219 -13 1.862 1 92.94 82 PHE B O 1
ATOM 3642 N N . SER B 1 83 ? -22.578 -11.109 0.693 1 89.56 83 SER B N 1
ATOM 3643 C CA . SER B 1 83 ? -24.016 -11.109 0.934 1 89.56 83 SER B CA 1
ATOM 3644 C C . SER B 1 83 ? -24.703 -12.289 0.244 1 89.56 83 SER B C 1
ATOM 3646 O O . SER B 1 83 ? -25.766 -12.734 0.667 1 89.56 83 SER B O 1
ATOM 3648 N N . ARG B 1 84 ? -24.078 -12.859 -0.759 1 89 84 ARG B N 1
ATOM 3649 C CA . ARG B 1 84 ? -24.609 -14.008 -1.481 1 89 84 ARG B CA 1
ATOM 3650 C C . ARG B 1 84 ? -24.281 -15.312 -0.765 1 89 84 ARG B C 1
ATOM 3652 O O . ARG B 1 84 ? -24.75 -16.375 -1.159 1 89 84 ARG B O 1
ATOM 3659 N N . GLY B 1 85 ? -23.469 -15.188 0.224 1 88.81 85 GLY B N 1
ATOM 3660 C CA . GLY B 1 85 ? -23.172 -16.344 1.049 1 88.81 85 GLY B CA 1
ATOM 3661 C C . GLY B 1 85 ? -22.078 -17.219 0.481 1 88.81 85 GLY B C 1
ATOM 3662 O O . GLY B 1 85 ? -22.141 -18.438 0.56 1 88.81 85 GLY B O 1
ATOM 3663 N N . VAL B 1 86 ? -21.094 -16.641 -0.106 1 90.75 86 VAL B N 1
ATOM 3664 C CA . VAL B 1 86 ? -20.016 -17.422 -0.682 1 90.75 86 VAL B CA 1
ATOM 3665 C C . VAL B 1 86 ? -19.203 -18.094 0.433 1 90.75 86 VAL B C 1
ATOM 3667 O O . VAL B 1 86 ? -19.031 -17.516 1.514 1 90.75 86 VAL B O 1
ATOM 3670 N N . PHE B 1 87 ? -18.766 -19.281 0.096 1 89.19 87 PHE B N 1
ATOM 3671 C CA . PHE B 1 87 ? -17.969 -20.062 1.041 1 89.19 87 PHE B CA 1
ATOM 3672 C C . PHE B 1 87 ? -16.531 -19.594 1.051 1 89.19 87 PHE B C 1
ATOM 3674 O O . PHE B 1 87 ? -15.852 -19.672 2.078 1 89.19 87 PHE B O 1
ATOM 3681 N N . ALA B 1 88 ? -16.016 -19.156 0.017 1 93.94 88 ALA B N 1
ATOM 3682 C CA . ALA B 1 88 ? -14.68 -18.609 -0.199 1 93.94 88 ALA B CA 1
ATOM 3683 C C . ALA B 1 88 ? -14.633 -17.75 -1.451 1 93.94 88 ALA B C 1
ATOM 3685 O O . ALA B 1 88 ? -15.516 -17.828 -2.305 1 93.94 88 ALA B O 1
ATOM 3686 N N . ILE B 1 89 ? -13.695 -16.875 -1.457 1 96.5 89 ILE B N 1
ATOM 3687 C CA . ILE B 1 89 ? -13.531 -16.016 -2.623 1 96.5 89 ILE B CA 1
ATOM 3688 C C . ILE B 1 89 ? -12.172 -16.297 -3.275 1 96.5 89 ILE B C 1
ATOM 3690 O O . ILE B 1 89 ? -11.148 -16.344 -2.594 1 96.5 89 ILE B O 1
ATOM 3694 N N . PHE B 1 90 ? -12.281 -16.578 -4.516 1 96.81 90 PHE B N 1
ATOM 3695 C CA . PHE B 1 90 ? -11.078 -16.672 -5.336 1 96.81 90 PHE B CA 1
ATOM 3696 C C . PHE B 1 90 ? -10.82 -15.344 -6.051 1 96.81 90 PHE B C 1
ATOM 3698 O O . PHE B 1 90 ? -11.75 -14.703 -6.539 1 96.81 90 PHE B O 1
ATOM 3705 N N . GLY B 1 91 ? -9.461 -14.992 -6.047 1 96.56 91 GLY B N 1
ATOM 3706 C CA . GLY B 1 91 ? -9.273 -13.805 -6.859 1 96.56 91 GLY B CA 1
ATOM 3707 C C . GLY B 1 91 ? -7.863 -13.25 -6.805 1 96.56 91 GLY B C 1
ATOM 3708 O O . GLY B 1 91 ? -6.965 -13.883 -6.246 1 96.56 91 GLY B O 1
ATOM 3709 N N . PHE B 1 92 ? -7.754 -12.133 -7.523 1 96.19 92 PHE B N 1
ATOM 3710 C CA . PHE B 1 92 ? -6.488 -11.414 -7.609 1 96.19 92 PHE B CA 1
ATOM 3711 C C . PHE B 1 92 ? -6.566 -10.094 -6.855 1 96.19 92 PHE B C 1
ATOM 3713 O O . PHE B 1 92 ? -7.656 -9.547 -6.66 1 96.19 92 PHE B O 1
ATOM 3720 N N . TYR B 1 93 ? -5.402 -9.641 -6.344 1 94 93 TYR B N 1
ATOM 3721 C CA . TYR B 1 93 ? -5.336 -8.305 -5.746 1 94 93 TYR B CA 1
ATOM 3722 C C . TYR B 1 93 ? -4.168 -7.512 -6.32 1 94 93 TYR B C 1
ATOM 3724 O O . TYR B 1 93 ? -3.328 -8.062 -7.039 1 94 93 TYR B O 1
ATOM 3732 N N . ASP B 1 94 ? -4.258 -6.254 -6.145 1 90.12 94 ASP B N 1
ATOM 3733 C CA . ASP B 1 94 ? -3.207 -5.285 -6.445 1 90.12 94 ASP B CA 1
ATOM 3734 C C . ASP B 1 94 ? -2.635 -4.68 -5.168 1 90.12 94 ASP B C 1
ATOM 3736 O O . ASP B 1 94 ? -3.215 -4.824 -4.09 1 90.12 94 ASP B O 1
ATOM 3740 N N . LYS B 1 95 ? -1.49 -4.078 -5.379 1 86.75 95 LYS B N 1
ATOM 3741 C CA . LYS B 1 95 ? -0.913 -3.375 -4.238 1 86.75 95 LYS B CA 1
ATOM 3742 C C . LYS B 1 95 ? -1.904 -2.377 -3.646 1 86.75 95 LYS B C 1
ATOM 3744 O O . LYS B 1 95 ? -1.938 -2.172 -2.432 1 86.75 95 LYS B O 1
ATOM 3749 N N . LYS B 1 96 ? -2.709 -1.843 -4.484 1 89.06 96 LYS B N 1
ATOM 3750 C CA . LYS B 1 96 ? -3.629 -0.788 -4.066 1 89.06 96 LYS B CA 1
ATOM 3751 C C . LYS B 1 96 ? -4.855 -1.371 -3.373 1 89.06 96 LYS B C 1
ATOM 3753 O O . LYS B 1 96 ? -5.578 -0.657 -2.672 1 89.06 96 LYS B O 1
ATOM 3758 N N . SER B 1 97 ? -5.102 -2.619 -3.561 1 94.31 97 SER B N 1
ATOM 3759 C CA . SER B 1 97 ? -6.34 -3.176 -3.029 1 94.31 97 SER B CA 1
ATOM 3760 C C . SER B 1 97 ? -6.062 -4.289 -2.025 1 94.31 97 SER B C 1
ATOM 3762 O O . SER B 1 97 ? -6.965 -4.723 -1.308 1 94.31 97 SER B O 1
ATOM 3764 N N . VAL B 1 98 ? -4.828 -4.746 -1.917 1 94.06 98 VAL B N 1
ATOM 3765 C CA . VAL B 1 98 ? -4.492 -5.922 -1.123 1 94.06 98 VAL B CA 1
ATOM 3766 C C . VAL B 1 98 ? -4.871 -5.684 0.338 1 94.06 98 VAL B C 1
ATOM 3768 O O . VAL B 1 98 ? -5.418 -6.57 0.996 1 94.06 98 VAL B O 1
ATOM 3771 N N . ASN B 1 99 ? -4.59 -4.516 0.841 1 92.62 99 ASN B N 1
ATOM 3772 C CA . ASN B 1 99 ? -4.902 -4.238 2.238 1 92.62 99 ASN B CA 1
ATOM 3773 C C . ASN B 1 99 ? -6.406 -4.195 2.48 1 92.62 99 ASN B C 1
ATOM 3775 O O . ASN B 1 99 ? -6.879 -4.59 3.549 1 92.62 99 ASN B O 1
ATOM 3779 N N . THR B 1 100 ? -7.164 -3.691 1.52 1 96.5 100 THR B N 1
ATOM 3780 C CA . THR B 1 100 ? -8.617 -3.715 1.604 1 96.5 100 THR B CA 1
ATOM 3781 C C . THR B 1 100 ? -9.133 -5.152 1.666 1 96.5 100 THR B C 1
ATOM 3783 O O . THR B 1 100 ? -9.898 -5.5 2.564 1 96.5 100 THR B O 1
ATOM 3786 N N . ILE B 1 101 ? -8.633 -5.945 0.833 1 97 101 ILE B N 1
ATOM 3787 C CA . ILE B 1 101 ? -9.094 -7.328 0.747 1 97 101 ILE B CA 1
ATOM 3788 C C . ILE B 1 101 ? -8.734 -8.07 2.033 1 97 101 ILE B C 1
ATOM 3790 O O . ILE B 1 101 ? -9.586 -8.727 2.633 1 97 101 ILE B O 1
ATOM 3794 N N . THR B 1 102 ? -7.504 -7.965 2.455 1 96.44 102 THR B N 1
ATOM 3795 C CA . THR B 1 102 ? -7.047 -8.703 3.625 1 96.44 102 THR B CA 1
ATOM 3796 C C . THR B 1 102 ? -7.809 -8.266 4.871 1 96.44 102 THR B C 1
ATOM 3798 O O . THR B 1 102 ? -8.156 -9.094 5.719 1 96.44 102 THR B O 1
ATOM 3801 N N . SER B 1 103 ? -8.062 -6.969 5.008 1 96.5 103 SER B N 1
ATOM 3802 C CA . SER B 1 103 ? -8.797 -6.473 6.168 1 96.5 103 SER B CA 1
ATOM 3803 C C . SER B 1 103 ? -10.219 -7.02 6.191 1 96.5 103 SER B C 1
ATOM 3805 O O . SER B 1 103 ? -10.734 -7.395 7.25 1 96.5 103 SER B O 1
ATOM 3807 N N . PHE B 1 104 ? -10.906 -7.051 5.07 1 96.75 104 PHE B N 1
ATOM 3808 C CA . PHE B 1 104 ? -12.266 -7.582 4.977 1 96.75 104 PHE B CA 1
ATOM 3809 C C . PHE B 1 104 ? -12.281 -9.07 5.285 1 96.75 104 PHE B C 1
ATOM 3811 O O . PHE B 1 104 ? -13.156 -9.547 6.016 1 96.75 104 PHE B O 1
ATOM 3818 N N . CYS B 1 105 ? -11.32 -9.773 4.711 1 97 105 CYS B N 1
ATOM 3819 C CA . CYS B 1 105 ? -11.219 -11.203 4.953 1 97 105 CYS B CA 1
ATOM 3820 C C . CYS B 1 105 ? -11.039 -11.492 6.441 1 97 105 CYS B C 1
ATOM 3822 O O . CYS B 1 105 ? -11.703 -12.367 6.992 1 97 105 CYS B O 1
ATOM 3824 N N . GLU B 1 106 ? -10.172 -10.781 7.086 1 96.25 106 GLU B N 1
ATOM 3825 C CA . GLU B 1 106 ? -9.883 -10.992 8.5 1 96.25 106 GLU B CA 1
ATOM 3826 C C . GLU B 1 106 ? -11.102 -10.664 9.367 1 96.25 106 GLU B C 1
ATOM 3828 O O . GLU B 1 106 ? -11.398 -11.383 10.32 1 96.25 106 GLU B O 1
ATOM 3833 N N . THR B 1 107 ? -11.75 -9.594 9.039 1 95.25 107 THR B N 1
ATOM 3834 C CA . THR B 1 107 ? -12.875 -9.133 9.852 1 95.25 107 THR B CA 1
ATOM 3835 C C . THR B 1 107 ? -14.086 -10.039 9.664 1 95.25 107 THR B C 1
ATOM 3837 O O . THR B 1 107 ? -14.797 -10.336 10.633 1 95.25 107 THR B O 1
ATOM 3840 N N . LEU B 1 108 ? -14.328 -10.539 8.469 1 94.75 108 LEU B N 1
ATOM 3841 C CA . LEU B 1 108 ? -15.562 -11.258 8.164 1 94.75 108 LEU B CA 1
ATOM 3842 C C . LEU B 1 108 ? -15.312 -12.766 8.109 1 94.75 108 LEU B C 1
ATOM 3844 O O . LEU B 1 108 ? -16.25 -13.539 7.887 1 94.75 108 LEU B O 1
ATOM 3848 N N . HIS B 1 109 ? -14.086 -13.164 8.258 1 94.25 109 HIS B N 1
ATOM 3849 C CA . HIS B 1 109 ? -13.68 -14.57 8.25 1 94.25 109 HIS B CA 1
ATOM 3850 C C . HIS B 1 109 ? -14.039 -15.234 6.93 1 94.25 109 HIS B C 1
ATOM 3852 O O . HIS B 1 109 ? -14.664 -16.297 6.914 1 94.25 109 HIS B O 1
ATOM 3858 N N . VAL B 1 110 ? -13.703 -14.633 5.879 1 95.25 110 VAL B N 1
ATOM 3859 C CA . VAL B 1 110 ? -13.852 -15.188 4.539 1 95.25 110 VAL B CA 1
ATOM 3860 C C . VAL B 1 110 ? -12.477 -15.492 3.955 1 95.25 110 VAL B C 1
ATOM 3862 O O . VAL B 1 110 ? -11.594 -14.625 3.932 1 95.25 110 VAL B O 1
ATOM 3865 N N . SER B 1 111 ? -12.297 -16.688 3.52 1 97.12 111 SER B N 1
ATOM 3866 C CA . SER B 1 111 ? -11.008 -17.078 2.947 1 97.12 111 SER B CA 1
ATOM 3867 C C . SER B 1 111 ? -10.852 -16.531 1.531 1 97.12 111 SER B C 1
ATOM 3869 O O . SER B 1 111 ? -11.789 -16.578 0.731 1 97.12 111 SER B O 1
ATOM 3871 N N . PHE B 1 112 ? -9.727 -15.93 1.309 1 98.12 112 PHE B N 1
ATOM 3872 C CA . PHE B 1 112 ? -9.352 -15.445 -0.012 1 98.12 112 PHE B CA 1
ATOM 3873 C C . PHE B 1 112 ? -8.219 -16.281 -0.598 1 98.12 112 PHE B C 1
ATOM 3875 O O . PHE B 1 112 ? -7.129 -16.344 -0.028 1 98.12 112 PHE B O 1
ATOM 3882 N N . ILE B 1 113 ? -8.453 -16.969 -1.685 1 98.31 113 ILE B N 1
ATOM 3883 C CA . ILE B 1 113 ? -7.469 -17.797 -2.359 1 98.31 113 ILE B CA 1
ATOM 3884 C C . ILE B 1 113 ? -6.93 -17.078 -3.588 1 98.31 113 ILE B C 1
ATOM 3886 O O . ILE B 1 113 ? -7.691 -16.688 -4.473 1 98.31 113 ILE B O 1
ATOM 3890 N N . THR B 1 114 ? -5.559 -16.922 -3.65 1 98.06 114 THR B N 1
ATOM 3891 C CA . THR B 1 114 ? -5.102 -15.984 -4.672 1 98.06 114 THR B CA 1
ATOM 3892 C C . THR B 1 114 ? -3.797 -16.469 -5.301 1 98.06 114 THR B C 1
ATOM 3894 O O . THR B 1 114 ? -2.922 -16.984 -4.605 1 98.06 114 THR B O 1
ATOM 3897 N N . PRO B 1 115 ? -3.699 -16.375 -6.637 1 96.81 115 PRO B N 1
ATOM 3898 C CA . PRO B 1 115 ? -2.418 -16.562 -7.324 1 96.81 115 PRO B CA 1
ATOM 3899 C C . PRO B 1 115 ? -1.584 -15.281 -7.371 1 96.81 115 PRO B C 1
ATOM 3901 O O . PRO B 1 115 ? -0.541 -15.242 -8.031 1 96.81 115 PRO B O 1
ATOM 3904 N N . SER B 1 116 ? -2.012 -14.195 -6.707 1 94.44 116 SER B N 1
ATOM 3905 C CA . SER B 1 116 ? -1.309 -12.922 -6.738 1 94.44 116 SER B CA 1
ATOM 3906 C C . SER B 1 116 ? 0.053 -13.023 -6.059 1 94.44 116 SER B C 1
ATOM 3908 O O . SER B 1 116 ? 0.373 -14.047 -5.445 1 94.44 116 SER B O 1
ATOM 3910 N N . PHE B 1 117 ? 0.831 -11.953 -6.25 1 91.56 117 PHE B N 1
ATOM 3911 C CA . PHE B 1 117 ? 2.15 -11.906 -5.633 1 91.56 117 PHE B CA 1
ATOM 3912 C C . PHE B 1 117 ? 2.045 -12.039 -4.117 1 91.56 117 PHE B C 1
ATOM 3914 O O . PHE B 1 117 ? 1.093 -11.547 -3.51 1 91.56 117 PHE B O 1
ATOM 3921 N N . PRO B 1 118 ? 2.973 -12.711 -3.557 1 90.75 118 PRO B N 1
ATOM 3922 C CA . PRO B 1 118 ? 2.908 -12.938 -2.111 1 90.75 118 PRO B CA 1
ATOM 3923 C C . PRO B 1 118 ? 3.102 -11.656 -1.303 1 90.75 118 PRO B C 1
ATOM 3925 O O . PRO B 1 118 ? 3.83 -10.758 -1.728 1 90.75 118 PRO B O 1
ATOM 3928 N N . ILE B 1 119 ? 2.469 -11.57 -0.231 1 86.44 119 ILE B N 1
ATOM 3929 C CA . ILE B 1 119 ? 2.592 -10.445 0.683 1 86.44 119 ILE B CA 1
ATOM 3930 C C . ILE B 1 119 ? 3.145 -10.922 2.023 1 86.44 119 ILE B C 1
ATOM 3932 O O . ILE B 1 119 ? 3.068 -12.109 2.346 1 86.44 119 ILE B O 1
ATOM 3936 N N . GLU B 1 120 ? 3.688 -9.898 2.65 1 77.69 120 GLU B N 1
ATOM 3937 C CA . GLU B 1 120 ? 4.227 -10.211 3.973 1 77.69 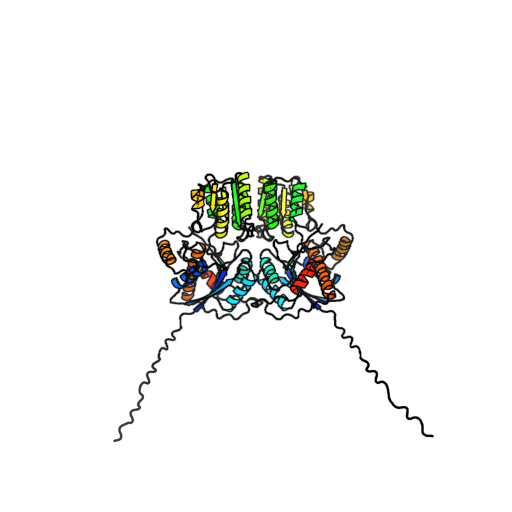120 GLU B CA 1
ATOM 3938 C C . GLU B 1 120 ? 3.162 -10.039 5.055 1 77.69 120 GLU B C 1
ATOM 3940 O O . GLU B 1 120 ? 2.139 -9.391 4.832 1 77.69 120 GLU B O 1
ATOM 3945 N N . GLY B 1 121 ? 3.412 -10.703 6.121 1 75.31 121 GLY B N 1
ATOM 3946 C CA . GLY B 1 121 ? 2.539 -10.477 7.262 1 75.31 121 GLY B CA 1
ATOM 3947 C C . GLY B 1 121 ? 1.824 -11.734 7.719 1 75.31 121 GLY B C 1
ATOM 3948 O O . GLY B 1 121 ? 2.102 -12.828 7.223 1 75.31 121 GLY B O 1
ATOM 3949 N N . THR B 1 122 ? 1.029 -11.469 8.719 1 75.62 122 THR B N 1
ATOM 3950 C CA . THR B 1 122 ? 0.347 -12.586 9.367 1 75.62 122 THR B CA 1
ATOM 3951 C C . THR B 1 122 ? -1.145 -12.57 9.039 1 75.62 122 THR B C 1
ATOM 3953 O O . THR B 1 122 ? -1.981 -12.711 9.938 1 75.62 122 THR B O 1
ATOM 3956 N N . ASN B 1 123 ? -1.367 -12.453 7.746 1 82.81 123 ASN B N 1
ATOM 3957 C CA . ASN B 1 123 ? -2.771 -12.508 7.352 1 82.81 123 ASN B CA 1
ATOM 3958 C C . ASN B 1 123 ? -3.352 -13.906 7.555 1 82.81 123 ASN B C 1
ATOM 3960 O O . ASN B 1 123 ? -2.793 -14.891 7.074 1 82.81 123 ASN B O 1
ATOM 3964 N N . GLN B 1 124 ? -4.496 -14.039 8.172 1 91.12 124 GLN B N 1
ATOM 3965 C CA . GLN B 1 124 ? -4.988 -15.352 8.578 1 91.12 124 GLN B CA 1
ATOM 3966 C C . GLN B 1 124 ? -5.98 -15.906 7.559 1 91.12 124 GLN B C 1
ATOM 3968 O O . GLN B 1 124 ? -6.246 -17.109 7.531 1 91.12 124 GLN B O 1
ATOM 3973 N N . PHE B 1 125 ? -6.531 -15.125 6.734 1 97.25 125 PHE B N 1
ATOM 3974 C CA . PHE B 1 125 ? -7.609 -15.617 5.883 1 97.25 125 PHE B CA 1
ATOM 3975 C C . PHE B 1 125 ? -7.25 -15.461 4.41 1 97.25 125 PHE B C 1
ATOM 3977 O O . PHE B 1 125 ? -8.133 -15.328 3.562 1 97.25 125 PHE B O 1
ATOM 3984 N N . VAL B 1 126 ? -5.961 -15.414 4.109 1 97.25 126 VAL B N 1
ATOM 3985 C CA . VAL B 1 126 ? -5.492 -15.375 2.729 1 97.25 126 VAL B CA 1
ATOM 3986 C C . VAL B 1 126 ? -4.625 -16.594 2.443 1 97.25 126 VAL B C 1
ATOM 3988 O O . VAL B 1 126 ? -3.66 -16.859 3.166 1 97.25 126 VAL B O 1
ATOM 3991 N N . LEU B 1 127 ? -5.035 -17.344 1.478 1 97.88 127 LEU B N 1
ATOM 3992 C CA . LEU B 1 127 ? -4.238 -18.469 0.997 1 97.88 127 LEU B CA 1
ATOM 3993 C C . LEU B 1 127 ? -3.471 -18.094 -0.265 1 97.88 127 LEU B C 1
ATOM 3995 O O . LEU B 1 127 ? -4.07 -17.859 -1.318 1 97.88 127 LEU B O 1
ATOM 3999 N N . GLN B 1 128 ? -2.205 -18.094 -0.144 1 96.94 128 GLN B N 1
ATOM 4000 C CA . GLN B 1 128 ? -1.355 -17.609 -1.229 1 96.94 128 GLN B CA 1
ATOM 4001 C C . GLN B 1 128 ? -0.836 -18.766 -2.074 1 96.94 128 GLN B C 1
ATOM 4003 O O . GLN B 1 128 ? 0.082 -19.484 -1.662 1 96.94 128 GLN B O 1
ATOM 4008 N N . MET B 1 129 ? -1.341 -18.875 -3.258 1 98.06 129 MET B N 1
ATOM 4009 C CA . MET B 1 129 ? -1.003 -19.969 -4.152 1 98.06 129 MET B CA 1
ATOM 4010 C C . MET B 1 129 ? 0.371 -19.766 -4.777 1 98.06 129 MET B C 1
ATOM 4012 O O . MET B 1 129 ? 1.031 -20.719 -5.172 1 98.06 129 MET B O 1
ATOM 4016 N N . ARG B 1 130 ? 0.766 -18.531 -4.918 1 96.69 130 ARG B N 1
ATOM 4017 C CA . ARG B 1 130 ? 2.037 -18.188 -5.547 1 96.69 130 ARG B CA 1
ATOM 4018 C C . ARG B 1 130 ? 3.172 -18.188 -4.527 1 96.69 130 ARG B C 1
ATOM 4020 O O . ARG B 1 130 ? 3.143 -17.438 -3.557 1 96.69 130 ARG B O 1
ATOM 4027 N N . PRO B 1 131 ? 4.141 -19.031 -4.723 1 95.44 131 PRO B N 1
ATOM 4028 C CA . PRO B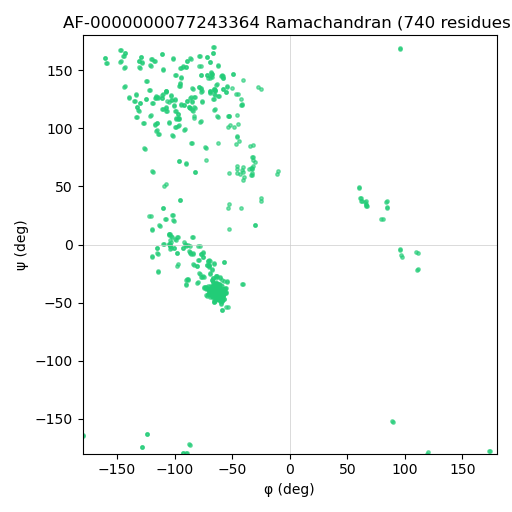 1 131 ? 5.246 -19.047 -3.762 1 95.44 131 PRO B CA 1
ATOM 4029 C C . PRO B 1 131 ? 6.145 -17.812 -3.881 1 95.44 131 PRO B C 1
ATOM 4031 O O . PRO B 1 131 ? 6.137 -17.141 -4.91 1 95.44 131 PRO B O 1
ATOM 4034 N N . ASP B 1 132 ? 6.859 -17.609 -2.854 1 90.94 132 ASP B N 1
ATOM 4035 C CA . ASP B 1 132 ? 7.809 -16.5 -2.812 1 90.94 132 ASP B CA 1
ATOM 4036 C C . ASP B 1 132 ? 9.07 -16.812 -3.605 1 90.94 132 ASP B C 1
ATOM 4038 O O . ASP B 1 132 ? 9.539 -17.953 -3.596 1 90.94 132 ASP B O 1
ATOM 4042 N N . ILE B 1 133 ? 9.648 -15.82 -4.23 1 93.25 133 ILE B N 1
ATOM 4043 C CA . ILE B 1 133 ? 10.805 -16.062 -5.082 1 93.25 133 ILE B CA 1
ATOM 4044 C C . ILE B 1 133 ? 12.062 -15.484 -4.426 1 93.25 133 ILE B C 1
ATOM 4046 O O . ILE B 1 133 ? 13.164 -15.633 -4.953 1 93.25 133 ILE B O 1
ATOM 4050 N N . LYS B 1 134 ? 11.961 -14.898 -3.254 1 92.44 134 LYS B N 1
ATOM 4051 C CA . LYS B 1 134 ? 13.062 -14.195 -2.602 1 92.44 134 LYS B CA 1
ATOM 4052 C C . LYS B 1 134 ? 14.281 -15.109 -2.463 1 92.44 134 LYS B C 1
ATOM 4054 O O . LYS B 1 134 ? 15.375 -14.766 -2.928 1 92.44 134 LYS B O 1
ATOM 4059 N N . GLY B 1 135 ? 14.039 -16.281 -1.863 1 93.56 135 GLY B N 1
ATOM 4060 C CA . GLY B 1 135 ? 15.117 -17.219 -1.64 1 93.56 135 GLY B CA 1
ATOM 4061 C C . GLY B 1 135 ? 15.805 -17.656 -2.92 1 93.56 135 GLY B C 1
ATOM 4062 O O . GLY B 1 135 ? 17.016 -17.469 -3.08 1 93.56 135 GLY B O 1
ATOM 4063 N N . PRO B 1 136 ? 15.008 -18.172 -3.793 1 95.69 136 PRO B N 1
ATOM 4064 C CA . PRO B 1 136 ? 15.578 -18.609 -5.066 1 95.69 136 PRO B CA 1
ATOM 4065 C C . PRO B 1 136 ? 16.297 -17.5 -5.809 1 95.69 136 PRO B C 1
ATOM 4067 O O . PRO B 1 136 ? 17.344 -17.734 -6.438 1 95.69 136 PRO B O 1
ATOM 4070 N N . LEU B 1 137 ? 15.828 -16.312 -5.793 1 96.62 137 LEU B N 1
ATOM 4071 C CA . LEU B 1 137 ? 16.438 -15.195 -6.504 1 96.62 137 LEU B CA 1
ATOM 4072 C C . LEU B 1 137 ? 17.797 -14.859 -5.918 1 96.62 137 LEU B C 1
ATOM 4074 O O . LEU B 1 137 ? 18.766 -14.664 -6.656 1 96.62 137 LEU B O 1
ATOM 4078 N N . VAL B 1 138 ? 17.875 -14.812 -4.598 1 96.56 138 VAL B N 1
ATOM 4079 C CA . VAL B 1 138 ? 19.156 -14.562 -3.928 1 96.56 138 VAL B CA 1
ATOM 4080 C C . VAL B 1 138 ? 20.141 -15.664 -4.273 1 96.56 138 VAL B C 1
ATOM 4082 O O . VAL B 1 138 ? 21.312 -15.391 -4.594 1 96.56 138 VAL B O 1
ATOM 4085 N N . SER B 1 139 ? 19.672 -16.891 -4.234 1 96.81 139 SER B N 1
ATOM 4086 C CA . SER B 1 139 ? 20.516 -18.031 -4.547 1 96.81 139 SER B CA 1
ATOM 4087 C C . SER B 1 139 ? 21.062 -17.953 -5.969 1 96.81 139 SER B C 1
ATOM 4089 O O . SER B 1 139 ? 22.203 -18.312 -6.227 1 96.81 139 SER B O 1
ATOM 4091 N N . LEU B 1 140 ? 20.25 -17.484 -6.855 1 97.62 140 LEU B N 1
ATOM 4092 C CA . LEU B 1 140 ? 20.656 -17.391 -8.25 1 97.62 140 LEU B CA 1
ATOM 4093 C C . LEU B 1 140 ? 21.719 -16.328 -8.438 1 97.62 140 LEU B C 1
ATOM 4095 O O . LEU B 1 140 ? 22.672 -16.516 -9.188 1 97.62 140 LEU B O 1
ATOM 4099 N N . VAL B 1 141 ? 21.531 -15.203 -7.785 1 97.69 141 VAL B N 1
ATOM 4100 C CA . VAL B 1 141 ? 22.516 -14.125 -7.844 1 97.69 141 VAL B CA 1
ATOM 4101 C C . VAL B 1 141 ? 23.844 -14.609 -7.277 1 97.69 141 VAL B C 1
ATOM 4103 O O . VAL B 1 141 ? 24.906 -14.352 -7.855 1 97.69 141 VAL B O 1
ATOM 4106 N N . GLU B 1 142 ? 23.797 -15.352 -6.184 1 97.38 142 GLU B N 1
ATOM 4107 C CA . GLU B 1 142 ? 25 -15.898 -5.566 1 97.38 142 GLU B CA 1
ATOM 4108 C C . GLU B 1 142 ? 25.656 -16.938 -6.465 1 97.38 142 GLU B C 1
ATOM 4110 O O . GLU B 1 142 ? 26.891 -17.016 -6.555 1 97.38 142 GLU B O 1
ATOM 4115 N N . TYR B 1 143 ? 24.844 -17.766 -7.055 1 97.81 143 TYR B N 1
ATOM 4116 C CA . TYR B 1 143 ? 25.328 -18.797 -7.957 1 97.81 143 TYR B CA 1
ATOM 4117 C C . TYR B 1 143 ? 26.172 -18.188 -9.078 1 97.81 143 TYR B C 1
ATOM 4119 O O . TYR B 1 143 ? 27.219 -18.719 -9.43 1 97.81 143 TYR B O 1
ATOM 4127 N N . TYR B 1 144 ? 25.719 -17.031 -9.633 1 97.81 144 TYR B N 1
ATOM 4128 C CA . TYR B 1 144 ? 26.422 -16.391 -10.734 1 97.81 144 TYR B CA 1
ATOM 4129 C C . TYR B 1 144 ? 27.516 -15.469 -10.219 1 97.81 144 TYR B C 1
ATOM 4131 O O . TYR B 1 144 ? 28.234 -14.836 -11.008 1 97.81 144 TYR B O 1
ATOM 4139 N N . LYS B 1 145 ? 27.594 -15.281 -8.906 1 97.56 145 LYS B N 1
ATOM 4140 C CA . LYS B 1 145 ? 28.625 -14.484 -8.25 1 97.56 145 LYS B CA 1
ATOM 4141 C C . LYS B 1 145 ? 28.562 -13.023 -8.695 1 97.56 145 LYS B C 1
ATOM 4143 O O . LYS B 1 145 ? 29.594 -12.414 -9 1 97.56 145 LYS B O 1
ATOM 4148 N N . TRP B 1 146 ? 27.281 -12.586 -8.867 1 97.25 146 TRP B N 1
ATOM 4149 C CA . TRP B 1 146 ? 27.125 -11.172 -9.18 1 97.25 146 TRP B CA 1
ATOM 4150 C C . TRP B 1 146 ? 27.484 -10.305 -7.984 1 97.25 146 TRP B C 1
ATOM 4152 O O . TRP B 1 146 ? 27.078 -10.594 -6.855 1 97.25 146 TRP B O 1
ATOM 4162 N N . GLU B 1 147 ? 28.266 -9.328 -8.227 1 94 147 GLU B N 1
ATOM 4163 C CA . GLU B 1 147 ? 28.609 -8.391 -7.172 1 94 147 GLU B CA 1
ATOM 4164 C C . GLU B 1 147 ? 28.062 -6.996 -7.469 1 94 147 GLU B C 1
ATOM 4166 O O . GLU B 1 147 ? 27.953 -6.16 -6.57 1 94 147 GLU B O 1
ATOM 4171 N N . LYS B 1 148 ? 27.844 -6.758 -8.758 1 93 148 LYS B N 1
ATOM 4172 C CA . LYS B 1 148 ? 27.266 -5.504 -9.211 1 93 148 LYS B CA 1
ATOM 4173 C C . LYS B 1 148 ? 26.172 -5.75 -10.25 1 93 148 LYS B C 1
ATOM 4175 O O . LYS B 1 148 ? 26.406 -6.422 -11.258 1 93 148 LYS B O 1
ATOM 4180 N N . PHE B 1 149 ? 25 -5.223 -9.922 1 96.25 149 PHE B N 1
ATOM 4181 C CA . PHE B 1 149 ? 23.906 -5.441 -10.883 1 96.25 149 PHE B CA 1
ATOM 4182 C C . PHE B 1 149 ? 22.797 -4.43 -10.672 1 96.25 149 PHE B C 1
ATOM 4184 O O . PHE B 1 149 ? 22.719 -3.791 -9.625 1 96.25 149 PHE B O 1
ATOM 4191 N N . ALA B 1 150 ? 21.984 -4.301 -11.734 1 94.44 150 ALA B N 1
ATOM 4192 C CA . ALA B 1 150 ? 20.797 -3.467 -11.672 1 94.44 150 ALA B CA 1
ATOM 4193 C C . ALA B 1 150 ? 19.562 -4.305 -11.344 1 94.44 150 ALA B C 1
ATOM 4195 O O . ALA B 1 150 ? 19.422 -5.43 -11.836 1 94.44 150 ALA B O 1
ATOM 4196 N N . TYR B 1 151 ? 18.781 -3.795 -10.477 1 93.75 151 TYR B N 1
ATOM 4197 C CA . TYR B 1 151 ? 17.531 -4.441 -10.055 1 93.75 151 TYR B CA 1
ATOM 4198 C C . TYR B 1 151 ? 16.328 -3.592 -10.414 1 93.75 151 TYR B C 1
ATOM 4200 O O . TYR B 1 151 ? 16.016 -2.611 -9.734 1 93.75 151 TYR B O 1
ATOM 4208 N N . LEU B 1 152 ? 15.633 -4.012 -11.484 1 92.88 152 LEU B N 1
ATOM 4209 C CA . LEU B 1 152 ? 14.422 -3.322 -11.922 1 92.88 152 LEU B CA 1
ATOM 4210 C C . LEU B 1 152 ? 13.188 -3.938 -11.273 1 92.88 152 LEU B C 1
ATOM 4212 O O . LEU B 1 152 ? 12.93 -5.137 -11.422 1 92.88 152 LEU B O 1
ATOM 4216 N N . TYR B 1 153 ? 12.461 -3.121 -10.523 1 88.88 153 TYR B N 1
ATOM 4217 C CA . TYR B 1 153 ? 11.305 -3.637 -9.797 1 88.88 153 TYR B CA 1
ATOM 4218 C C . TYR B 1 153 ? 10.07 -2.797 -10.07 1 88.88 153 TYR B C 1
ATOM 4220 O O . TYR B 1 153 ? 10.172 -1.672 -10.57 1 88.88 153 TYR B O 1
ATOM 4228 N N . ASP B 1 154 ? 8.906 -3.457 -9.867 1 85.69 154 ASP B N 1
ATOM 4229 C CA . ASP B 1 154 ? 7.617 -2.781 -9.914 1 85.69 154 ASP B CA 1
ATOM 4230 C C . ASP B 1 154 ? 7.023 -2.629 -8.508 1 85.69 154 ASP B C 1
ATOM 4232 O O . ASP B 1 154 ? 6.637 -3.617 -7.887 1 85.69 154 ASP B O 1
ATOM 4236 N N . SER B 1 155 ? 6.922 -1.438 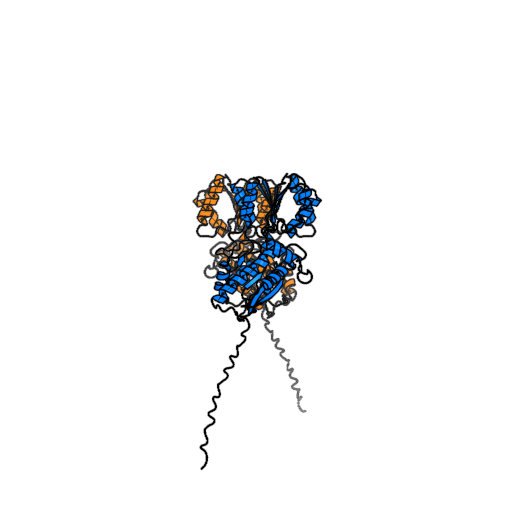-8.133 1 72.12 155 SER B N 1
ATOM 4237 C CA . SER B 1 155 ? 6.465 -1.146 -6.781 1 72.12 155 SER B CA 1
ATOM 4238 C C . SER B 1 155 ? 5.02 -1.583 -6.578 1 72.12 155 SER B C 1
ATOM 4240 O O . SER B 1 155 ? 4.566 -1.749 -5.441 1 72.12 155 SER B O 1
ATOM 4242 N N . ASP B 1 156 ? 4.34 -1.806 -7.652 1 71 156 ASP B N 1
ATOM 4243 C CA . ASP B 1 156 ? 2.945 -2.217 -7.559 1 71 156 ASP B CA 1
ATOM 4244 C C . ASP B 1 156 ? 2.826 -3.639 -7.008 1 71 156 ASP B C 1
ATOM 4246 O O . ASP B 1 156 ? 1.762 -4.039 -6.535 1 71 156 ASP B O 1
ATOM 4250 N N . ARG B 1 157 ? 3.895 -4.324 -7.055 1 74.81 157 ARG B N 1
ATOM 4251 C CA . ARG B 1 157 ? 3.891 -5.703 -6.582 1 74.81 157 ARG B CA 1
ATOM 4252 C C . ARG B 1 157 ? 4.453 -5.805 -5.168 1 74.81 157 ARG B C 1
ATOM 4254 O O . ARG B 1 157 ? 4.625 -6.902 -4.641 1 74.81 157 ARG B O 1
ATOM 4261 N N . GLY B 1 158 ? 4.734 -4.719 -4.629 1 68 158 GLY B N 1
ATOM 4262 C CA . GLY B 1 158 ? 5.355 -4.734 -3.314 1 68 158 GLY B CA 1
ATOM 4263 C C . GLY B 1 158 ? 6.871 -4.641 -3.367 1 68 158 GLY B C 1
ATOM 4264 O O . GLY B 1 158 ? 7.469 -4.785 -4.434 1 68 158 GLY B O 1
ATOM 4265 N N . LEU B 1 159 ? 7.492 -4.418 -2.258 1 74.5 159 LEU B N 1
ATOM 4266 C CA . LEU B 1 159 ? 8.93 -4.16 -2.195 1 74.5 159 LEU B CA 1
ATOM 4267 C C . LEU B 1 159 ? 9.633 -5.215 -1.353 1 74.5 159 LEU B C 1
ATOM 4269 O O . LEU B 1 159 ? 10.828 -5.094 -1.069 1 74.5 159 LEU B O 1
ATOM 4273 N N . SER B 1 160 ? 8.953 -6.277 -1.058 1 81.19 160 SER B N 1
ATOM 4274 C CA . SER B 1 160 ? 9.508 -7.266 -0.137 1 81.19 160 SER B CA 1
ATOM 4275 C C . SER B 1 160 ? 10.719 -7.965 -0.74 1 81.19 160 SER B C 1
ATOM 4277 O O . SER B 1 160 ? 11.703 -8.211 -0.045 1 81.19 160 SER B O 1
ATOM 4279 N N . THR B 1 161 ? 10.656 -8.25 -1.958 1 88.88 161 THR B N 1
ATOM 4280 C CA . THR B 1 161 ? 11.773 -8.914 -2.607 1 88.88 161 THR B CA 1
ATOM 4281 C C . THR B 1 161 ? 12.977 -7.98 -2.713 1 88.88 161 THR B C 1
ATOM 4283 O O . THR B 1 161 ? 14.109 -8.391 -2.463 1 88.88 161 THR B O 1
ATOM 4286 N N . LEU B 1 162 ? 12.672 -6.758 -3.125 1 84.75 162 LEU B N 1
ATOM 4287 C CA . LEU B 1 162 ? 13.734 -5.77 -3.191 1 84.75 162 LEU B CA 1
ATOM 4288 C C . LEU B 1 162 ? 14.422 -5.617 -1.838 1 84.75 162 LEU B C 1
ATOM 4290 O O . LEU B 1 162 ? 15.648 -5.516 -1.768 1 84.75 162 LEU B O 1
ATOM 4294 N N . GLN B 1 163 ? 13.609 -5.613 -0.795 1 80.62 163 GLN B N 1
ATOM 4295 C CA . GLN B 1 163 ? 14.164 -5.445 0.544 1 80.62 163 GLN B CA 1
ATOM 4296 C C . GLN B 1 163 ? 15.125 -6.578 0.887 1 80.62 163 GLN B C 1
ATOM 4298 O O . GLN B 1 163 ? 16.188 -6.34 1.465 1 80.62 163 GLN B O 1
ATOM 4303 N N . VAL B 1 164 ? 14.781 -7.738 0.556 1 87.81 164 VAL B N 1
ATOM 4304 C CA . VAL B 1 164 ? 15.633 -8.883 0.843 1 87.81 164 VAL B CA 1
ATOM 4305 C C . VAL B 1 164 ? 16.922 -8.797 0.024 1 87.81 164 VAL B C 1
ATOM 4307 O O . VAL B 1 164 ? 18 -9.125 0.515 1 87.81 164 VAL B O 1
ATOM 4310 N N . ILE B 1 165 ? 16.797 -8.367 -1.21 1 89.88 165 ILE B N 1
ATOM 4311 C CA . ILE B 1 165 ? 17.953 -8.211 -2.08 1 89.88 165 ILE B CA 1
ATOM 4312 C C . ILE B 1 165 ? 18.891 -7.148 -1.507 1 89.88 165 ILE B C 1
ATOM 4314 O O . ILE B 1 165 ? 20.109 -7.348 -1.456 1 89.88 165 ILE B O 1
ATOM 4318 N N . LEU B 1 166 ? 18.344 -6.086 -1.057 1 81.25 166 LEU B N 1
ATOM 4319 C CA . LEU B 1 166 ? 19.156 -5 -0.511 1 81.25 166 LEU B CA 1
ATOM 4320 C C . LEU B 1 166 ? 19.797 -5.41 0.811 1 81.25 166 LEU B C 1
ATOM 4322 O O . LEU B 1 166 ? 20.953 -5.07 1.076 1 81.25 166 LEU B O 1
ATOM 4326 N N . ASP B 1 167 ? 19.016 -6.102 1.637 1 80.69 167 ASP B N 1
ATOM 4327 C CA . ASP B 1 167 ? 19.578 -6.605 2.887 1 80.69 167 ASP B CA 1
ATOM 4328 C C . ASP B 1 167 ? 20.75 -7.551 2.623 1 80.69 167 ASP B C 1
ATOM 4330 O O . ASP B 1 167 ? 21.781 -7.484 3.303 1 80.69 167 ASP B O 1
ATOM 4334 N N . THR B 1 168 ? 20.547 -8.414 1.699 1 88.88 168 THR B N 1
ATOM 4335 C CA . THR B 1 168 ? 21.594 -9.352 1.343 1 88.88 168 THR B CA 1
ATOM 4336 C C . THR B 1 168 ? 22.797 -8.625 0.758 1 88.88 168 THR B C 1
ATOM 4338 O O . THR B 1 168 ? 23.953 -9.008 1.005 1 88.88 168 THR B O 1
ATOM 4341 N N . ALA B 1 169 ? 22.516 -7.609 -0.051 1 86.06 169 ALA B N 1
ATOM 4342 C CA . ALA B 1 169 ? 23.578 -6.805 -0.643 1 86.06 169 ALA B CA 1
ATOM 4343 C C . ALA B 1 169 ? 24.453 -6.168 0.437 1 86.06 169 ALA B C 1
ATOM 4345 O O . ALA B 1 169 ? 25.672 -6.078 0.289 1 86.06 169 ALA B O 1
ATOM 4346 N N . ALA B 1 170 ? 23.766 -5.691 1.439 1 74.75 170 ALA B N 1
ATOM 4347 C CA . ALA B 1 170 ? 24.516 -5.086 2.547 1 74.75 170 ALA B CA 1
ATOM 4348 C C . ALA B 1 170 ? 25.406 -6.109 3.229 1 74.75 170 ALA B C 1
ATOM 4350 O O . ALA B 1 170 ? 26.531 -5.793 3.623 1 74.75 170 ALA B O 1
ATOM 4351 N N . GLU B 1 171 ? 24.922 -7.305 3.379 1 79.5 171 GLU B N 1
ATOM 4352 C CA . GLU B 1 171 ? 25.656 -8.375 4.039 1 79.5 171 GLU B CA 1
ATOM 4353 C C . GLU B 1 171 ? 26.812 -8.867 3.18 1 79.5 171 GLU B C 1
ATOM 4355 O O . GLU B 1 171 ? 27.906 -9.125 3.689 1 79.5 171 GLU B O 1
ATOM 4360 N N . LYS B 1 172 ? 26.594 -8.922 1.899 1 87.38 172 LYS B N 1
ATOM 4361 C CA . LYS B 1 172 ? 27.547 -9.539 0.993 1 87.38 172 LYS B CA 1
ATOM 4362 C C . LYS B 1 172 ? 28.344 -8.484 0.223 1 87.38 172 LYS B C 1
ATOM 4364 O O . LYS B 1 172 ? 29.188 -8.812 -0.609 1 87.38 172 LYS B O 1
ATOM 4369 N N . LYS B 1 173 ? 28.078 -7.25 0.436 1 80.69 173 LYS B N 1
ATOM 4370 C CA . LYS B 1 173 ? 28.75 -6.109 -0.177 1 80.69 173 LYS B CA 1
ATOM 4371 C C . LYS B 1 173 ? 28.484 -6.055 -1.678 1 80.69 173 LYS B C 1
ATOM 4373 O O . LYS B 1 173 ? 29.406 -5.879 -2.475 1 80.69 173 LYS B O 1
ATOM 4378 N N . TRP B 1 174 ? 27.234 -6.469 -2.104 1 88.5 174 TRP B N 1
ATOM 4379 C CA . TRP B 1 174 ? 26.797 -6.258 -3.479 1 88.5 174 TRP B CA 1
ATOM 4380 C C . TRP B 1 174 ? 26.531 -4.781 -3.746 1 88.5 174 TRP B C 1
ATOM 4382 O O . TRP B 1 174 ? 26.125 -4.043 -2.848 1 88.5 174 TRP B O 1
ATOM 4392 N N . VAL B 1 175 ? 26.859 -4.359 -4.945 1 84.19 175 VAL B N 1
ATOM 4393 C CA . VAL B 1 175 ? 26.453 -3.041 -5.422 1 84.19 175 VAL B CA 1
ATOM 4394 C C . VAL B 1 175 ? 25.219 -3.162 -6.293 1 84.19 175 VAL B C 1
ATOM 4396 O O . VAL B 1 175 ? 25.281 -3.666 -7.418 1 84.19 175 VAL B O 1
ATOM 4399 N N . VAL B 1 176 ? 24.125 -2.684 -5.707 1 87.69 176 VAL B N 1
ATOM 4400 C CA . VAL B 1 176 ? 22.844 -2.869 -6.395 1 87.69 176 VAL B CA 1
ATOM 4401 C C . VAL B 1 176 ? 22.281 -1.514 -6.812 1 87.69 176 VAL B C 1
ATOM 4403 O O . VAL B 1 176 ? 22.156 -0.605 -5.988 1 87.69 176 VAL B O 1
ATOM 4406 N N . THR B 1 177 ? 21.969 -1.377 -8.102 1 85.88 177 THR B N 1
ATOM 4407 C CA . THR B 1 177 ? 21.203 -0.235 -8.602 1 85.88 177 THR B CA 1
ATOM 4408 C C . THR B 1 177 ? 19.719 -0.581 -8.719 1 85.88 177 THR B C 1
ATOM 4410 O O . THR B 1 177 ? 19.312 -1.261 -9.664 1 85.88 177 THR B O 1
ATOM 4413 N N . ALA B 1 178 ? 18.984 -0.097 -7.75 1 85.5 178 ALA B N 1
ATOM 4414 C CA . ALA B 1 178 ? 17.547 -0.393 -7.738 1 85.5 178 ALA B CA 1
ATOM 4415 C C . ALA B 1 178 ? 16.766 0.659 -8.516 1 85.5 178 ALA B C 1
ATOM 4417 O O . ALA B 1 178 ? 16.891 1.857 -8.25 1 85.5 178 ALA B O 1
ATOM 4418 N N . ILE B 1 179 ? 15.992 0.201 -9.531 1 85.38 179 ILE B N 1
ATOM 4419 C CA . ILE B 1 179 ? 15.242 1.115 -10.383 1 85.38 179 ILE B CA 1
ATOM 4420 C C . ILE B 1 179 ? 13.766 0.728 -10.383 1 85.38 179 ILE B C 1
ATOM 4422 O O . ILE B 1 179 ? 13.414 -0.415 -10.688 1 85.38 179 ILE B O 1
ATOM 4426 N N . ASN B 1 180 ? 12.859 1.711 -10.039 1 82.81 180 ASN B N 1
ATOM 4427 C CA . ASN B 1 180 ? 11.422 1.478 -10.086 1 82.81 180 ASN B CA 1
ATOM 4428 C C . ASN B 1 180 ? 10.859 1.703 -11.484 1 82.81 180 ASN B C 1
ATOM 4430 O O . ASN B 1 180 ? 10.844 2.832 -11.977 1 82.81 180 ASN B O 1
ATOM 4434 N N . VAL B 1 181 ? 10.383 0.701 -12.039 1 87.12 181 VAL B N 1
ATOM 4435 C CA . VAL B 1 181 ? 9.852 0.819 -13.391 1 87.12 181 VAL B CA 1
ATOM 4436 C C . VAL B 1 181 ? 8.32 0.814 -13.344 1 87.12 181 VAL B C 1
ATOM 4438 O O . VAL B 1 181 ? 7.664 0.866 -14.391 1 87.12 181 VAL B O 1
ATOM 4441 N N . GLY B 1 182 ? 7.781 0.725 -12.133 1 80.81 182 GLY B N 1
ATOM 4442 C CA . GLY B 1 182 ? 6.336 0.702 -11.969 1 80.81 182 GLY B CA 1
ATOM 4443 C C . GLY B 1 182 ? 5.664 1.982 -12.422 1 80.81 182 GLY B C 1
ATOM 4444 O O . GLY B 1 182 ? 4.504 1.965 -12.836 1 80.81 182 GLY B O 1
ATOM 4445 N N . GLU B 1 183 ? 6.348 3.006 -12.375 1 73 183 GLU B N 1
ATOM 4446 C CA . GLU B 1 183 ? 5.762 4.309 -12.688 1 73 183 GLU B CA 1
ATOM 4447 C C . GLU B 1 183 ? 5.883 4.633 -14.172 1 73 183 GLU B C 1
ATOM 4449 O O . GLU B 1 183 ? 5.355 5.641 -14.641 1 73 183 GLU B O 1
ATOM 4454 N N . LEU B 1 184 ? 6.496 3.725 -14.891 1 78.44 184 LEU B N 1
ATOM 4455 C CA . LEU B 1 184 ? 6.645 3.928 -16.328 1 78.44 184 LEU B CA 1
ATOM 4456 C C . LEU B 1 184 ? 5.457 3.34 -17.078 1 78.44 184 LEU B C 1
ATOM 4458 O O . LEU B 1 184 ? 5.523 2.211 -17.578 1 78.44 184 LEU B O 1
ATOM 4462 N N . LYS B 1 185 ? 4.258 3.828 -17.047 1 68.44 185 LYS B N 1
ATOM 4463 C CA . LYS B 1 185 ? 3.035 3.268 -17.609 1 68.44 185 LYS B CA 1
ATOM 4464 C C . LYS B 1 185 ? 2.484 4.16 -18.719 1 68.44 185 LYS B C 1
ATOM 4466 O O . LYS B 1 185 ? 1.664 3.719 -19.531 1 68.44 185 LYS B O 1
ATOM 4471 N N . ASP B 1 186 ? 2.982 5.215 -18.906 1 71.06 186 ASP B N 1
ATOM 4472 C CA . ASP B 1 186 ? 2.367 6.184 -19.797 1 71.06 186 ASP B CA 1
ATOM 4473 C C . ASP B 1 186 ? 2.873 6 -21.234 1 71.06 186 ASP B C 1
ATOM 4475 O O . ASP B 1 186 ? 3.557 5.02 -21.531 1 71.06 186 ASP B O 1
ATOM 4479 N N . GLU B 1 187 ? 2.363 6.867 -22.094 1 73.25 187 GLU B N 1
ATOM 4480 C CA . GLU B 1 187 ? 2.664 6.852 -23.516 1 73.25 187 GLU B CA 1
ATOM 4481 C C . GLU B 1 187 ? 4.164 6.969 -23.766 1 73.25 187 GLU B C 1
ATOM 4483 O O . GLU B 1 187 ? 4.66 6.535 -24.812 1 73.25 187 GLU B O 1
ATOM 4488 N N . ARG B 1 188 ? 4.832 7.34 -22.828 1 86.25 188 ARG B N 1
ATOM 4489 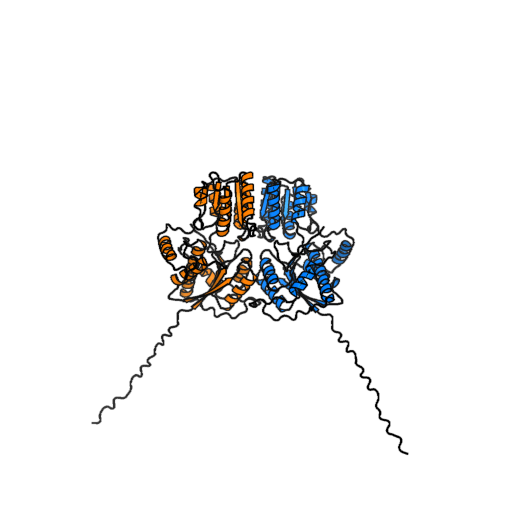C CA . ARG B 1 188 ? 6.262 7.539 -23.047 1 86.25 188 ARG B CA 1
ATOM 4490 C C . ARG B 1 188 ? 7.078 6.438 -22.375 1 86.25 188 ARG B C 1
ATOM 4492 O O . ARG B 1 188 ? 8.289 6.57 -22.203 1 86.25 188 ARG B O 1
ATOM 4499 N N . LYS B 1 189 ? 6.375 5.273 -22.141 1 90.88 189 LYS B N 1
ATOM 4500 C CA . LYS B 1 189 ? 7.055 4.219 -21.391 1 90.88 189 LYS B CA 1
ATOM 4501 C C . LYS B 1 189 ? 8.18 3.602 -22.219 1 90.88 189 LYS B C 1
ATOM 4503 O O . LYS B 1 189 ? 9.258 3.311 -21.688 1 90.88 189 LYS B O 1
ATOM 4508 N N . ASP B 1 190 ? 7.93 3.412 -23.531 1 93.81 190 ASP B N 1
ATOM 4509 C CA . ASP B 1 190 ? 8.938 2.779 -24.375 1 93.81 190 ASP B CA 1
ATOM 4510 C C . ASP B 1 190 ? 10.211 3.613 -24.422 1 93.81 190 ASP B C 1
ATOM 4512 O O . ASP B 1 190 ? 11.312 3.084 -24.266 1 93.81 190 ASP B O 1
ATOM 4516 N N . GLU B 1 191 ? 9.992 4.875 -24.609 1 93.44 191 GLU B N 1
ATOM 4517 C CA . GLU B 1 191 ? 11.141 5.777 -24.625 1 93.44 191 GLU B CA 1
ATOM 4518 C C . GLU B 1 191 ? 11.859 5.801 -23.281 1 93.44 191 GLU B C 1
ATOM 4520 O O . GLU B 1 191 ? 13.086 5.902 -23.234 1 93.44 191 GLU B O 1
ATOM 4525 N N . ALA B 1 192 ? 11.086 5.727 -22.266 1 91.38 192 ALA B N 1
ATOM 4526 C CA . ALA B 1 192 ? 11.656 5.727 -20.922 1 91.38 192 ALA B CA 1
ATOM 4527 C C . ALA B 1 192 ? 12.5 4.477 -20.688 1 91.38 192 ALA B C 1
ATOM 4529 O O . ALA B 1 192 ? 13.562 4.543 -20.062 1 91.38 192 ALA B O 1
ATOM 4530 N N . TYR B 1 193 ? 12.016 3.363 -21.172 1 94.88 193 TYR B N 1
ATOM 4531 C CA . TYR B 1 193 ? 12.781 2.127 -21.047 1 94.88 193 TYR B CA 1
ATOM 4532 C C . TYR B 1 193 ? 14.094 2.219 -21.812 1 94.88 193 TYR B C 1
ATOM 4534 O O . TYR B 1 193 ? 15.148 1.827 -21.312 1 94.88 193 TYR B O 1
ATOM 4542 N N . ARG B 1 194 ? 14.016 2.734 -23.016 1 96.06 194 ARG B N 1
ATOM 4543 C CA . ARG B 1 194 ? 15.227 2.854 -23.828 1 96.06 194 ARG B CA 1
ATOM 4544 C C . ARG B 1 194 ? 16.25 3.754 -23.141 1 96.06 194 ARG B C 1
ATOM 4546 O O . ARG B 1 194 ? 17.438 3.424 -23.094 1 96.06 194 ARG B O 1
ATOM 4553 N N . SER B 1 195 ? 15.734 4.855 -22.688 1 93.12 195 SER B N 1
ATOM 4554 C CA . SER B 1 195 ? 16.609 5.789 -22 1 93.12 195 SER B CA 1
ATOM 4555 C C . SER B 1 195 ? 17.25 5.148 -20.766 1 93.12 195 SER B C 1
ATOM 4557 O O . SER B 1 195 ? 18.422 5.367 -20.484 1 93.12 195 SER B O 1
ATOM 4559 N N . LEU B 1 196 ? 16.5 4.391 -20.078 1 92.44 196 LEU B N 1
ATOM 4560 C CA . LEU B 1 196 ? 16.969 3.713 -18.875 1 92.44 196 LEU B CA 1
ATOM 4561 C C . LEU B 1 196 ? 18.109 2.752 -19.219 1 92.44 196 LEU B C 1
ATOM 4563 O O . LEU B 1 196 ? 19.141 2.768 -18.547 1 92.44 196 LEU B O 1
ATOM 4567 N N . PHE B 1 197 ? 17.984 2.021 -20.219 1 95.69 197 PHE B N 1
ATOM 4568 C CA . PHE B 1 197 ? 18.969 1.001 -20.547 1 95.69 197 PHE B CA 1
ATOM 4569 C C . PHE B 1 197 ? 20.188 1.626 -21.203 1 95.69 197 PHE B C 1
ATOM 4571 O O . PHE B 1 197 ? 21.281 1.067 -21.141 1 95.69 197 PHE B O 1
ATOM 4578 N N . GLN B 1 198 ? 19.969 2.783 -21.812 1 94.56 198 GLN B N 1
ATOM 4579 C CA . GLN B 1 198 ? 21.125 3.537 -22.297 1 94.56 198 GLN B CA 1
ATOM 4580 C C . GLN B 1 198 ? 21.969 4.027 -21.125 1 94.56 198 GLN B C 1
ATOM 4582 O O . GLN B 1 198 ? 23.203 3.963 -21.172 1 94.56 198 GLN B O 1
ATOM 4587 N N . ASP B 1 199 ? 21.281 4.449 -20.109 1 89.44 199 ASP B N 1
ATOM 4588 C CA . ASP B 1 199 ? 21.984 4.902 -18.922 1 89.44 199 ASP B CA 1
ATOM 4589 C C . ASP B 1 199 ? 22.734 3.758 -18.25 1 89.44 199 ASP B C 1
ATOM 4591 O O . ASP B 1 199 ? 23.859 3.943 -17.766 1 89.44 199 ASP B O 1
ATOM 4595 N N . LEU B 1 200 ? 22.125 2.641 -18.172 1 92.5 200 LEU B N 1
ATOM 4596 C CA . LEU B 1 200 ? 22.781 1.475 -17.578 1 92.5 200 LEU B CA 1
ATOM 4597 C C . LEU B 1 200 ? 24.016 1.087 -18.359 1 92.5 200 LEU B C 1
ATOM 4599 O O . LEU B 1 200 ? 25.031 0.688 -17.781 1 92.5 200 LEU B O 1
ATOM 4603 N N . GLU B 1 201 ? 23.906 1.283 -19.656 1 93.88 201 GLU B N 1
ATOM 4604 C CA . GLU B 1 201 ? 25.062 0.977 -20.5 1 93.88 201 GLU B CA 1
ATOM 4605 C C . GLU B 1 201 ? 26.219 1.939 -20.234 1 93.88 201 GLU B C 1
ATOM 4607 O O . GLU B 1 201 ? 27.375 1.531 -20.203 1 93.88 201 GLU B O 1
ATOM 4612 N N . ILE B 1 202 ? 25.828 3.143 -20.109 1 90.69 202 ILE B N 1
ATOM 4613 C CA . ILE B 1 202 ? 26.844 4.156 -19.828 1 90.69 202 ILE B CA 1
ATOM 4614 C C . ILE B 1 202 ? 27.578 3.814 -18.531 1 90.69 202 ILE B C 1
ATOM 4616 O O . ILE B 1 202 ? 28.781 4 -18.422 1 90.69 202 ILE B O 1
ATOM 4620 N N . ARG B 1 203 ? 26.891 3.174 -17.625 1 85.81 203 ARG B N 1
ATOM 4621 C CA . ARG B 1 203 ? 27.453 2.803 -16.328 1 85.81 203 ARG B CA 1
ATOM 4622 C C . ARG B 1 203 ? 28.047 1.399 -16.359 1 85.81 203 ARG B C 1
ATOM 4624 O O . ARG B 1 203 ? 28.531 0.896 -15.352 1 85.81 203 ARG B O 1
ATOM 4631 N N . LYS B 1 204 ? 27.906 0.771 -17.438 1 91.81 204 LYS B N 1
ATOM 4632 C CA . LYS B 1 204 ? 28.453 -0.564 -17.672 1 91.81 204 LYS B CA 1
ATOM 4633 C C . LYS B 1 204 ? 27.781 -1.598 -16.781 1 91.81 204 LYS B C 1
ATOM 4635 O O . LYS B 1 204 ? 28.438 -2.486 -16.25 1 91.81 204 LYS B O 1
ATOM 4640 N N . GLU B 1 205 ? 26.5 -1.373 -16.609 1 94.31 205 GLU B N 1
ATOM 4641 C CA . GLU B 1 205 ? 25.688 -2.326 -15.859 1 94.31 205 GLU B CA 1
ATOM 4642 C C . GLU B 1 205 ? 24.906 -3.24 -16.797 1 94.31 205 GLU B C 1
ATOM 4644 O O . GLU B 1 205 ? 23.828 -2.879 -17.266 1 94.31 205 GLU B O 1
ATOM 4649 N N . ARG B 1 206 ? 25.469 -4.453 -16.938 1 97.12 206 ARG B N 1
ATOM 4650 C CA . ARG B 1 206 ? 24.906 -5.348 -17.938 1 97.12 206 ARG B CA 1
ATOM 4651 C C . ARG B 1 206 ? 24.297 -6.582 -17.297 1 97.12 206 ARG B C 1
ATOM 4653 O O . ARG B 1 206 ? 23.781 -7.465 -17.984 1 97.12 206 ARG B O 1
ATOM 4660 N N . ARG B 1 207 ? 24.438 -6.668 -16 1 98.19 207 ARG B N 1
ATOM 4661 C CA . ARG B 1 207 ? 23.75 -7.672 -15.211 1 98.19 207 ARG B CA 1
ATOM 4662 C C . ARG B 1 207 ? 22.469 -7.098 -14.594 1 98.19 207 ARG B C 1
ATOM 4664 O O . ARG B 1 207 ? 22.547 -6.215 -13.734 1 98.19 207 ARG B O 1
ATOM 4671 N N . ILE B 1 208 ? 21.328 -7.613 -15.086 1 98 208 ILE B N 1
ATOM 4672 C CA . ILE B 1 208 ? 20.078 -6.922 -14.773 1 98 208 ILE B CA 1
ATOM 4673 C C . ILE B 1 208 ? 19.031 -7.938 -14.328 1 98 208 ILE B C 1
ATOM 4675 O O . ILE B 1 208 ? 18.812 -8.953 -15 1 98 208 ILE B O 1
ATOM 4679 N N . ILE B 1 209 ? 18.422 -7.68 -13.227 1 97.75 209 ILE B N 1
ATOM 4680 C CA . ILE B 1 209 ? 17.281 -8.461 -12.758 1 97.75 209 ILE B CA 1
ATOM 4681 C C . ILE B 1 209 ? 15.992 -7.723 -13.078 1 97.75 209 ILE B C 1
ATOM 4683 O O . ILE B 1 209 ? 15.836 -6.543 -12.742 1 97.75 209 ILE B O 1
ATOM 4687 N N . LEU B 1 210 ? 15.094 -8.391 -13.766 1 96.38 210 LEU B N 1
ATOM 4688 C CA . LEU B 1 210 ? 13.766 -7.867 -14.055 1 96.38 210 LEU B CA 1
ATOM 4689 C C . LEU B 1 210 ? 12.719 -8.492 -13.141 1 96.38 210 LEU B C 1
ATOM 4691 O O . LEU B 1 210 ? 12.156 -9.539 -13.453 1 96.38 210 LEU B O 1
ATOM 4695 N N . ASP B 1 211 ? 12.43 -7.824 -12.047 1 94.25 211 ASP B N 1
ATOM 4696 C CA . ASP B 1 211 ? 11.445 -8.281 -11.07 1 94.25 211 ASP B CA 1
ATOM 4697 C C . ASP B 1 211 ? 10.086 -7.617 -11.312 1 94.25 211 ASP B C 1
ATOM 4699 O O . ASP B 1 211 ? 9.656 -6.766 -10.531 1 94.25 211 ASP B O 1
ATOM 4703 N N . CYS B 1 212 ? 9.438 -8.039 -12.375 1 91.56 212 CYS B N 1
ATOM 4704 C CA . CYS B 1 212 ? 8.141 -7.523 -12.797 1 91.56 212 CYS B CA 1
ATOM 4705 C C . CYS B 1 212 ? 7.27 -8.641 -13.359 1 91.56 212 CYS B C 1
ATOM 4707 O O . CYS B 1 212 ? 7.758 -9.75 -13.609 1 91.56 212 CYS B O 1
ATOM 4709 N N . GLU B 1 213 ? 5.969 -8.25 -13.445 1 89.31 213 GLU B N 1
ATOM 4710 C CA . GLU B 1 213 ? 5.082 -9.227 -14.078 1 89.31 213 GLU B CA 1
ATOM 4711 C C . GLU B 1 213 ? 5.426 -9.406 -15.555 1 89.31 213 GLU B C 1
ATOM 4713 O O . GLU B 1 213 ? 6.102 -8.562 -16.141 1 89.31 213 GLU B O 1
ATOM 4718 N N . GLN B 1 214 ? 4.945 -10.422 -16.156 1 89.5 214 GLN B N 1
ATOM 4719 C CA . GLN B 1 214 ? 5.363 -10.875 -17.484 1 89.5 214 GLN B CA 1
ATOM 4720 C C . GLN B 1 214 ? 5.055 -9.82 -18.531 1 89.5 214 GLN B C 1
ATOM 4722 O O . GLN B 1 214 ? 5.812 -9.656 -19.5 1 89.5 214 GLN B O 1
ATOM 4727 N N . ASP B 1 215 ? 3.965 -9.156 -18.406 1 88.19 215 ASP B N 1
ATOM 4728 C CA . ASP B 1 215 ? 3.613 -8.148 -19.406 1 88.19 215 ASP B CA 1
ATOM 4729 C C . ASP B 1 215 ? 4.637 -7.02 -19.438 1 88.19 215 ASP B C 1
ATOM 4731 O O . ASP B 1 215 ? 5.016 -6.539 -20.5 1 88.19 215 ASP B O 1
ATOM 4735 N N . LYS B 1 216 ? 5.023 -6.648 -18.312 1 91.44 216 LYS B N 1
ATOM 4736 C CA . LYS B 1 216 ? 6.023 -5.586 -18.219 1 91.44 216 LYS B CA 1
ATOM 4737 C C . LYS B 1 216 ? 7.391 -6.074 -18.688 1 91.44 216 LYS B C 1
ATOM 4739 O O . LYS B 1 216 ? 8.141 -5.328 -19.312 1 91.44 216 LYS B O 1
ATOM 4744 N N . VAL B 1 217 ? 7.734 -7.289 -18.375 1 94.25 217 VAL B N 1
ATOM 4745 C CA . VAL B 1 217 ? 8.984 -7.879 -18.844 1 94.25 217 VAL B CA 1
ATOM 4746 C C . VAL B 1 217 ? 9.023 -7.863 -20.359 1 94.25 217 VAL B C 1
ATOM 4748 O O . VAL B 1 217 ? 10.039 -7.5 -20.969 1 94.25 217 VAL B O 1
ATOM 4751 N N . LYS B 1 218 ? 7.93 -8.234 -20.906 1 93.31 218 LYS B N 1
ATOM 4752 C CA . LYS B 1 218 ? 7.824 -8.258 -22.375 1 93.31 218 LYS B CA 1
ATOM 4753 C C . LYS B 1 218 ? 8.062 -6.871 -22.953 1 93.31 218 LYS B C 1
ATOM 4755 O O . LYS B 1 218 ? 8.82 -6.719 -23.922 1 93.31 218 LYS B O 1
ATOM 4760 N N . ASP B 1 219 ? 7.449 -5.891 -22.375 1 93.75 219 ASP B N 1
ATOM 4761 C CA . ASP B 1 219 ? 7.59 -4.516 -22.828 1 93.75 219 ASP B CA 1
ATOM 4762 C C . ASP B 1 219 ? 9.039 -4.047 -22.734 1 93.75 219 ASP B C 1
ATOM 4764 O O . ASP B 1 219 ? 9.555 -3.396 -23.656 1 93.75 219 ASP B O 1
ATOM 4768 N N . ILE B 1 220 ? 9.641 -4.387 -21.656 1 95.81 220 ILE B N 1
ATOM 4769 C CA . ILE B 1 220 ? 11.016 -3.971 -21.406 1 95.81 220 ILE B CA 1
ATOM 4770 C C . ILE B 1 220 ? 11.945 -4.656 -22.406 1 95.81 220 ILE B C 1
ATOM 4772 O O . ILE B 1 220 ? 12.781 -4.004 -23.047 1 95.81 220 ILE B O 1
ATOM 4776 N N . LEU B 1 221 ? 11.781 -5.938 -22.609 1 95.88 221 LEU B N 1
ATOM 4777 C CA . LEU B 1 221 ? 12.672 -6.715 -23.469 1 95.88 221 LEU B CA 1
ATOM 4778 C C . LEU B 1 221 ? 12.539 -6.273 -24.922 1 95.88 221 LEU B C 1
ATOM 4780 O O . LEU B 1 221 ? 13.523 -6.293 -25.672 1 95.88 221 LEU B O 1
ATOM 4784 N N . GLU B 1 222 ? 11.336 -5.852 -25.297 1 95.44 222 GLU B N 1
ATOM 4785 C CA . GLU B 1 222 ? 11.156 -5.332 -26.656 1 95.44 222 GLU B CA 1
ATOM 4786 C C . GLU B 1 222 ? 12.023 -4.102 -26.891 1 95.44 222 GLU B C 1
ATOM 4788 O O . GLU B 1 222 ? 12.602 -3.951 -27.969 1 95.44 222 GLU B O 1
ATOM 4793 N N . GLN B 1 223 ? 12.102 -3.273 -25.891 1 96.44 223 GLN B N 1
ATOM 4794 C CA . GLN B 1 223 ? 12.914 -2.068 -26.016 1 96.44 223 GLN B CA 1
ATOM 4795 C C . GLN B 1 223 ? 14.398 -2.396 -25.938 1 96.44 223 GLN B C 1
ATOM 4797 O O . GLN B 1 223 ? 15.211 -1.779 -26.625 1 96.44 223 GLN B O 1
ATOM 4802 N N . VAL B 1 224 ? 14.734 -3.32 -25.125 1 96.94 224 VAL B N 1
ATOM 4803 C CA . VAL B 1 224 ? 16.109 -3.797 -25 1 96.94 224 VAL B CA 1
ATOM 4804 C C . VAL B 1 224 ? 16.609 -4.305 -26.344 1 96.94 224 VAL B C 1
ATOM 4806 O O . VAL B 1 224 ? 17.734 -4 -26.75 1 96.94 224 VAL B O 1
ATOM 4809 N N . ILE B 1 225 ? 15.781 -5.008 -27.031 1 96.69 225 ILE B N 1
ATOM 4810 C CA . ILE B 1 225 ? 16.109 -5.555 -28.344 1 96.69 225 ILE B CA 1
ATOM 4811 C C . ILE B 1 225 ? 16.219 -4.426 -29.359 1 96.69 225 ILE B C 1
ATOM 4813 O O . ILE B 1 225 ? 17.156 -4.398 -30.172 1 96.69 225 ILE B O 1
ATOM 4817 N N . THR B 1 226 ? 15.312 -3.518 -29.266 1 96.06 226 THR B N 1
ATOM 4818 C CA . THR B 1 226 ? 15.25 -2.402 -30.203 1 96.06 226 THR B CA 1
ATOM 4819 C C . THR B 1 226 ? 16.547 -1.596 -30.172 1 96.06 226 THR B C 1
ATOM 4821 O O . THR B 1 226 ? 17.016 -1.136 -31.203 1 96.06 226 THR B O 1
ATOM 4824 N N . ILE B 1 227 ? 17.125 -1.487 -29 1 96.88 227 ILE B N 1
ATOM 4825 C CA . ILE B 1 227 ? 18.297 -0.623 -28.891 1 96.88 227 ILE B CA 1
ATOM 4826 C C . ILE B 1 227 ? 19.562 -1.474 -28.844 1 96.88 227 ILE B C 1
ATOM 4828 O O . ILE B 1 227 ? 20.656 -0.969 -28.547 1 96.88 227 ILE B O 1
ATOM 4832 N N . GLY B 1 228 ? 19.453 -2.752 -28.953 1 95.81 228 GLY B N 1
ATOM 4833 C CA . GLY B 1 228 ? 20.594 -3.633 -29.141 1 95.81 228 GLY B CA 1
ATOM 4834 C C . GLY B 1 228 ? 21.266 -4.023 -27.844 1 95.81 228 GLY B C 1
ATOM 4835 O O . GLY B 1 228 ? 22.484 -4.266 -27.812 1 95.81 228 GLY B O 1
ATOM 4836 N N . ARG B 1 229 ? 20.547 -4.125 -26.797 1 96.62 229 ARG B N 1
ATOM 4837 C CA . ARG B 1 229 ? 21.109 -4.508 -25.516 1 96.62 229 ARG B CA 1
ATOM 4838 C C . ARG B 1 229 ? 20.828 -5.973 -25.203 1 96.62 229 ARG B C 1
ATOM 4840 O O . ARG B 1 229 ? 20.672 -6.344 -24.031 1 96.62 229 ARG B O 1
ATOM 4847 N N . HIS B 1 230 ? 20.641 -6.695 -26.219 1 95.56 230 HIS B N 1
ATOM 4848 C CA . HIS B 1 230 ? 20.375 -8.125 -26.078 1 95.56 230 HIS B CA 1
ATOM 4849 C C . HIS B 1 230 ? 21.516 -8.953 -26.641 1 95.56 230 HIS B C 1
ATOM 4851 O O . HIS B 1 230 ? 21.344 -10.141 -26.938 1 95.56 230 HIS B O 1
ATOM 4857 N N . VAL B 1 231 ? 22.656 -8.32 -26.828 1 94.75 231 VAL B N 1
ATOM 4858 C CA . VAL B 1 231 ? 23.781 -8.984 -27.469 1 94.75 231 VAL B CA 1
ATOM 4859 C C . VAL B 1 231 ? 24.688 -9.609 -26.406 1 94.75 231 VAL B C 1
ATOM 4861 O O . VAL B 1 231 ? 24.406 -9.523 -25.203 1 94.75 231 VAL B O 1
ATOM 4864 N N . LYS B 1 232 ? 25.812 -10.258 -26.859 1 94.94 232 LYS B N 1
ATOM 4865 C CA . LYS B 1 232 ? 26.766 -10.906 -25.969 1 94.94 232 LYS B CA 1
ATOM 4866 C C . LYS B 1 232 ? 27.281 -9.93 -24.906 1 94.94 232 LYS B C 1
ATOM 4868 O O . LYS B 1 232 ? 27.562 -8.766 -25.219 1 94.94 232 LYS B O 1
ATOM 4873 N N . GLY B 1 233 ? 27.344 -10.367 -23.734 1 95.44 233 GLY B N 1
ATOM 4874 C CA . GLY B 1 233 ? 27.812 -9.523 -22.641 1 95.44 233 GLY B CA 1
ATOM 4875 C C . GLY B 1 233 ? 26.719 -9.156 -21.656 1 95.44 233 GLY B C 1
ATOM 4876 O O . GLY B 1 233 ? 27.016 -8.773 -20.516 1 95.44 233 GLY B O 1
ATOM 4877 N N . TYR B 1 234 ? 25.531 -9.242 -22.047 1 97.25 234 TYR B N 1
ATOM 4878 C CA . TYR B 1 234 ? 24.406 -8.93 -21.172 1 97.25 234 TYR B CA 1
ATOM 4879 C C . TYR B 1 234 ? 23.875 -10.188 -20.516 1 97.25 234 TYR B C 1
ATOM 4881 O O . TYR B 1 234 ? 23.906 -11.273 -21.094 1 97.25 234 TYR B O 1
ATOM 4889 N N . HIS B 1 235 ? 23.453 -10.062 -19.297 1 97.88 235 HIS B N 1
ATOM 4890 C CA . HIS B 1 235 ? 22.781 -11.133 -18.562 1 97.88 235 HIS B CA 1
ATOM 4891 C C . HIS B 1 235 ? 21.516 -10.625 -17.875 1 97.88 235 HIS B C 1
ATOM 4893 O O . HIS B 1 235 ? 21.594 -9.719 -17.031 1 97.88 235 HIS B O 1
ATOM 4899 N N . TYR B 1 236 ? 20.438 -11.18 -18.266 1 97.81 236 TYR B N 1
ATOM 4900 C CA . TYR B 1 236 ? 19.141 -10.812 -17.703 1 97.81 236 TYR B CA 1
ATOM 4901 C C . TYR B 1 236 ? 18.578 -11.945 -16.859 1 97.81 236 TYR B C 1
ATOM 4903 O O . TYR B 1 236 ? 18.562 -13.102 -17.297 1 97.81 236 TYR B O 1
ATOM 4911 N N . ILE B 1 237 ? 18.188 -11.641 -15.664 1 97.69 237 ILE B N 1
ATOM 4912 C CA . ILE B 1 237 ? 17.453 -12.594 -14.828 1 97.69 237 ILE B CA 1
ATOM 4913 C C . ILE B 1 237 ? 15.992 -12.164 -14.734 1 97.69 237 ILE B C 1
ATOM 4915 O O . ILE B 1 237 ? 15.688 -11.055 -14.281 1 97.69 237 ILE B O 1
ATOM 4919 N N . ILE B 1 238 ? 15.094 -12.984 -15.211 1 96.44 238 ILE B N 1
ATOM 4920 C CA . ILE B 1 238 ? 13.664 -12.734 -15.086 1 96.44 238 ILE B CA 1
ATOM 4921 C C . ILE B 1 238 ? 13.18 -13.203 -13.711 1 96.44 238 ILE B C 1
ATOM 4923 O O . ILE B 1 238 ? 13.227 -14.391 -13.398 1 96.44 238 ILE B O 1
ATOM 4927 N N . GLY B 1 239 ? 12.672 -12.227 -12.945 1 95.06 239 GLY B N 1
ATOM 4928 C CA . GLY B 1 239 ? 12.375 -12.477 -11.539 1 95.06 239 GLY B CA 1
ATOM 4929 C C . GLY B 1 239 ? 10.922 -12.859 -11.305 1 95.06 239 GLY B C 1
ATOM 4930 O O . GLY B 1 239 ? 10.297 -12.375 -10.359 1 95.06 239 GLY B O 1
ATOM 4931 N N . ASN B 1 240 ? 10.289 -13.625 -12.148 1 93.69 240 ASN B N 1
ATOM 4932 C CA . ASN B 1 240 ? 8.984 -14.219 -11.898 1 93.69 240 ASN B CA 1
ATOM 4933 C C . ASN B 1 240 ? 8.992 -15.727 -12.156 1 93.69 240 ASN B C 1
ATOM 4935 O O . ASN B 1 240 ? 10.047 -16.297 -12.43 1 93.69 240 ASN B O 1
ATOM 4939 N N . LEU B 1 241 ? 7.855 -16.359 -12.086 1 96.06 241 LEU B N 1
ATOM 4940 C CA . LEU B 1 241 ? 7.828 -17.828 -12.062 1 96.06 241 LEU B CA 1
ATOM 4941 C C . LEU B 1 241 ? 7.438 -18.375 -13.43 1 96.06 241 LEU B C 1
ATOM 4943 O O . LEU B 1 241 ? 7.176 -19.578 -13.562 1 96.06 241 LEU B O 1
ATOM 4947 N N . GLY B 1 242 ? 7.332 -17.469 -14.43 1 95.88 242 GLY B N 1
ATOM 4948 C CA . GLY B 1 242 ? 6.91 -17.875 -15.766 1 95.88 242 GLY B CA 1
ATOM 4949 C C . GLY B 1 242 ? 7.953 -17.594 -16.828 1 95.88 242 GLY B C 1
ATOM 4950 O O . GLY B 1 242 ? 7.684 -16.875 -17.797 1 95.88 242 GLY B O 1
ATOM 4951 N N . PHE B 1 243 ? 9.109 -18.25 -16.688 1 95.06 243 PHE B N 1
ATOM 4952 C CA . PHE B 1 243 ? 10.219 -18.047 -17.609 1 95.06 243 PHE B CA 1
ATOM 4953 C C . PHE B 1 243 ? 9.797 -18.328 -19.047 1 95.06 243 PHE B C 1
ATOM 4955 O O . PHE B 1 243 ? 10.156 -17.594 -19.969 1 95.06 243 PHE B O 1
ATOM 4962 N N . LEU B 1 244 ? 9.031 -19.281 -19.219 1 93.19 244 LEU B N 1
ATOM 4963 C CA . LEU B 1 244 ? 8.664 -19.734 -20.562 1 93.19 244 LEU B CA 1
ATOM 4964 C C . LEU B 1 244 ? 7.391 -19.047 -21.047 1 93.19 244 LEU B C 1
ATOM 4966 O O . LEU B 1 244 ? 6.906 -19.328 -22.141 1 93.19 244 LEU B O 1
ATOM 4970 N N . ASP B 1 245 ? 6.812 -18.125 -20.234 1 94.06 245 ASP B N 1
ATOM 4971 C CA . ASP B 1 245 ? 5.566 -17.453 -20.609 1 94.06 245 ASP B CA 1
ATOM 4972 C C . ASP B 1 245 ? 5.805 -16.406 -21.688 1 94.06 245 ASP B C 1
ATOM 4974 O O . ASP B 1 245 ? 4.871 -16 -22.375 1 94.06 245 ASP B O 1
ATOM 4978 N N . GLY B 1 246 ? 6.953 -15.867 -21.719 1 88.94 246 GLY B N 1
ATOM 4979 C CA . GLY B 1 246 ? 7.301 -14.891 -22.75 1 88.94 246 GLY B CA 1
ATOM 4980 C C . GLY B 1 246 ? 8.141 -15.477 -23.859 1 88.94 246 GLY B C 1
ATOM 4981 O O . GLY B 1 246 ? 8.68 -16.578 -23.734 1 88.94 246 GLY B O 1
ATOM 4982 N N . ASP B 1 247 ? 8.141 -14.75 -25 1 89.19 247 ASP B N 1
ATOM 4983 C CA . ASP B 1 247 ? 9.023 -15.133 -26.109 1 89.19 247 ASP B CA 1
ATOM 4984 C C . ASP B 1 247 ? 10.43 -14.57 -25.906 1 89.19 247 ASP B C 1
ATOM 4986 O O . ASP B 1 247 ? 10.648 -13.359 -26.031 1 89.19 247 ASP B O 1
ATOM 4990 N N . LEU B 1 248 ? 11.328 -15.508 -25.609 1 90.75 248 LEU B N 1
ATOM 4991 C CA . LEU B 1 248 ? 12.688 -15.078 -25.312 1 90.75 248 LEU B CA 1
ATOM 4992 C C . LEU B 1 248 ? 13.617 -15.359 -26.484 1 90.75 248 LEU B C 1
ATOM 4994 O O . LEU B 1 248 ? 14.836 -15.156 -26.391 1 90.75 248 LEU B O 1
ATOM 4998 N N . SER B 1 249 ? 13.07 -15.742 -27.594 1 90.06 249 SER B N 1
ATOM 4999 C CA . SER B 1 249 ? 13.875 -16.188 -28.719 1 90.06 249 SER B CA 1
ATOM 5000 C C . SER B 1 249 ? 14.75 -15.055 -29.25 1 90.06 249 SER B C 1
ATOM 5002 O O . SER B 1 249 ? 15.945 -15.234 -29.469 1 90.06 249 SER B O 1
ATOM 5004 N N . LYS B 1 250 ? 14.188 -13.922 -29.359 1 89 250 LYS B N 1
ATOM 5005 C CA . LYS B 1 250 ? 14.922 -12.797 -29.938 1 89 250 LYS B CA 1
ATOM 5006 C C . LYS B 1 250 ? 16.078 -12.367 -29.047 1 89 250 LYS B C 1
ATOM 5008 O O . LYS B 1 250 ? 17.141 -12 -29.531 1 89 250 LYS B O 1
ATOM 5013 N N . ILE B 1 251 ? 15.875 -12.414 -27.781 1 91.19 251 ILE B N 1
ATOM 5014 C CA . ILE B 1 251 ? 16.922 -11.992 -26.859 1 91.19 251 ILE B CA 1
ATOM 5015 C C . ILE B 1 251 ? 18.031 -13.047 -26.828 1 91.19 251 ILE B C 1
ATOM 5017 O O . ILE B 1 251 ? 19.219 -12.703 -26.766 1 91.19 251 ILE B O 1
ATOM 5021 N N . GLN B 1 252 ? 17.641 -14.281 -26.891 1 87.56 252 GLN B N 1
ATOM 5022 C CA . GLN B 1 252 ? 18.609 -15.367 -26.859 1 87.56 252 GLN B CA 1
ATOM 5023 C C . GLN B 1 252 ? 19.453 -15.414 -28.125 1 87.56 252 GLN B C 1
ATOM 5025 O O . GLN B 1 252 ? 20.641 -15.688 -28.094 1 87.56 252 GLN B O 1
ATOM 5030 N N . TYR B 1 253 ? 18.828 -15.102 -29.188 1 90 253 TYR B N 1
ATOM 5031 C CA . TYR B 1 253 ? 19.531 -15.102 -30.469 1 90 253 TYR B CA 1
ATOM 5032 C C . TYR B 1 253 ? 20.578 -13.992 -30.531 1 90 253 TYR B C 1
ATOM 5034 O O . TYR B 1 253 ? 21.594 -14.109 -31.219 1 90 253 TYR B O 1
ATOM 5042 N N . GLY B 1 254 ? 20.344 -12.914 -29.859 1 92.81 254 GLY B N 1
ATOM 5043 C CA . GLY B 1 254 ? 21.266 -11.797 -29.828 1 92.81 254 GLY B CA 1
ATOM 5044 C C . GLY B 1 254 ? 22.531 -12.102 -29.047 1 92.81 254 GLY B C 1
ATOM 5045 O O . GLY B 1 254 ? 23.531 -11.398 -29.172 1 92.81 254 GLY B O 1
ATOM 5046 N N . GLY B 1 255 ? 22.484 -13.133 -28.188 1 94.31 255 GLY B N 1
ATOM 5047 C CA . GLY B 1 255 ? 23.688 -13.555 -27.5 1 94.31 255 GLY B CA 1
ATOM 5048 C C . GLY B 1 255 ? 23.641 -13.266 -26.016 1 94.31 255 GLY B C 1
ATOM 5049 O O . GLY B 1 255 ? 24.516 -13.719 -25.266 1 94.31 255 GLY B O 1
ATOM 5050 N N . ALA B 1 256 ? 22.656 -12.586 -25.562 1 96.12 256 ALA B N 1
ATOM 5051 C CA . ALA B 1 256 ? 22.547 -12.305 -24.141 1 96.12 256 ALA B CA 1
ATOM 5052 C C . ALA B 1 256 ? 22.172 -13.562 -23.359 1 96.12 256 ALA B C 1
ATOM 5054 O O . ALA B 1 256 ? 21.469 -14.43 -23.875 1 96.12 256 ALA B O 1
ATOM 5055 N N . ASN B 1 257 ? 22.703 -13.664 -22.141 1 96.38 257 ASN B N 1
ATOM 5056 C CA . ASN B 1 257 ? 22.25 -14.711 -21.234 1 96.38 257 ASN B CA 1
ATOM 5057 C C . ASN B 1 257 ? 20.922 -14.352 -20.578 1 96.38 257 ASN B C 1
ATOM 5059 O O . ASN B 1 257 ? 20.703 -13.188 -20.219 1 96.38 257 ASN B O 1
ATOM 5063 N N . VAL B 1 258 ? 20.078 -15.336 -20.562 1 96.75 258 VAL B N 1
ATOM 5064 C CA . VAL B 1 258 ? 18.812 -15.133 -19.875 1 96.75 258 VAL B CA 1
ATOM 5065 C C . VAL B 1 258 ? 18.547 -16.281 -18.906 1 96.75 258 VAL B C 1
ATOM 5067 O O . VAL B 1 258 ? 18.656 -17.453 -19.281 1 96.75 258 VAL B O 1
ATOM 5070 N N . SER B 1 259 ? 18.391 -15.961 -17.656 1 96.94 259 SER B N 1
ATOM 5071 C CA . SER B 1 259 ? 18.047 -16.938 -16.609 1 96.94 259 SER B CA 1
ATOM 5072 C C . SER B 1 259 ? 16.719 -16.578 -15.945 1 96.94 259 SER B C 1
ATOM 5074 O O . SER B 1 259 ? 16.25 -15.445 -16.062 1 96.94 259 SER B O 1
ATOM 5076 N N . GLY B 1 260 ? 16.062 -17.484 -15.312 1 96.19 260 GLY B N 1
ATOM 5077 C CA . GLY B 1 260 ? 14.812 -17.234 -14.625 1 96.19 260 GLY B CA 1
ATOM 5078 C C . GLY B 1 260 ? 14.25 -18.469 -13.945 1 96.19 260 GLY B C 1
ATOM 5079 O O . GLY B 1 260 ? 14.984 -19.406 -13.648 1 96.19 260 GLY B O 1
ATOM 5080 N N . PHE B 1 261 ? 13.016 -18.391 -13.602 1 96.44 261 PHE B N 1
ATOM 5081 C CA . PHE B 1 261 ? 12.336 -19.438 -12.844 1 96.44 261 PHE B CA 1
ATOM 5082 C C . PHE B 1 261 ? 11.094 -19.906 -13.586 1 96.44 261 PHE B C 1
ATOM 5084 O O . PHE B 1 261 ? 10.43 -19.125 -14.266 1 96.44 261 PHE B O 1
ATOM 5091 N N . GLN B 1 262 ? 10.914 -21.172 -13.523 1 96.25 262 GLN B N 1
ATOM 5092 C CA . GLN B 1 262 ? 9.742 -21.812 -14.125 1 96.25 262 GLN B CA 1
ATOM 5093 C C . GLN B 1 262 ? 9.07 -22.766 -13.141 1 96.25 262 GLN B C 1
ATOM 5095 O O . GLN B 1 262 ? 9.625 -23.812 -12.797 1 96.25 262 GLN B O 1
ATOM 5100 N N . ILE B 1 263 ? 7.832 -22.406 -12.781 1 97.06 263 ILE B N 1
ATOM 5101 C CA . ILE B 1 263 ? 7.199 -23.188 -11.734 1 97.06 263 ILE B CA 1
ATOM 5102 C C . ILE B 1 263 ? 6.457 -24.375 -12.352 1 97.06 263 ILE B C 1
ATOM 5104 O O . ILE B 1 263 ? 6.293 -25.422 -11.719 1 97.06 263 ILE B O 1
ATOM 5108 N N . VAL B 1 264 ? 5.984 -24.219 -13.57 1 97.56 264 VAL B N 1
ATOM 5109 C CA . VAL B 1 264 ? 5.316 -25.312 -14.273 1 97.56 264 VAL B CA 1
ATOM 5110 C C . VAL B 1 264 ? 6.352 -26.172 -14.992 1 97.56 264 VAL B C 1
ATOM 5112 O O . VAL B 1 264 ? 7.066 -25.672 -15.875 1 97.56 264 VAL B O 1
ATOM 5115 N N . ASP B 1 265 ? 6.449 -27.375 -14.633 1 96.75 265 ASP B N 1
ATOM 5116 C CA . ASP B 1 265 ? 7.379 -28.297 -15.273 1 96.75 265 ASP B CA 1
ATOM 5117 C C . ASP B 1 265 ? 6.703 -29.047 -16.438 1 96.75 265 ASP B C 1
ATOM 5119 O O . ASP B 1 265 ? 6.133 -30.109 -16.25 1 96.75 265 ASP B O 1
ATOM 5123 N N . PHE B 1 266 ? 6.938 -28.578 -17.609 1 95.56 266 PHE B N 1
ATOM 5124 C CA . PHE B 1 266 ? 6.25 -29.125 -18.781 1 95.56 266 PHE B CA 1
ATOM 5125 C C . PHE B 1 266 ? 6.852 -30.453 -19.188 1 95.56 266 PHE B C 1
ATOM 5127 O O . PHE B 1 266 ? 6.289 -31.172 -20.031 1 95.56 266 PHE B O 1
ATOM 5134 N N . ASP B 1 267 ? 7.961 -30.859 -18.594 1 95.56 267 ASP B N 1
ATOM 5135 C CA . ASP B 1 267 ? 8.578 -32.156 -18.859 1 95.56 267 ASP B CA 1
ATOM 5136 C C . ASP B 1 267 ? 7.926 -33.25 -18.031 1 95.56 267 ASP B C 1
ATOM 5138 O O . ASP B 1 267 ? 8.102 -34.438 -18.328 1 95.56 267 ASP B O 1
ATOM 5142 N N . ASP B 1 268 ? 7.242 -32.812 -17.016 1 95.62 268 ASP B N 1
ATOM 5143 C CA . ASP B 1 268 ? 6.473 -33.781 -16.234 1 95.62 268 ASP B CA 1
ATOM 5144 C C . ASP B 1 268 ? 5.348 -34.406 -17.078 1 95.62 268 ASP B C 1
ATOM 5146 O O . ASP B 1 268 ? 4.566 -33.656 -17.703 1 95.62 268 ASP B O 1
ATOM 5150 N N . PRO B 1 269 ? 5.184 -35.688 -17.062 1 96.06 269 PRO B N 1
ATOM 5151 C CA . PRO B 1 269 ? 4.199 -36.344 -17.922 1 96.06 269 PRO B CA 1
ATOM 5152 C C . PRO B 1 269 ? 2.77 -35.875 -17.641 1 96.06 269 PRO B C 1
ATOM 5154 O O . PRO B 1 269 ? 1.972 -35.719 -18.562 1 96.06 269 PRO B O 1
ATOM 5157 N N . VAL B 1 270 ? 2.471 -35.719 -16.422 1 95.31 270 VAL B N 1
ATOM 5158 C CA . VAL B 1 270 ? 1.122 -35.312 -16.062 1 95.31 270 VAL B CA 1
ATOM 5159 C C . VAL B 1 270 ? 0.855 -33.906 -16.578 1 95.31 270 VAL B C 1
ATOM 5161 O O . VAL B 1 270 ? -0.223 -33.625 -17.109 1 95.31 270 VAL B O 1
ATOM 5164 N N . VAL B 1 271 ? 1.82 -33 -16.453 1 96.88 271 VAL B N 1
ATOM 5165 C CA . VAL B 1 271 ? 1.694 -31.625 -16.906 1 96.88 271 VAL B CA 1
ATOM 5166 C C . VAL B 1 271 ? 1.652 -31.578 -18.438 1 96.88 271 VAL B C 1
ATOM 5168 O O . VAL B 1 271 ? 0.884 -30.797 -19.016 1 96.88 271 VAL B O 1
ATOM 5171 N N . ALA B 1 272 ? 2.48 -32.438 -19.031 1 95.88 272 ALA B N 1
ATOM 5172 C CA . ALA B 1 272 ? 2.52 -32.469 -20.5 1 95.88 272 ALA B CA 1
ATOM 5173 C C . ALA B 1 272 ? 1.17 -32.906 -21.062 1 95.88 272 ALA B C 1
ATOM 5175 O O . ALA B 1 272 ? 0.707 -32.344 -22.062 1 95.88 272 ALA B O 1
ATOM 5176 N N . LYS B 1 273 ? 0.613 -33.875 -20.453 1 96.31 273 LYS B N 1
ATOM 5177 C CA . LYS B 1 273 ? -0.702 -34.344 -20.891 1 96.31 273 LYS B CA 1
ATOM 5178 C C . LYS B 1 273 ? -1.757 -33.25 -20.703 1 96.31 273 LYS B C 1
ATOM 5180 O O . LYS B 1 273 ? -2.613 -33.062 -21.578 1 96.31 273 LYS B O 1
ATOM 5185 N N . PHE B 1 274 ? -1.717 -32.594 -19.656 1 96.75 274 PHE B N 1
ATOM 5186 C CA . PHE B 1 274 ? -2.635 -31.5 -19.422 1 96.75 274 PHE B CA 1
ATOM 5187 C C . PHE B 1 274 ? -2.471 -30.422 -20.5 1 96.75 274 PHE B C 1
ATOM 5189 O O . PHE B 1 274 ? -3.459 -29.906 -21.016 1 96.75 274 PHE B O 1
ATOM 5196 N N . ASP B 1 275 ? -1.22 -30.078 -20.641 1 94.5 275 ASP B N 1
ATOM 5197 C CA . ASP B 1 275 ? -0.925 -29.016 -21.594 1 94.5 275 ASP B CA 1
ATOM 5198 C C . ASP B 1 275 ? -1.467 -29.359 -22.984 1 94.5 275 ASP B C 1
ATOM 5200 O O . ASP B 1 275 ? -1.937 -28.484 -23.703 1 94.5 275 ASP B O 1
ATOM 5204 N N . GLN B 1 276 ? -1.376 -30.656 -23.359 1 94.25 276 GLN B N 1
ATOM 5205 C CA . GLN B 1 276 ? -1.927 -31.109 -24.641 1 94.25 276 GLN B CA 1
ATOM 5206 C C . GLN B 1 276 ? -3.438 -30.906 -24.688 1 94.25 276 GLN B C 1
ATOM 5208 O O . GLN B 1 276 ? -3.973 -30.438 -25.703 1 94.25 276 GLN B O 1
ATOM 5213 N N . ARG B 1 277 ? -4.062 -31.203 -23.641 1 95.44 277 ARG B N 1
ATOM 5214 C CA . ARG B 1 277 ? -5.508 -31.031 -23.547 1 95.44 277 ARG B CA 1
ATOM 5215 C C . ARG B 1 277 ? -5.867 -29.547 -23.531 1 95.44 277 ARG B C 1
ATOM 5217 O O . ARG B 1 277 ? -6.867 -29.141 -24.125 1 95.44 277 ARG B O 1
ATOM 5224 N N . TRP B 1 278 ? -5.078 -28.766 -22.844 1 96.69 278 TRP B N 1
ATOM 5225 C CA . TRP B 1 278 ? -5.281 -27.328 -22.75 1 96.69 278 TRP B CA 1
ATOM 5226 C C . TRP B 1 278 ? -5.227 -26.672 -24.141 1 96.69 278 TRP B C 1
ATOM 5228 O O . TRP B 1 278 ? -6.109 -25.891 -24.5 1 96.69 278 TRP B O 1
ATOM 5238 N N . GLU B 1 279 ? -4.258 -27.062 -24.891 1 92.31 279 GLU B N 1
ATOM 5239 C CA . GLU B 1 279 ? -4.047 -26.484 -26.203 1 92.31 279 GLU B CA 1
ATOM 5240 C C . GLU B 1 279 ? -5.125 -26.938 -27.188 1 92.31 279 GLU B C 1
ATOM 5242 O O . GLU B 1 279 ? -5.305 -26.328 -28.25 1 92.31 279 GLU B O 1
ATOM 5247 N N . ALA B 1 280 ? -5.828 -28.016 -26.828 1 94.25 280 ALA B N 1
ATOM 5248 C CA . ALA B 1 280 ? -6.887 -28.547 -27.688 1 94.25 280 ALA B CA 1
ATOM 5249 C C . ALA B 1 280 ? -8.211 -27.844 -27.406 1 94.25 280 ALA B C 1
ATOM 5251 O O . ALA B 1 280 ? -9.172 -27.984 -28.172 1 94.25 280 ALA B O 1
ATOM 5252 N N . LEU B 1 281 ? -8.266 -27.016 -26.391 1 94.75 281 LEU B N 1
ATOM 5253 C CA . LEU B 1 281 ? -9.492 -26.312 -26.047 1 94.75 281 LEU B CA 1
ATOM 5254 C C . LEU B 1 281 ? -9.844 -25.281 -27.109 1 94.75 281 LEU B C 1
ATOM 5256 O O . LEU B 1 281 ? -8.953 -24.703 -27.75 1 94.75 281 LEU B O 1
ATOM 5260 N N . GLU B 1 282 ? -11.086 -25.047 -27.312 1 92.88 282 GLU B N 1
ATOM 5261 C CA . GLU B 1 282 ? -11.539 -24.047 -28.25 1 92.88 282 GLU B CA 1
ATOM 5262 C C . GLU B 1 282 ? -11.383 -22.641 -27.688 1 92.88 282 GLU B C 1
ATOM 5264 O O . GLU B 1 282 ? -12.016 -22.297 -26.688 1 92.88 282 GLU B O 1
ATOM 5269 N N . GLU B 1 283 ? -10.703 -21.828 -28.328 1 89.62 283 GLU B N 1
ATOM 5270 C CA . GLU B 1 283 ? -10.398 -20.484 -27.844 1 89.62 283 GLU B CA 1
ATOM 5271 C C . GLU B 1 283 ? -11.672 -19.656 -27.688 1 89.62 283 GLU B C 1
ATOM 5273 O O . GLU B 1 283 ? -11.766 -18.828 -26.781 1 89.62 283 GLU B O 1
ATOM 5278 N N . LYS B 1 284 ? -12.625 -19.891 -28.531 1 93 284 LYS B N 1
ATOM 5279 C CA . LYS B 1 284 ? -13.883 -19.156 -28.438 1 93 284 LYS B CA 1
ATOM 5280 C C . LYS B 1 284 ? -14.578 -19.406 -27.109 1 93 284 LYS B C 1
ATOM 5282 O O . LYS B 1 284 ? -15.164 -18.5 -26.516 1 93 284 LYS B O 1
ATOM 5287 N N . GLU B 1 285 ? -14.398 -20.688 -26.609 1 94.06 285 GLU B N 1
ATOM 5288 C CA . GLU B 1 285 ? -15.008 -21.078 -25.344 1 94.06 285 GLU B CA 1
ATOM 5289 C C . GLU B 1 285 ? -14.07 -20.781 -24.172 1 94.06 285 GLU B C 1
ATOM 5291 O O . GLU B 1 285 ? -14.523 -20.438 -23.078 1 94.06 285 GLU B O 1
ATOM 5296 N N . TYR B 1 286 ? -12.836 -20.938 -24.453 1 95.94 286 TYR B N 1
ATOM 5297 C CA . TYR B 1 286 ? -11.828 -20.734 -23.422 1 95.94 286 TYR B CA 1
ATOM 5298 C C . TYR B 1 286 ? -10.773 -19.734 -23.891 1 95.94 286 TYR B C 1
ATOM 5300 O O . TYR B 1 286 ? -9.648 -20.125 -24.234 1 95.94 286 TYR B O 1
ATOM 5308 N N . PRO B 1 287 ? -11.141 -18.469 -23.719 1 94.5 287 PRO B N 1
ATOM 5309 C CA . PRO B 1 287 ? -10.195 -17.438 -24.188 1 94.5 287 PRO B CA 1
ATOM 5310 C C . PRO B 1 287 ? -8.828 -17.562 -23.531 1 94.5 287 PRO B C 1
ATOM 5312 O O . PRO B 1 287 ? -8.734 -17.781 -22.312 1 94.5 287 PRO B O 1
ATOM 5315 N N . GLY B 1 288 ? -7.781 -17.484 -24.312 1 92.88 288 GLY B N 1
ATOM 5316 C CA . GLY B 1 288 ? -6.414 -17.562 -23.828 1 92.88 288 GLY B CA 1
ATOM 5317 C C . GLY B 1 288 ? -5.816 -18.953 -23.938 1 92.88 288 GLY B C 1
ATOM 5318 O O . GLY B 1 288 ? -4.605 -19.125 -23.781 1 92.88 288 GLY B O 1
ATOM 5319 N N . ALA B 1 289 ? -6.633 -19.906 -24.266 1 92.5 289 ALA B N 1
ATOM 5320 C CA . ALA B 1 289 ? -6.164 -21.297 -24.297 1 92.5 289 ALA B CA 1
ATOM 5321 C C . ALA B 1 289 ? -5.402 -21.578 -25.594 1 92.5 289 ALA B C 1
ATOM 5323 O O . ALA B 1 289 ? -4.871 -22.672 -25.781 1 92.5 289 ALA B O 1
ATOM 5324 N N . ASP B 1 290 ? -5.316 -20.578 -26.469 1 86.56 290 ASP B N 1
ATOM 5325 C CA . ASP B 1 290 ? -4.574 -20.734 -27.719 1 86.56 290 ASP B CA 1
ATOM 5326 C C . ASP B 1 290 ? -3.07 -20.688 -27.484 1 86.56 290 ASP B C 1
ATOM 5328 O O . ASP B 1 290 ? -2.279 -20.969 -28.375 1 86.56 290 ASP B O 1
ATOM 5332 N N . ASN B 1 291 ? -2.652 -20.391 -26.297 1 88.5 291 ASN B N 1
ATOM 5333 C CA . ASN B 1 291 ? -1.258 -20.391 -25.859 1 88.5 291 ASN B CA 1
ATOM 5334 C C . ASN B 1 291 ? -1.03 -21.359 -24.703 1 88.5 291 ASN B C 1
ATOM 5336 O O . ASN B 1 291 ? -1.976 -21.734 -24.016 1 88.5 291 ASN B O 1
ATOM 5340 N N . ARG B 1 292 ? 0.186 -21.781 -24.656 1 92.56 292 ARG B N 1
ATOM 5341 C CA . ARG B 1 292 ? 0.549 -22.594 -23.5 1 92.56 292 ARG B CA 1
ATOM 5342 C C . ARG B 1 292 ? 0.115 -21.938 -22.203 1 92.56 292 ARG B C 1
ATOM 5344 O O . ARG B 1 292 ? 0.139 -20.719 -22.078 1 92.56 292 ARG B O 1
ATOM 5351 N N . ILE B 1 293 ? -0.234 -22.719 -21.25 1 95.88 293 ILE B N 1
ATOM 5352 C CA . ILE B 1 293 ? -0.75 -22.203 -20 1 95.88 293 ILE B CA 1
ATOM 5353 C C . ILE B 1 293 ? 0.343 -21.422 -19.281 1 95.88 293 ILE B C 1
ATOM 5355 O O . ILE B 1 293 ? 1.468 -21.906 -19.125 1 95.88 293 ILE B O 1
ATOM 5359 N N . ARG B 1 294 ? -0.004 -20.219 -18.875 1 95.5 294 ARG B N 1
ATOM 5360 C CA . ARG B 1 294 ? 0.915 -19.375 -18.125 1 95.5 294 ARG B CA 1
ATOM 5361 C C . ARG B 1 294 ? 0.961 -19.797 -16.656 1 95.5 294 ARG B C 1
ATOM 5363 O O . ARG B 1 294 ? 0.065 -20.5 -16.188 1 95.5 294 ARG B O 1
ATOM 5370 N N . TYR B 1 295 ? 2.01 -19.344 -16.016 1 96.38 295 TYR B N 1
ATOM 5371 C CA . TYR B 1 295 ? 2.18 -19.812 -14.641 1 96.38 295 TYR B CA 1
ATOM 5372 C C . TYR B 1 295 ? 1.048 -19.312 -13.75 1 96.38 295 TYR B C 1
ATOM 5374 O O . TYR B 1 295 ? 0.587 -20.047 -12.859 1 96.38 295 TYR B O 1
ATOM 5382 N N . THR B 1 296 ? 0.539 -18.062 -13.961 1 96.62 296 THR B N 1
ATOM 5383 C CA . THR B 1 296 ? -0.563 -17.547 -13.164 1 96.62 296 THR B CA 1
ATOM 5384 C C . THR B 1 296 ? -1.837 -18.344 -13.406 1 96.62 296 THR B C 1
ATOM 5386 O O . THR B 1 296 ? -2.631 -18.562 -12.492 1 96.62 296 THR B O 1
ATOM 5389 N N . SER B 1 297 ? -2.055 -18.781 -14.633 1 97.5 297 SER B N 1
ATOM 5390 C CA . SER B 1 297 ? -3.195 -19.641 -14.961 1 97.5 297 SER B CA 1
ATOM 5391 C C . SER B 1 297 ? -3.059 -21.016 -14.336 1 97.5 297 SER B C 1
ATOM 5393 O O . SER B 1 297 ? -4.043 -21.594 -13.867 1 97.5 297 SER B O 1
ATOM 5395 N N . ALA B 1 298 ? -1.854 -21.5 -14.406 1 98.19 298 ALA B N 1
ATOM 5396 C CA . ALA B 1 298 ? -1.605 -22.781 -13.75 1 98.19 298 ALA B CA 1
ATOM 5397 C C . ALA B 1 298 ? -1.883 -22.703 -12.258 1 98.19 298 ALA B C 1
ATOM 5399 O O . ALA B 1 298 ? -2.465 -23.609 -11.672 1 98.19 298 ALA B O 1
ATOM 5400 N N . LEU B 1 299 ? -1.457 -21.594 -11.641 1 98.38 299 LEU B N 1
ATOM 5401 C CA . LEU B 1 299 ? -1.733 -21.344 -10.227 1 98.38 299 LEU B CA 1
ATOM 5402 C C . LEU B 1 299 ? -3.234 -21.266 -9.969 1 98.38 299 LEU B C 1
ATOM 5404 O O . LEU B 1 299 ? -3.723 -21.75 -8.945 1 98.38 299 LEU B O 1
ATOM 5408 N N . THR B 1 300 ? -3.947 -20.656 -10.883 1 98.38 300 THR B N 1
ATOM 5409 C CA . THR B 1 300 ? -5.395 -20.531 -10.781 1 98.38 300 THR B CA 1
ATOM 5410 C C . THR B 1 300 ? -6.066 -21.906 -10.836 1 98.38 300 THR B C 1
ATOM 5412 O O . THR B 1 300 ? -6.938 -22.203 -10.016 1 98.38 300 THR B O 1
ATOM 5415 N N . TYR B 1 301 ? -5.648 -22.719 -11.797 1 98 301 TYR B N 1
ATOM 5416 C CA . TYR B 1 301 ? -6.145 -24.078 -11.914 1 98 301 TYR B CA 1
ATOM 5417 C C . TYR B 1 301 ? -5.895 -24.875 -10.633 1 98 301 TYR B C 1
ATOM 5419 O O . TYR B 1 301 ? -6.793 -25.547 -10.117 1 98 301 TYR B O 1
ATOM 5427 N N . ASP B 1 302 ? -4.699 -24.781 -10.117 1 98.25 302 ASP B N 1
ATOM 5428 C CA . ASP B 1 302 ? -4.309 -25.484 -8.898 1 98.25 302 ASP B CA 1
ATOM 5429 C C . ASP B 1 302 ? -5.094 -24.969 -7.691 1 98.25 302 ASP B C 1
ATOM 5431 O O . ASP B 1 302 ? -5.363 -25.734 -6.758 1 98.25 302 ASP B O 1
ATOM 5435 N N . ALA B 1 303 ? -5.406 -23.688 -7.688 1 98.19 303 ALA B N 1
ATOM 5436 C CA . ALA B 1 303 ? -6.191 -23.125 -6.594 1 98.19 303 ALA B CA 1
ATOM 5437 C C . ALA B 1 303 ? -7.559 -23.797 -6.492 1 98.19 303 ALA B C 1
ATOM 5439 O O . ALA B 1 303 ? -8.062 -24.031 -5.391 1 98.19 303 ALA B O 1
ATOM 5440 N N . VAL B 1 304 ? -8.164 -24.078 -7.621 1 96.5 304 VAL B N 1
ATOM 5441 C CA . VAL B 1 304 ? -9.453 -24.766 -7.625 1 96.5 304 VAL B CA 1
ATOM 5442 C C . VAL B 1 304 ? -9.281 -26.172 -7.047 1 96.5 304 VAL B C 1
ATOM 5444 O O . VAL B 1 304 ? -10.125 -26.641 -6.285 1 96.5 304 VAL B O 1
ATOM 5447 N N . HIS B 1 305 ? -8.188 -26.766 -7.41 1 96.44 305 HIS B N 1
ATOM 5448 C CA . HIS B 1 305 ? -7.871 -28.078 -6.863 1 96.44 305 HIS B CA 1
ATOM 5449 C C . HIS B 1 305 ? -7.777 -28.031 -5.344 1 96.44 305 HIS B C 1
ATOM 5451 O O . HIS B 1 305 ? -8.383 -28.859 -4.656 1 96.44 305 HIS B O 1
ATOM 5457 N N . VAL B 1 306 ? -7.074 -27.094 -4.832 1 97.44 306 VAL B N 1
ATOM 5458 C CA . VAL B 1 306 ? -6.879 -26.922 -3.396 1 97.44 306 VAL B CA 1
ATOM 5459 C C . VAL B 1 306 ? -8.227 -26.672 -2.719 1 97.44 306 VAL B C 1
ATOM 5461 O O . VAL B 1 306 ? -8.539 -27.281 -1.695 1 97.44 306 VAL B O 1
ATOM 5464 N N . MET B 1 307 ? -8.953 -25.797 -3.279 1 95.56 307 MET B N 1
ATOM 5465 C CA . MET B 1 307 ? -10.258 -25.453 -2.725 1 95.56 307 MET B CA 1
ATOM 5466 C C . MET B 1 307 ? -11.172 -26.672 -2.654 1 95.56 307 MET B C 1
ATOM 5468 O O . MET B 1 307 ? -11.789 -26.922 -1.624 1 95.56 307 MET B O 1
ATOM 5472 N N . THR B 1 308 ? -11.227 -27.438 -3.688 1 93.88 308 THR B N 1
ATOM 5473 C CA . THR B 1 308 ? -12.102 -28.609 -3.746 1 93.88 308 THR B CA 1
ATOM 5474 C C . THR B 1 308 ? -11.656 -29.672 -2.762 1 93.88 308 THR B C 1
ATOM 5476 O O . THR B 1 308 ? -12.484 -30.344 -2.137 1 93.88 308 THR B O 1
ATOM 5479 N N . GLU B 1 309 ? -10.383 -29.844 -2.668 1 95.06 309 GLU B N 1
ATOM 5480 C CA . GLU B 1 309 ? -9.852 -30.797 -1.694 1 95.06 309 GLU B CA 1
ATOM 5481 C C . GLU B 1 309 ? -10.242 -30.391 -0.271 1 95.06 309 GLU B C 1
ATOM 5483 O O . GLU B 1 309 ? -10.594 -31.25 0.542 1 95.06 309 GLU B O 1
ATOM 5488 N N . ALA B 1 310 ? -10.125 -29.156 0.058 1 95.19 310 ALA B N 1
ATOM 5489 C CA . ALA B 1 310 ? -10.508 -28.656 1.381 1 95.19 310 ALA B CA 1
ATOM 5490 C C . ALA B 1 310 ? -12 -28.844 1.628 1 95.19 310 ALA B C 1
ATOM 5492 O O . ALA B 1 310 ? -12.406 -29.266 2.713 1 95.19 310 ALA B O 1
ATOM 5493 N N . PHE B 1 311 ? -12.773 -28.562 0.641 1 91.75 311 PHE B N 1
ATOM 5494 C CA . PHE B 1 311 ? -14.227 -28.688 0.778 1 91.75 311 PHE B CA 1
ATOM 5495 C C . PHE B 1 311 ? -14.641 -30.141 0.936 1 91.75 311 PHE B C 1
ATOM 5497 O O . PHE B 1 311 ? -15.578 -30.453 1.67 1 91.75 311 PHE B O 1
ATOM 5504 N N . ARG B 1 312 ? -13.977 -30.969 0.216 1 91.5 312 ARG B N 1
ATOM 5505 C CA . ARG B 1 312 ? -14.234 -32.406 0.382 1 91.5 312 ARG B CA 1
ATOM 5506 C C . ARG B 1 312 ? -13.969 -32.844 1.816 1 91.5 312 ARG B C 1
ATOM 5508 O O . ARG B 1 312 ? -14.742 -33.594 2.389 1 91.5 312 ARG B O 1
ATOM 5515 N N . PHE B 1 313 ? -12.914 -32.375 2.328 1 93 313 PHE B N 1
ATOM 5516 C CA . PHE B 1 313 ? -12.578 -32.688 3.715 1 93 313 PHE B CA 1
ATOM 5517 C C . PHE B 1 313 ? -13.664 -32.188 4.656 1 93 313 PHE B C 1
ATOM 5519 O O . PHE B 1 313 ? -14.086 -32.906 5.562 1 93 313 PHE B O 1
ATOM 5526 N N . LEU B 1 314 ? -14.102 -30.984 4.449 1 91.62 314 LEU B N 1
ATOM 5527 C CA . LEU B 1 314 ? -15.133 -30.391 5.289 1 91.62 314 LEU B CA 1
ATOM 5528 C C . LEU B 1 314 ? -16.453 -31.156 5.156 1 91.62 314 LEU B C 1
ATOM 5530 O O . LEU B 1 314 ? -17.172 -31.344 6.141 1 91.62 314 LEU B O 1
ATOM 5534 N N . TYR B 1 315 ? -16.734 -31.516 3.963 1 88 315 TYR B N 1
ATOM 5535 C CA . TYR B 1 315 ? -17.938 -32.312 3.715 1 88 315 TYR B CA 1
ATOM 5536 C C . TYR B 1 315 ? -17.906 -33.625 4.473 1 88 315 TYR B C 1
ATOM 5538 O O . TYR B 1 315 ? -18.891 -34.031 5.066 1 88 315 TYR B O 1
ATOM 5546 N N . LYS B 1 316 ? -16.812 -34.219 4.43 1 89.5 316 LYS B N 1
ATOM 5547 C CA . LYS B 1 316 ? -16.641 -35.5 5.125 1 89.5 316 LYS B CA 1
ATOM 5548 C C . LYS B 1 316 ? -16.781 -35.312 6.633 1 89.5 316 LYS B C 1
ATOM 5550 O O . LYS B 1 316 ? -17.25 -36.219 7.328 1 89.5 316 LYS B O 1
ATOM 5555 N N . GLN B 1 317 ? -16.469 -34.188 7.137 1 90.19 317 GLN B N 1
ATOM 5556 C CA . GLN B 1 317 ? -16.594 -33.875 8.562 1 90.19 317 GLN B CA 1
ATOM 5557 C C . GLN B 1 317 ? -18 -33.375 8.898 1 90.19 317 GLN B C 1
ATOM 5559 O O . GLN B 1 317 ? -18.281 -33 10.039 1 90.19 317 GLN B O 1
ATOM 5564 N N . ARG B 1 318 ? -18.875 -33.281 7.879 1 86.31 318 ARG B N 1
ATOM 5565 C CA . ARG B 1 318 ? -20.266 -32.906 8.023 1 86.31 318 ARG B CA 1
ATOM 5566 C C . ARG B 1 318 ? -20.406 -31.469 8.492 1 86.31 318 ARG B C 1
ATOM 5568 O O . ARG B 1 318 ? -21.25 -31.156 9.344 1 86.31 318 ARG B O 1
ATOM 5575 N N . ILE B 1 319 ? -19.469 -30.734 8.031 1 83.19 319 ILE B N 1
ATOM 5576 C CA . ILE B 1 319 ? -19.594 -29.297 8.266 1 83.19 319 ILE B CA 1
ATOM 5577 C C . ILE B 1 319 ? -20.625 -28.719 7.297 1 83.19 319 ILE B C 1
ATOM 5579 O O . ILE B 1 319 ? -20.641 -29.062 6.113 1 83.19 319 ILE B O 1
ATOM 5583 N N . ASP B 1 320 ? -21.5 -27.891 7.859 1 77.19 320 ASP B N 1
ATOM 5584 C CA . ASP B 1 320 ? -22.5 -27.234 7.027 1 77.19 320 ASP B CA 1
ATOM 5585 C C . ASP B 1 320 ? -21.859 -26.266 6.039 1 77.19 320 ASP B C 1
ATOM 5587 O O . ASP B 1 320 ? -21.188 -25.312 6.441 1 77.19 320 ASP B O 1
ATOM 5591 N N . MET B 1 321 ? -22.031 -26.594 4.832 1 74.31 321 MET B N 1
ATOM 5592 C CA . MET B 1 321 ? -21.391 -25.766 3.811 1 74.31 321 MET B CA 1
ATOM 5593 C C . MET B 1 321 ? -22.391 -24.797 3.191 1 74.31 321 MET B C 1
ATOM 5595 O O . MET B 1 321 ? -22.062 -24.094 2.23 1 74.31 321 MET B O 1
ATOM 5599 N N . ASN B 1 322 ? -23.594 -24.938 3.648 1 70.25 322 ASN B N 1
ATOM 5600 C CA . ASN B 1 322 ? -24.609 -24 3.148 1 70.25 322 ASN B CA 1
ATOM 5601 C C . ASN B 1 322 ? -24.625 -22.703 3.953 1 70.25 322 ASN B C 1
ATOM 5603 O O . ASN B 1 322 ? -24.969 -22.703 5.137 1 70.25 322 ASN B O 1
ATOM 5607 N N . ARG B 1 323 ? -23.75 -21.828 3.467 1 68.5 323 ARG B N 1
ATOM 5608 C CA . ARG B 1 323 ? -23.844 -20.516 4.102 1 68.5 323 ARG B CA 1
ATOM 5609 C C . ARG B 1 323 ? -25.094 -19.766 3.664 1 68.5 323 ARG B C 1
ATOM 5611 O O . ARG B 1 323 ? -25.234 -19.391 2.498 1 68.5 323 ARG B O 1
ATOM 5618 N N . ARG B 1 324 ? -26.141 -20.203 4.434 1 57.38 324 ARG B N 1
ATOM 5619 C CA . ARG B 1 324 ? -27.312 -19.391 4.125 1 57.38 324 ARG B CA 1
ATOM 5620 C C . ARG B 1 324 ? -27.016 -17.906 4.227 1 57.38 324 ARG B C 1
ATOM 5622 O O . ARG B 1 324 ? -26.172 -17.484 5.031 1 57.38 324 ARG B O 1
ATOM 5629 N N . GLY B 1 325 ? -26.844 -17.266 3.072 1 54.38 325 GLY B N 1
ATOM 5630 C CA . GLY B 1 325 ? -26.578 -15.836 3 1 54.38 325 GLY B CA 1
ATOM 5631 C C . GLY B 1 325 ? -26.781 -15.125 4.324 1 54.38 325 GLY B C 1
ATOM 5632 O O . GLY B 1 325 ? -27.891 -15.086 4.852 1 54.38 325 GLY B O 1
ATOM 5633 N N . ASN B 1 326 ? -25.984 -15.562 5.301 1 52.41 326 ASN B N 1
ATOM 5634 C CA . ASN B 1 326 ? -26.172 -14.594 6.379 1 52.41 326 ASN B CA 1
ATOM 5635 C C . ASN B 1 326 ? -26.453 -13.195 5.832 1 52.41 326 ASN B C 1
ATOM 5637 O O . ASN B 1 326 ? -25.594 -12.602 5.168 1 52.41 326 ASN B O 1
ATOM 5641 N N . THR B 1 327 ? -27.656 -12.992 5.355 1 54.72 327 THR B N 1
ATOM 5642 C CA . THR B 1 327 ? -28.266 -11.742 4.906 1 54.72 327 THR B CA 1
ATOM 5643 C C . THR B 1 327 ? -27.703 -10.555 5.68 1 54.72 327 THR B C 1
ATOM 5645 O O . THR B 1 327 ? -28.297 -9.477 5.688 1 54.72 327 THR B O 1
ATOM 5648 N N . GLY B 1 328 ? -26.531 -10.812 6.34 1 61.97 328 GLY B N 1
ATOM 5649 C CA . GLY B 1 328 ? -26.25 -9.594 7.078 1 61.97 328 GLY B CA 1
ATOM 5650 C C . GLY B 1 328 ? -25.484 -8.562 6.262 1 61.97 328 GLY B C 1
ATOM 5651 O O . GLY B 1 328 ? -24.984 -8.867 5.176 1 61.97 328 GLY B O 1
ATOM 5652 N N . ASP B 1 329 ? -25.516 -7.418 6.625 1 81.62 329 ASP B N 1
ATOM 5653 C CA . ASP B 1 329 ? -24.859 -6.238 6.066 1 81.62 329 ASP B CA 1
ATOM 5654 C C . ASP B 1 329 ? -23.344 -6.367 6.137 1 81.62 329 ASP B C 1
ATOM 5656 O O . ASP B 1 329 ? -22.781 -6.637 7.203 1 81.62 329 ASP B O 1
ATOM 5660 N N . CYS B 1 330 ? -22.656 -6.531 4.977 1 90.19 330 CYS B N 1
ATOM 5661 C CA . CYS B 1 330 ? -21.219 -6.629 4.844 1 90.19 330 CYS B CA 1
ATOM 5662 C C . CYS B 1 330 ? -20.516 -5.625 5.754 1 90.19 330 CYS B C 1
ATOM 5664 O O . CYS B 1 330 ? -19.469 -5.926 6.32 1 90.19 330 CYS B O 1
ATOM 5666 N N . LEU B 1 331 ? -21.156 -4.496 5.902 1 91.81 331 LEU B N 1
ATOM 5667 C CA . LEU B 1 331 ? -20.562 -3.445 6.727 1 91.81 331 LEU B CA 1
ATOM 5668 C C . LEU B 1 331 ? -21.344 -3.264 8.023 1 91.81 331 LEU B C 1
ATOM 5670 O O . LEU B 1 331 ? -21.438 -2.152 8.547 1 91.81 331 LEU B O 1
ATOM 5674 N N . ALA B 1 332 ? -21.891 -4.316 8.484 1 87.25 332 ALA B N 1
ATOM 5675 C CA . ALA B 1 332 ? -22.562 -4.266 9.781 1 87.25 332 ALA B CA 1
ATOM 5676 C C . ALA B 1 332 ? -21.609 -3.82 10.883 1 87.25 332 ALA B C 1
ATOM 5678 O O . ALA B 1 332 ? -20.391 -4.051 10.789 1 87.25 332 ALA B O 1
ATOM 5679 N N . ASN B 1 333 ? -22.094 -3.115 11.805 1 82.25 333 ASN B N 1
ATOM 5680 C CA . ASN B 1 333 ? -21.344 -2.676 12.969 1 82.25 333 ASN B CA 1
ATOM 5681 C C . ASN B 1 333 ? -22.047 -3.041 14.273 1 82.25 333 ASN B C 1
ATOM 5683 O O . ASN B 1 333 ? -23.047 -2.42 14.633 1 82.25 333 ASN B O 1
ATOM 5687 N N . PRO B 1 334 ? -21.609 -4.07 15.031 1 88 334 PRO B N 1
ATOM 5688 C CA . PRO B 1 334 ? -20.328 -4.773 14.844 1 88 334 PRO B CA 1
ATOM 5689 C C . PRO B 1 334 ? -20.375 -5.777 13.695 1 88 334 PRO B C 1
ATOM 5691 O O . PRO B 1 334 ? -21.453 -6.254 13.328 1 88 334 PRO B O 1
ATOM 5694 N N . ALA B 1 335 ? -19.234 -6.02 13.148 1 89.75 335 ALA B N 1
ATOM 5695 C CA . ALA B 1 335 ? -19.109 -6.973 12.055 1 89.75 335 ALA B CA 1
ATOM 5696 C C . ALA B 1 335 ? -19.594 -8.359 12.469 1 89.75 335 ALA B C 1
ATOM 5698 O O . ALA B 1 335 ? -19.422 -8.758 13.625 1 89.75 335 ALA B O 1
ATOM 5699 N N . VAL B 1 336 ? -20.172 -9.055 11.609 1 90 336 VAL B N 1
ATOM 5700 C CA . VAL B 1 336 ? -20.625 -10.422 11.844 1 90 336 VAL B CA 1
ATOM 5701 C C . VAL B 1 336 ? -19.828 -11.383 10.961 1 90 336 VAL B C 1
ATOM 5703 O O . VAL B 1 336 ? -20.188 -11.609 9.797 1 90 336 VAL B O 1
ATOM 5706 N N . PRO B 1 337 ? -18.812 -11.938 11.484 1 91.62 337 PRO B N 1
ATOM 5707 C CA . PRO B 1 337 ? -17.969 -12.836 10.703 1 91.62 337 PRO B CA 1
ATOM 5708 C C . PRO B 1 337 ? -18.656 -14.156 10.359 1 91.62 337 PRO B C 1
ATOM 5710 O O . PRO B 1 337 ? -19.609 -14.562 11.047 1 91.62 337 PRO B O 1
ATOM 5713 N N . TRP B 1 338 ? -18.234 -14.789 9.359 1 89.88 338 TRP B N 1
ATOM 5714 C CA . TRP B 1 338 ? -18.734 -16.094 8.969 1 89.88 338 TRP B CA 1
ATOM 5715 C C . TRP B 1 338 ? -18.375 -17.156 10.016 1 89.88 338 TRP B C 1
ATOM 5717 O O . TRP B 1 338 ? -17.203 -17.328 10.359 1 89.88 338 TRP B O 1
ATOM 5727 N N . ALA B 1 339 ? -19.375 -17.844 10.492 1 88.06 339 ALA B N 1
ATOM 5728 C CA . ALA B 1 339 ? -19.203 -18.75 11.625 1 88.06 339 ALA B CA 1
ATOM 5729 C C . ALA B 1 339 ? -18.25 -19.891 11.273 1 88.06 339 ALA B C 1
ATOM 5731 O O . ALA B 1 339 ? -17.5 -20.375 12.125 1 88.06 339 ALA B O 1
ATOM 5732 N N . GLN B 1 340 ? -18.281 -20.328 10.016 1 90.06 340 GLN B N 1
ATOM 5733 C CA . GLN B 1 340 ? -17.469 -21.484 9.625 1 90.06 340 GLN B CA 1
ATOM 5734 C C . GLN B 1 340 ? -16.156 -21.047 8.984 1 90.06 340 GLN B C 1
ATOM 5736 O O . GLN B 1 340 ? -15.414 -21.875 8.461 1 90.06 340 GLN B O 1
ATOM 5741 N N . GLY B 1 341 ? -15.906 -19.734 9 1 93.19 341 GLY B N 1
ATOM 5742 C CA . GLY B 1 341 ? -14.742 -19.203 8.32 1 93.19 341 GLY B CA 1
ATOM 5743 C C . GLY B 1 341 ? -13.43 -19.766 8.82 1 93.19 341 GLY B C 1
ATOM 5744 O O . GLY B 1 341 ? -12.555 -20.125 8.023 1 93.19 341 GLY B O 1
ATOM 5745 N N . VAL B 1 342 ? -13.352 -19.953 10.102 1 94.56 342 VAL B N 1
ATOM 5746 C CA . VAL B 1 342 ? -12.117 -20.438 10.711 1 94.56 342 VAL B CA 1
ATOM 5747 C C . VAL B 1 342 ? -11.867 -21.891 10.312 1 94.56 342 VAL B C 1
ATOM 5749 O O . VAL B 1 342 ? -10.742 -22.266 9.977 1 94.56 342 VAL B O 1
ATOM 5752 N N . GLU B 1 343 ? -12.891 -22.688 10.273 1 93.94 343 GLU B N 1
ATOM 5753 C CA . GLU B 1 343 ? -12.766 -24.078 9.891 1 93.94 343 GLU B CA 1
ATOM 5754 C C . GLU B 1 343 ? -12.383 -24.219 8.414 1 93.94 343 GLU B C 1
ATOM 5756 O O . GLU B 1 343 ? -11.586 -25.094 8.055 1 93.94 343 GLU B O 1
ATOM 5761 N N . ILE B 1 344 ? -12.984 -23.406 7.641 1 94.06 344 ILE B N 1
ATOM 5762 C CA . ILE B 1 344 ? -12.688 -23.422 6.211 1 94.06 344 ILE B CA 1
ATOM 5763 C C . ILE B 1 344 ? -11.227 -23.062 5.98 1 94.06 344 ILE B C 1
ATOM 5765 O O . ILE B 1 344 ? -10.523 -23.75 5.23 1 94.06 344 ILE B O 1
ATOM 5769 N N . GLU B 1 345 ? -10.766 -22.016 6.66 1 96.75 345 GLU B N 1
ATOM 5770 C CA . GLU B 1 345 ? -9.383 -21.562 6.52 1 96.75 345 GLU B CA 1
ATOM 5771 C C . GLU B 1 345 ? -8.406 -22.641 6.98 1 96.75 345 GLU B C 1
ATOM 5773 O O . GLU B 1 345 ? -7.375 -22.859 6.344 1 96.75 345 GLU B O 1
ATOM 5778 N N . ARG B 1 346 ? -8.727 -23.281 8.039 1 96.44 346 ARG B N 1
ATOM 5779 C CA . ARG B 1 346 ? -7.883 -24.359 8.539 1 96.44 346 ARG B CA 1
ATOM 5780 C C . ARG B 1 346 ? -7.809 -25.516 7.543 1 96.44 346 ARG B C 1
ATOM 5782 O O . ARG B 1 346 ? -6.734 -26.062 7.301 1 96.44 346 ARG B O 1
ATOM 5789 N N . ALA B 1 347 ? -8.914 -25.891 6.988 1 96.88 347 ALA B N 1
ATOM 5790 C CA . ALA B 1 347 ? -8.953 -26.969 6.004 1 96.88 347 ALA B CA 1
ATOM 5791 C C . ALA B 1 347 ? -8.125 -26.625 4.773 1 96.88 347 ALA B C 1
ATOM 5793 O O . ALA B 1 347 ? -7.418 -27.469 4.23 1 96.88 347 ALA B O 1
ATOM 5794 N N . LEU B 1 348 ? -8.227 -25.359 4.363 1 97.75 348 LEU B N 1
ATOM 5795 C CA . LEU B 1 348 ? -7.465 -24.922 3.205 1 97.75 348 LEU B CA 1
ATOM 5796 C C . LEU B 1 348 ? -5.965 -25 3.475 1 97.75 348 LEU B C 1
ATOM 5798 O O . LEU B 1 348 ? -5.211 -25.5 2.641 1 97.75 348 LEU B O 1
ATOM 5802 N N . LYS B 1 349 ? -5.562 -24.578 4.637 1 97.81 349 LYS B N 1
ATOM 5803 C CA . LYS B 1 349 ? -4.148 -24.531 4.98 1 97.81 349 LYS B CA 1
ATOM 5804 C C . LYS B 1 349 ? -3.574 -25.922 5.18 1 97.81 349 LYS B C 1
ATOM 5806 O O . LYS B 1 349 ? -2.357 -26.125 5.125 1 97.81 349 LYS B O 1
ATOM 5811 N N . GLN B 1 350 ? -4.402 -26.938 5.316 1 97.69 350 GLN B N 1
ATOM 5812 C CA . GLN B 1 350 ? -3.949 -28.297 5.598 1 97.69 350 GLN B CA 1
ATOM 5813 C C . GLN B 1 350 ? -3.871 -29.125 4.316 1 97.69 350 GLN B C 1
ATOM 5815 O O . GLN B 1 350 ? -3.369 -3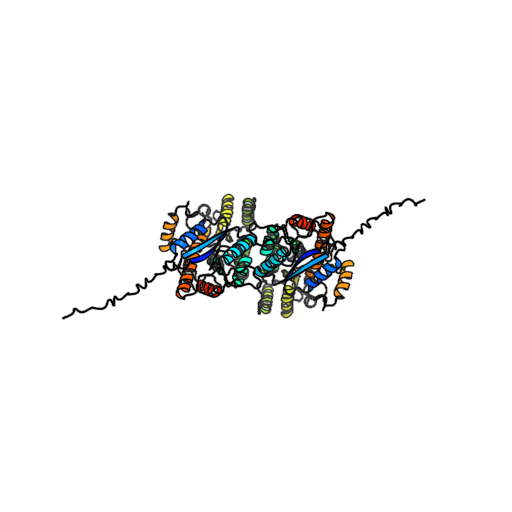0.266 4.332 1 97.69 350 GLN B O 1
ATOM 5820 N N . VAL B 1 351 ? -4.34 -28.562 3.27 1 98 351 VAL B N 1
ATOM 5821 C CA . VAL B 1 351 ? -4.352 -29.297 2.012 1 98 351 VAL B CA 1
ATOM 5822 C C . VAL B 1 351 ? -2.922 -29.609 1.576 1 98 351 VAL B C 1
ATOM 5824 O O . VAL B 1 351 ? -2.031 -28.766 1.716 1 98 351 VAL B O 1
ATOM 5827 N N . ARG B 1 352 ? -2.717 -30.844 1.085 1 97.62 352 ARG B N 1
ATOM 5828 C CA . ARG B 1 352 ? -1.487 -31.312 0.449 1 97.62 352 ARG B CA 1
ATOM 5829 C C . ARG B 1 352 ? -1.788 -32.062 -0.845 1 97.62 352 ARG B C 1
ATOM 5831 O O . ARG B 1 352 ? -2.328 -33.156 -0.817 1 97.62 352 ARG B O 1
ATOM 5838 N N . VAL B 1 353 ? -1.421 -31.391 -1.952 1 97 353 VAL B N 1
ATOM 5839 C CA . VAL B 1 353 ? -1.703 -32 -3.246 1 97 353 VAL B CA 1
ATOM 5840 C C . VAL B 1 353 ? -0.575 -31.688 -4.227 1 97 353 VAL B C 1
ATOM 5842 O O . VAL B 1 353 ? 0.251 -30.812 -3.967 1 97 353 VAL B O 1
ATOM 5845 N N . ASP B 1 354 ? -0.512 -32.438 -5.262 1 96.44 354 ASP B N 1
ATOM 5846 C CA . ASP B 1 354 ? 0.363 -32.156 -6.398 1 96.44 354 ASP B CA 1
ATOM 5847 C C . ASP B 1 354 ? -0.433 -31.625 -7.586 1 96.44 354 ASP B C 1
ATOM 5849 O O . ASP B 1 354 ? -1.409 -32.25 -8.016 1 96.44 354 ASP B O 1
ATOM 5853 N N . GLY B 1 355 ? -0.04 -30.438 -8.031 1 97.19 355 GLY B N 1
ATOM 5854 C CA . GLY B 1 355 ? -0.73 -29.828 -9.164 1 97.19 355 GLY B CA 1
ATOM 5855 C C . GLY B 1 355 ? 0.198 -29.484 -10.312 1 97.19 355 GLY B C 1
ATOM 5856 O O . GLY B 1 355 ? 1.292 -30.031 -10.43 1 97.19 355 GLY B O 1
ATOM 5857 N N . LEU B 1 356 ? -0.295 -28.625 -11.219 1 97.75 356 LEU B N 1
ATOM 5858 C CA . LEU B 1 356 ? 0.498 -28.188 -12.359 1 97.75 356 LEU B CA 1
ATOM 5859 C C . LEU B 1 356 ? 1.762 -27.469 -11.906 1 97.75 356 LEU B C 1
ATOM 5861 O O . LEU B 1 356 ? 2.783 -27.5 -12.594 1 97.75 356 LEU B O 1
ATOM 5865 N N . THR B 1 357 ? 1.717 -26.844 -10.727 1 98 357 THR B N 1
ATOM 5866 C CA . THR B 1 357 ? 2.836 -26.047 -10.234 1 98 357 THR B CA 1
ATOM 5867 C C . THR B 1 357 ? 3.645 -26.828 -9.203 1 98 357 THR B C 1
ATOM 5869 O O . THR B 1 357 ? 4.363 -26.25 -8.391 1 98 357 THR B O 1
ATOM 5872 N N . GLY B 1 358 ? 3.516 -28.125 -9.227 1 97 358 GLY B N 1
ATOM 5873 C CA . GLY B 1 358 ? 4.289 -28.984 -8.336 1 97 358 GLY B CA 1
ATOM 5874 C C . GLY B 1 358 ? 3.6 -29.234 -7.008 1 97 358 GLY B C 1
ATOM 5875 O O . GLY B 1 358 ? 2.373 -29.344 -6.945 1 97 358 GLY B O 1
ATOM 5876 N N . ASN B 1 359 ? 4.383 -29.469 -5.992 1 97.06 359 ASN B N 1
ATOM 5877 C CA . ASN B 1 359 ? 3.852 -29.703 -4.652 1 97.06 359 ASN B CA 1
ATOM 5878 C C . ASN B 1 359 ? 3.154 -28.469 -4.105 1 97.06 359 ASN B C 1
ATOM 5880 O O . ASN B 1 359 ? 3.699 -27.359 -4.172 1 97.06 359 ASN B O 1
ATOM 5884 N N . ILE B 1 360 ? 1.976 -28.703 -3.578 1 98.06 360 ILE B N 1
ATOM 5885 C CA . ILE B 1 360 ? 1.205 -27.594 -3.02 1 98.06 360 ILE B CA 1
ATOM 5886 C C . ILE B 1 360 ? 0.924 -27.859 -1.542 1 98.06 360 ILE B C 1
ATOM 5888 O O . ILE B 1 360 ? 0.205 -28.797 -1.197 1 98.06 360 ILE B O 1
ATOM 5892 N N . GLN B 1 361 ? 1.532 -27.094 -0.733 1 98.06 361 GLN B N 1
ATOM 5893 C CA . GLN B 1 361 ? 1.367 -27.125 0.716 1 98.06 361 GLN B CA 1
ATOM 5894 C C . GLN B 1 361 ? 1.533 -25.719 1.31 1 98.06 361 GLN B C 1
ATOM 5896 O O . GLN B 1 361 ? 2.15 -24.844 0.695 1 98.06 361 GLN B O 1
ATOM 5901 N N . PHE B 1 362 ? 0.972 -25.484 2.484 1 97.38 362 PHE B N 1
ATOM 5902 C CA . PHE B 1 362 ? 0.958 -24.156 3.061 1 97.38 362 PHE B CA 1
ATOM 5903 C C . PHE B 1 362 ? 1.445 -24.172 4.504 1 97.38 362 PHE B C 1
ATOM 5905 O O . PHE B 1 362 ? 1.367 -25.219 5.172 1 97.38 362 PHE B O 1
ATOM 5912 N N . ASP B 1 363 ? 1.99 -23.094 4.926 1 95.12 363 ASP B N 1
ATOM 5913 C CA . ASP B 1 363 ? 2.309 -22.922 6.34 1 95.12 363 ASP B CA 1
ATOM 5914 C C . ASP B 1 363 ? 1.111 -22.375 7.113 1 95.12 363 ASP B C 1
ATOM 5916 O O . ASP B 1 363 ? 0 -22.312 6.586 1 95.12 363 ASP B O 1
ATOM 5920 N N . GLN B 1 364 ? 1.302 -22.031 8.344 1 93.75 364 GLN B N 1
ATOM 5921 C CA . GLN B 1 364 ? 0.217 -21.609 9.227 1 93.75 364 GLN B CA 1
ATOM 5922 C C . GLN B 1 364 ? -0.334 -20.25 8.812 1 93.75 364 GLN B C 1
ATOM 5924 O O . GLN B 1 364 ? -1.427 -19.859 9.227 1 93.75 364 GLN B O 1
ATOM 5929 N N . TYR B 1 365 ? 0.4 -19.516 7.938 1 92.62 365 TYR B N 1
ATOM 5930 C CA . TYR B 1 365 ? -0.046 -18.188 7.512 1 92.62 365 TYR B CA 1
ATOM 5931 C C . TYR B 1 365 ? -0.595 -18.234 6.09 1 92.62 365 TYR B C 1
ATOM 5933 O O . TYR B 1 365 ? -0.9 -17.188 5.504 1 92.62 365 TYR B O 1
ATOM 5941 N N . GLY B 1 366 ? -0.759 -19.453 5.52 1 95.81 366 GLY B N 1
ATOM 5942 C CA . GLY B 1 366 ? -1.346 -19.594 4.199 1 95.81 366 GLY B CA 1
ATOM 5943 C C . GLY B 1 366 ? -0.358 -19.328 3.076 1 95.81 366 GLY B C 1
ATOM 5944 O O . GLY B 1 366 ? -0.757 -19.062 1.941 1 95.81 366 GLY B O 1
ATOM 5945 N N . ARG B 1 367 ? 0.97 -19.453 3.34 1 95.5 367 ARG B N 1
ATOM 5946 C CA . ARG B 1 367 ? 2.016 -19.266 2.338 1 95.5 367 ARG B CA 1
ATOM 5947 C C . ARG B 1 367 ? 2.506 -20.609 1.804 1 95.5 367 ARG B C 1
ATOM 5949 O O . ARG B 1 367 ? 2.637 -21.562 2.561 1 95.5 367 ARG B O 1
ATOM 5956 N N . ARG B 1 368 ? 2.848 -20.594 0.553 1 96.38 368 ARG B N 1
ATOM 5957 C CA . ARG B 1 368 ? 3.344 -21.812 -0.07 1 96.38 368 ARG B CA 1
ATOM 5958 C C . ARG B 1 368 ? 4.68 -22.234 0.533 1 96.38 368 ARG B C 1
ATOM 5960 O O . ARG B 1 368 ? 5.539 -21.391 0.798 1 96.38 368 ARG B O 1
ATOM 5967 N N . VAL B 1 369 ? 4.734 -23.562 0.838 1 95.25 369 VAL B N 1
ATOM 5968 C CA . VAL B 1 369 ? 5.988 -24.125 1.327 1 95.25 369 VAL B CA 1
ATOM 5969 C C . VAL B 1 369 ? 6.328 -25.391 0.55 1 95.25 369 VAL B C 1
ATOM 5971 O O . VAL B 1 369 ? 5.469 -25.953 -0.129 1 95.25 369 VAL B O 1
ATOM 5974 N N . ASN B 1 370 ? 7.59 -25.781 0.523 1 91.44 370 ASN B N 1
ATOM 5975 C CA . ASN B 1 370 ? 8.086 -27.031 -0.069 1 91.44 370 ASN B CA 1
ATOM 5976 C C . ASN B 1 370 ? 7.801 -27.094 -1.566 1 91.44 370 ASN B C 1
ATOM 5978 O O . ASN B 1 370 ? 7.336 -28.109 -2.07 1 91.44 370 ASN B O 1
ATOM 5982 N N . TYR B 1 371 ? 7.977 -25.938 -2.182 1 85.25 371 TYR B N 1
ATOM 5983 C CA . TYR B 1 371 ? 7.793 -25.859 -3.627 1 85.25 371 TYR B CA 1
ATOM 5984 C C . TYR B 1 371 ? 9.117 -26.078 -4.355 1 85.25 371 TYR B C 1
ATOM 5986 O O . TYR B 1 371 ? 10.188 -25.953 -3.762 1 85.25 371 TYR B O 1
ATOM 5994 N N . GLN B 1 372 ? 9.016 -26.547 -5.555 1 79.56 372 GLN B N 1
ATOM 5995 C CA . GLN B 1 372 ? 10.203 -26.812 -6.363 1 79.56 372 GLN B CA 1
ATOM 5996 C C . GLN B 1 372 ? 10.258 -25.891 -7.578 1 79.56 372 GLN B C 1
ATOM 5998 O O . GLN B 1 372 ? 9.219 -25.516 -8.133 1 79.56 372 GLN B O 1
#

Radius of gyration: 32.27 Å; Cα contacts (8 Å, |Δi|>4): 1308; chains: 2; bounding box: 115×137×61 Å

pLDDT: mean 87.93, std 15.18, range [26.95, 98.38]

Solvent-accessible surface area (backbone atoms only — not comparable to full-atom values): 39479 Å² total; per-residue (Å²): 137,82,74,79,84,72,80,80,74,67,80,75,66,75,75,72,68,73,70,70,67,74,69,65,53,55,62,35,35,29,25,31,39,40,44,70,84,46,42,36,37,51,34,27,35,51,51,23,50,64,70,55,51,48,90,70,36,40,81,44,76,49,76,44,77,37,62,38,64,34,24,43,58,47,48,42,51,50,37,53,37,52,38,64,14,40,68,33,32,36,37,55,63,28,63,47,16,38,43,43,51,52,32,43,18,57,59,33,32,36,34,34,39,23,49,32,79,60,75,86,74,82,49,75,29,40,37,32,60,31,58,77,54,53,65,62,50,53,50,50,41,57,73,70,63,61,48,62,33,34,38,37,34,25,64,57,67,49,56,68,54,60,50,51,52,52,54,48,19,67,74,68,65,38,48,73,48,76,42,76,53,52,80,55,73,55,96,56,26,61,61,48,49,40,52,51,54,51,50,30,50,76,69,67,50,42,35,37,36,42,38,42,58,68,70,56,47,51,56,48,50,53,34,34,52,73,73,59,63,21,28,69,80,24,36,39,34,44,59,42,51,40,52,78,66,53,89,55,61,71,42,49,72,43,46,19,47,75,48,62,32,61,37,54,51,65,83,39,66,70,40,37,54,47,50,54,53,44,54,66,45,54,39,91,82,25,39,56,24,81,43,81,84,35,45,60,21,36,33,32,24,36,47,44,47,46,51,43,54,20,47,51,52,38,50,75,69,68,50,85,61,68,49,63,35,59,74,52,60,75,69,37,85,75,66,74,46,45,87,60,22,63,60,51,38,51,36,49,33,65,37,74,50,76,48,54,49,37,48,43,32,38,41,96,47,19,39,45,39,81,64,102,134,90,79,82,82,74,79,81,74,69,78,77,66,76,75,72,67,73,70,69,68,75,69,64,52,55,62,36,36,30,25,34,40,39,44,73,84,47,42,36,37,51,33,27,36,52,51,23,48,65,69,56,51,49,92,71,36,39,79,43,76,48,76,43,78,37,62,38,62,35,23,43,57,46,48,43,52,50,38,53,36,50,38,64,15,39,68,33,32,36,37,56,61,28,61,46,15,38,42,43,51,53,33,43,18,58,60,35,32,35,34,34,41,24,47,30,79,60,75,86,75,81,50,75,29,41,37,34,61,30,57,76,55,53,66,62,52,53,51,50,42,57,72,69,62,63,47,60,33,33,38,37,33,28,62,58,66,50,56,66,54,58,49,51,51,51,54,48,21,66,74,69,66,37,46,72,48,78,41,74,53,52,80,54,72,54,94,57,25,63,59,49,48,42,52,50,54,50,51,31,51,76,69,68,49,41,35,35,36,43,39,41,59,67,72,56,46,51,56,48,50,53,35,35,52,73,74,60,64,22,28,69,81,25,36,40,33,44,57,44,50,41,52,80,65,54,88,56,60,71,41,48,70,42,45,18,46,74,47,64,32,61,37,54,51,65,83,40,67,72,40,35,52,46,51,54,54,45,55,67,44,54,40,92,84,27,40,54,24,80,44,81,83,37,46,60,20,37,33,32,23,37,48,43,47,46,51,46,53,20,49,50,53,38,50,74,69,66,49,84,61,67,48,63,38,59,76,52,58,76,70,36,86,76,66,75,45,45,87,60,21,63,60,53,38,50,36,48,33,65,38,75,50,77,47,54,49,37,48,42,32,39,42,97,47,20,40,46,41,82,63,102

Secondary structure (DSSP, 8-state):
-------------------------PEEEEEEEEETT-HHHHHHHHHHHHHH--SS-EEEEEEEEE-TT-HHHHHHHHHHHHHTT-SEEEE---TTTHHHHHHHHHHHT--EEE-SPP--S--SSEEE-SPP-HHHHHHHHHHTT-SEEEEEE-GGG-SHHHHHHHHHHHHHT-EEEEEE-TT--STTHHHHHHHHHHHHHHTT--EEEEES-HHHHHHHHHHHHHTT-SBTT-EEEE-SSBGGGS--HHHHHHB-EEEE-B-S-TTSHHHHHHHHHHHHS-TTTSTTTTSPPPHHHHHHHHHHHHHHHHHHHHHHTT-----------TT-SS----TTHHHHHHHHHH--EEETTEEEEE-TTSBEES--/--------------------------EEEEEEEEETT-HHHHHHHHHHHHHH--SS-EEEEEEEEE-TT-HHHHHHHHHHHHHTT-SEEEE---TTTHHHHHHHHHHHT--EEE-SPP--S--SSEEE-SPP-HHHHHHHHHHTT-SEEEEEE-GGG-SHHHHHHHHHHHHHT-EEEEEE-TT--STTHHHHHHHHHHHHHHTT--EEEEES-HHHHHHHHHHHHHTTTTBTT-EEEE-SSBGGGS--HHHHHTB-EEE--B-S-TTSHHHHHHHHHHHHS-TTTSTTTTSPPPHHHHHHHHHHHHHHHHHHHHHHTT-----------TT-SS----TTHHHHHHHHHH--EEETTEEEEE-TTSBEES--

InterPro domains:
  IPR001828 Receptor, ligand binding region [PF01094] (56-371)
  IPR028082 Periplasmic binding protein-like I [SSF53822] (22-369)

Organism: NCBI:txid88201

Foldseek 3Di:
DDPDPPPCPPDVVPPPPPPPPPVDQAEAEEEEEEEPPPQQLVLLLVVLQVVLPDPRYHYDYDYDYDHQLDQVVVLVSVQVSLLQQHQAYEYEHKLNNVVVVLVLCQQQLHAYEYCAQDDDDQRQRYAHLHADCLVVVVVVCVVVPAQEAEEEEECGRPCVSVVSVVVVCVVVVGHYHYHHLNVLDDPCNLVVLLVVVVVCVVVPHQEYEAHDDPVVVQSNVVSCLVNLSLAAPHEYEYEGAFPPVDDCPSSVVRHYHYHYHHQFDCPDPVLVVVQVVLCVDDCVVRPPSVDGRTPSSQSSSVSSVLLSQLVVVCVVVVHDSPRPSPSDRSPDVVHHHDPCSNVSSVSSQQDWDQGSRGTAHHDSSNHGDPGD/DDDDPPDPPPPPPPPPPPPPVPVDQAEAEEEEEEEPPPQQLVLLLVVLQVVLPDPRYHYDYDYDYDHQLDQVVVLVSVQVSLLVQHQAYEYEHKLNNVVVVLVLCQQQLHAYEYCAQDDDDQRQRYAHLHAHCLVVVVVVCVVVPAQEAEEEEACRRPCVSVVSVVVVCVVVVGHYHYHHLNVLDDPCNLVVLLVVVVVCVVVPHQEYEDHDDPVVVQSNVVSCLVNLSLAAPHEYEYRGAFPPPDDCPSSVVRHYHYHYHHQFDCPDPVLVVVQVVLCVDDCVVRPPSVDGRTPSSQSSSVSSVLLSQLVVVCVVVVHDSPRPSPSDRSPDVVHHHDPCSNVSSVSSQQDWDQGSRGTAHHDSSNHGDPGD

Sequence (744 aa):
MELPLLPRLLLLLPSLLWHRASCGSPSVQIGGLFPRGADQEYSAFRVGMVQFGMADFRLTPHIDNLEVTNSFAVTNCFCSQFSRGVFAIFGFYDKKSVNTITSFCETLHVSFITPSFPIEGTNQFVLQMRPDIKGPLVSLVEYYKWEKFAYLYDSDRGLSTLQVILDTAAEKKWVVTAINVGELKDERKDEAYRSLFQDLEIRKERRIILDCEQDKVKDILEQVITIGRHVKGYHYIIGNLGFLDGDLSKIQYGGANVSGFQIVDFDDPVVAKFDQRWEALEEKEYPGADNRIRYTSALTYDAVHVMTEAFRFLYKQRIDMNRRGNTGDCLANPAVPWAQGVEIERALKQVRVDGLTGNIQFDQYGRRVNYQMELPLLPRLLLLLPSLLWHRASCGSPSVQIGGLFPRGADQEYSAFRVGMVQFGMADFRLTPHIDNLEVTNSFAVTNCFCSQFSRGVFAIFGFYDKKSVNTITSFCETLHVSFITPSFPIEGTNQFVLQMRPDIKGPLVSLVEYYKWEKFAYLYDSDRGLSTLQVILDTAAEKKWVVTAINVGELKDERKDEAYRSLFQDLEIRKERRIILDCEQDKVKDILEQVITIGRHVKGYHYIIGNLGFLDGDLSKIQYGGANVSGFQIVDFDDPVVAKFDQRWEALEEKEYPGADNRIRYTSALTYDAVHVMTEAFRFLYKQRIDMNRRGNTGDCLANPAVPWAQGVEIERALKQVRVDGLTGNIQFDQYGRRVNYQ

Nearest PDB structures (foldseek):
  5fwy-assembly1_A  TM=9.779E-01  e=1.488E-55  Rattus norvegicus
  3n6v-assembly1_A  TM=9.792E-01  e=9.488E-54  Rattus norvegicus
  3n6v-assembly2_C  TM=9.799E-01  e=2.311E-53  Rattus norvegicus
  4u4f-assembly1_C  TM=9.792E-01  e=1.619E-53  Rattus norvegicus
  4u5b-assembly1_B  TM=9.764E-01  e=3.502E-53  Rattus norvegicus

=== Feature glossary ===
Legend for the data blocks above and below:

— What the protein is —

The amino-acid sequence is the protein's primary structure: the linear order of residues from the N-terminus to the C-terminus, written in one-letter code. Everything else here — the 3D coordinates, the secondary structure, the domain annotations — is ultimately a consequence of this string.

Database cross-references. InterPro integrates a dozen domain/family signature databases into unified entries with residue-range hits. GO terms attach function/process/location labels with evidence codes. CATH codes position the fold in a four-level structural taxonomy. Organism is the NCBI-taxonomy species name.

— Where its atoms are —

The mmCIF block holds the 3D Cartesian coordinates of each backbone atom (N, Cα, C, O) in ångströms. mmCIF is the PDB's canonical archive format — a tagged-loop text representation of the atomic model.

The six renders are orthographic views along the three Cartesian axes in both directions. Representation (cartoon, sticks, or surface) and color scheme (sequence-rainbow or by-chain) vary across proteins so the training set covers all the common visualization conventions.

— Local backbone conformation —

Secondary structure is the local, repeating backbone conformation. DSSP classifies it into eight states by reading the hydrogen-bond network: three helix types (H, G, I), two β types (E, B), two non-regular types (T, S), and unstructured coil (-).

SS3 is a coarse helix/strand/coil call (letters a/b/c) made by the P-SEA algorithm from inter-Cα distances and dihedrals. It is less detailed than DSSP but needs only Cα positions.

Backbone dihedral angles. Every residue except chain termini has a φ (preceding-C → N → Cα → C) and a ψ (N → Cα → C → next-N). They are reported in degrees following the IUPAC sign convention. Secondary structure is essentially a statement about which (φ, ψ) basin each residue occupies.

— Global shape and packing —

The geometric summary reports three shape descriptors. Rg (radius of gyration) measures how spread out the Cα atoms are about their centre of mass; compact globular proteins have small Rg, elongated or unfolded ones large. Cα contacts (<8 Å, |i−j|>4) count long-range residue pairs in spatial proximity — high for tightly packed folds, near zero for rods or random coil. The bounding-box extents give the protein's footprint along x, y, z in Å.

Solvent accessibility: the surface area of each residue that a 1.4 Å water probe can touch, in Å². When only backbone atoms are present the absolute values are lower than full-atom SASA (side chains contribute most of the area) and are flagged as backbone-only.

Plot images: a contact map (which residues are close in 3D, as an N×N binary image), a Ramachandran scatter (backbone torsion angles, revealing secondary-structure composition at a glance), and — for AlphaFold structures — a PAE heatmap (pairwise prediction confidence).

— Structural neighborhood —

Foldseek's 3Di representation compresses backbone geometry into a per-residue letter drawn from a learned twenty-state alphabet. It captures the tertiary interaction pattern around each residue — which residues are packed against it in space, regardless of where they are in sequence.

Structural nearest neighbors (via Foldseek easy-search vs the PDB). Reported per hit: target PDB id, E-value, and alignment TM-score. A TM-score above ~0.5 is the conventional threshold for 'same fold'.

— Confidence and disorder —

pLDDT (predicted Local Distance Difference Test) is AlphaFold's per-residue confidence score, ranging from 0 to 100. Values above 90 indicate high confidence (typically well-packed cores); 70–90 is confident; 50–70 low confidence; below 50 usually means the region is disordered or the prediction is unreliable there. AlphaFold stores pLDDT in the mmCIF B-factor column.

For experimental (PDB) structures, the B-factor (temperature factor) quantifies the positional spread of each atom in the crystal — a combination of thermal vibration and static disorder — in units of Å². High B-factors mark flexible loops or poorly resolved regions; low B-factors mark the rigid, well-ordered core.

Predicted Aligned Error (PAE) is an AlphaFold confidence matrix: entry (i, j) is the expected error in the position of residue j, in ångströms, when the prediction is superimposed on the true structure at residue i. Low PAE within a block of residues means that block is internally rigid and well-predicted; high PAE between two blocks means their relative placement is uncertain even if each block individually is confident.